Protein AF-A0A7Z9HDM1-F1 (afdb_monomer)

pLDDT: mean 77.22, std 23.5, range [20.09, 96.5]

Sequence (455 aa):
MKIKYFVFCLVLFGLSGLPASSSAKSTKQSNWQSFQLQYQSSETAKMLVGWNGKRLVVKLKPLVGEGGYSLARRVLLSNFRSLKTIRKYSKTRRLYRNRFITFPLKVINGSIRSSALKAVFFKDKAGIGYWKHRVTFAWETTSMIAGLFTKEGIKAGHLVRYNKMRNKGNILKKGDVIKIPWKWVSPELSLRPVSLKPPLKLKQDKSGKFYAHYQMKHGETLYSSVVIRFTGRLLNDEVNQVANKLLKLNNISDAKLIQTRQKIRIPLGWLSEEYLGSQTNDVSSRKTSVKKTNKKKRKQKKSSKAVASKKKLKRGKSTQKAVAQKTKSKRKNNVHKIHVILDSGHGGRDPGASAGSRKNKDIIYEDEVVYDISKRMSKLFKKQGIIVHPTLADPNQKQPIRYLSHRHDRDEHLLVTPRYLTRNARIGVNMRVYLVNHIFKQLRKKKVPSENILY

Secondary structure (DSSP, 8-state):
--SSSSSSSSSSSSSS---S-----------EEEE--TT--S--PPEEEEE-SSSEEEEEPPPTT--HHHHHHHHB-GGG-SHHHHHHHHSSSS--TTS-EEEEGGGB-HHHHHHHHHHHTTT-EE-SSEEEEE--STT--HHHHHHHHBPTT--HHHHHHHTT-GGGG--PPTT-EEEEETTTB-GGG--SPPPB-TT-EEEE-TTS-EEEEEEPPTT--IIIIIIIHHH---SHHHHHHHHHHHHHHTT-S-GGG--TTPEEEEEGGGS-GGGBPP-------------------------------------------SSS-S---------SPPEEEE----BTTB---EES-TTTT--EEHHHHHHHHHHHHHHHHHHTT-EEEESEE-SS-SS--SS--SS-----EESSSS-EE---HHHHHHHHHHHHHHHHHHHHHTT--GGGEE-

Radius of gyration: 32.52 Å; Cα contacts (8 Å, |Δi|>4): 582; chains: 1; bounding box: 78×92×81 Å

Mean predicted aligned error: 20.19 Å

Structure (mmCIF, N/CA/C/O backbone):
data_AF-A0A7Z9HDM1-F1
#
_entry.id   AF-A0A7Z9HDM1-F1
#
loop_
_atom_site.group_PDB
_atom_site.id
_atom_site.type_symbol
_atom_site.label_atom_id
_atom_site.label_alt_id
_atom_site.label_comp_id
_atom_site.label_asym_id
_atom_site.label_entity_id
_atom_site.label_seq_id
_atom_site.pdbx_PDB_ins_code
_atom_site.Cartn_x
_atom_site.Cartn_y
_atom_site.Cartn_z
_atom_site.occupancy
_atom_site.B_iso_or_equiv
_atom_site.auth_seq_id
_atom_site.auth_comp_id
_atom_site.auth_asym_id
_atom_site.auth_atom_id
_atom_site.pdbx_PDB_model_num
ATOM 1 N N . MET A 1 1 ? -47.258 -52.166 -42.589 1.00 51.84 1 MET A N 1
ATOM 2 C CA . MET A 1 1 ? -45.975 -52.426 -41.880 1.00 51.84 1 MET A CA 1
ATOM 3 C C . MET A 1 1 ? -44.835 -52.472 -42.893 1.00 51.84 1 MET A C 1
ATOM 5 O O . MET A 1 1 ? -45.120 -52.741 -44.049 1.00 51.84 1 MET A O 1
ATOM 9 N N . LYS A 1 2 ? -43.579 -52.300 -42.435 1.00 49.88 2 LYS A N 1
ATOM 10 C CA . LYS A 1 2 ? -42.318 -52.324 -43.222 1.00 49.88 2 LYS A CA 1
ATOM 11 C C . LYS A 1 2 ? -42.128 -51.108 -44.165 1.00 49.88 2 LYS A C 1
ATOM 13 O O . LYS A 1 2 ? -43.101 -50.541 -44.630 1.00 49.88 2 LYS A O 1
ATOM 18 N N . ILE A 1 3 ? -40.858 -50.712 -44.376 1.00 51.44 3 ILE A N 1
ATOM 19 C CA . ILE A 1 3 ? -40.294 -49.575 -45.173 1.00 51.44 3 ILE A CA 1
ATOM 20 C C . ILE A 1 3 ? -39.729 -48.360 -44.382 1.00 51.44 3 ILE A C 1
ATOM 22 O O . ILE A 1 3 ? -38.877 -47.651 -44.906 1.00 51.44 3 ILE A O 1
ATOM 26 N N . LYS A 1 4 ? -39.999 -48.174 -43.077 1.00 45.28 4 LYS A N 1
ATOM 27 C CA . LYS A 1 4 ? -39.349 -47.097 -42.267 1.00 45.28 4 LYS A CA 1
ATOM 28 C C . LYS A 1 4 ? -38.081 -47.485 -41.474 1.00 45.28 4 LYS A C 1
ATOM 30 O O . LYS A 1 4 ? -37.634 -46.704 -40.644 1.00 45.28 4 LYS A O 1
ATOM 35 N N . TYR A 1 5 ? -37.478 -48.648 -41.743 1.00 47.28 5 TYR A N 1
ATOM 36 C CA . TYR A 1 5 ? -36.312 -49.152 -40.986 1.00 47.28 5 TYR A CA 1
ATOM 37 C C . TYR A 1 5 ? -35.011 -49.344 -41.787 1.00 47.28 5 TYR A C 1
ATOM 39 O O . TYR A 1 5 ? -34.004 -49.709 -41.195 1.00 47.28 5 TYR A O 1
ATOM 47 N N . PHE A 1 6 ? -34.982 -49.067 -43.098 1.00 47.41 6 PHE A N 1
ATOM 48 C CA . PHE A 1 6 ? -33.782 -49.332 -43.915 1.00 47.41 6 PHE A CA 1
ATOM 49 C C . PHE A 1 6 ? -32.826 -48.132 -44.075 1.00 47.41 6 PHE A C 1
ATOM 51 O O . PHE A 1 6 ? -31.645 -48.312 -44.350 1.00 47.41 6 PHE A O 1
ATOM 58 N N . VAL A 1 7 ? -33.294 -46.899 -43.847 1.00 47.50 7 VAL A N 1
ATOM 59 C CA . VAL A 1 7 ? -32.476 -45.678 -44.037 1.00 47.50 7 VAL A CA 1
ATOM 60 C C . VAL A 1 7 ? -31.647 -45.315 -42.789 1.00 47.50 7 VAL A C 1
ATOM 62 O O . VAL A 1 7 ? -30.712 -44.524 -42.873 1.00 47.50 7 VAL A O 1
ATOM 65 N N . PHE A 1 8 ? -31.919 -45.918 -41.624 1.00 41.59 8 PHE A N 1
ATOM 66 C CA . PHE A 1 8 ? -31.222 -45.570 -40.375 1.00 41.59 8 PHE A CA 1
ATOM 67 C C . PHE A 1 8 ? -29.885 -46.311 -40.159 1.00 41.59 8 PHE A C 1
ATOM 69 O O . PHE A 1 8 ? -29.065 -45.869 -39.360 1.00 41.59 8 PHE A O 1
ATOM 76 N N . CYS A 1 9 ? -29.616 -47.401 -40.890 1.00 42.12 9 CYS A N 1
ATOM 77 C CA . CYS A 1 9 ? -28.378 -48.179 -40.728 1.00 42.12 9 CYS A CA 1
ATOM 78 C C . CYS A 1 9 ? -27.201 -47.704 -41.601 1.00 42.12 9 CYS A C 1
ATOM 80 O O . CYS A 1 9 ? -26.060 -48.045 -41.300 1.00 42.12 9 CYS A O 1
ATOM 82 N N . LEU A 1 10 ? -27.434 -46.882 -42.633 1.00 41.19 10 LEU A N 1
ATOM 83 C CA . LEU A 1 10 ? -26.378 -46.434 -43.561 1.00 41.19 10 LEU A CA 1
ATOM 84 C C . LEU A 1 10 ? -25.689 -45.113 -43.163 1.00 41.19 10 LEU A C 1
ATOM 86 O O . LEU A 1 10 ? -24.677 -44.747 -43.748 1.00 41.19 10 LEU A O 1
ATOM 90 N N . VAL A 1 11 ? -26.179 -44.420 -42.128 1.00 43.00 11 VAL A N 1
ATOM 91 C CA . VAL A 1 11 ? -25.537 -43.201 -41.580 1.00 43.00 11 VAL A CA 1
ATOM 92 C C . VAL A 1 11 ? -24.584 -43.524 -40.412 1.00 43.00 11 VAL A C 1
ATOM 94 O O . VAL A 1 11 ? -23.765 -42.695 -40.024 1.00 43.00 11 VAL A O 1
ATOM 97 N N . LEU A 1 12 ? -24.628 -44.751 -39.876 1.00 39.88 12 LEU A N 1
ATOM 98 C CA . LEU A 1 12 ? -23.844 -45.177 -38.706 1.00 39.88 12 LEU A CA 1
ATOM 99 C C . LEU A 1 12 ? -22.517 -45.890 -39.034 1.00 39.88 12 LEU A C 1
ATOM 101 O O . LEU A 1 12 ? -21.714 -46.094 -38.129 1.00 39.88 12 LEU A O 1
ATOM 105 N N . PHE A 1 13 ? -22.244 -46.192 -40.309 1.00 37.72 13 PHE A N 1
ATOM 106 C CA . PHE A 1 13 ? -20.981 -46.803 -40.768 1.00 37.72 13 PHE A CA 1
ATOM 107 C C . PHE A 1 13 ? -20.040 -45.845 -41.529 1.00 37.72 13 PHE A C 1
ATOM 109 O O . PHE A 1 13 ? -18.976 -46.251 -41.984 1.00 37.72 13 PHE A O 1
ATOM 116 N N . GLY A 1 14 ? -20.379 -44.554 -41.621 1.00 36.59 14 GLY A N 1
ATOM 117 C CA . GLY A 1 14 ? -19.559 -43.527 -42.288 1.00 36.59 14 GLY A CA 1
ATOM 118 C C . GLY A 1 14 ? -18.547 -42.790 -41.394 1.00 36.59 14 GLY A C 1
ATOM 119 O O . GLY A 1 14 ? -18.031 -41.754 -41.805 1.00 36.59 14 GLY A O 1
ATOM 120 N N . LEU A 1 15 ? -18.303 -43.251 -40.159 1.00 40.75 15 LEU A N 1
ATOM 121 C CA . LEU A 1 15 ? -17.551 -42.499 -39.133 1.00 40.75 15 LEU A CA 1
ATOM 122 C C . LEU A 1 15 ? -16.353 -43.240 -38.507 1.00 40.75 15 LEU A C 1
ATOM 124 O O . LEU A 1 15 ? -15.657 -42.675 -37.665 1.00 40.75 15 LEU A O 1
ATOM 128 N N . SER A 1 16 ? -16.050 -44.460 -38.953 1.00 42.38 16 SER A N 1
ATOM 129 C CA . SER A 1 16 ? -14.866 -45.235 -38.550 1.00 42.38 16 SER A CA 1
ATOM 130 C C . SER A 1 16 ? -13.796 -45.227 -39.651 1.00 42.38 16 SER A C 1
ATOM 132 O O . SER A 1 16 ? -13.482 -46.262 -40.231 1.00 42.38 16 SER A O 1
ATOM 134 N N . GLY A 1 17 ? -13.270 -44.041 -39.980 1.00 40.44 17 GLY A N 1
ATOM 135 C CA . GLY A 1 17 ? -12.414 -43.859 -41.162 1.00 40.44 17 GLY A CA 1
ATOM 136 C C . GLY A 1 17 ? -11.593 -42.567 -41.198 1.00 40.44 17 GLY A C 1
ATOM 137 O O . GLY A 1 17 ? -11.413 -41.993 -42.266 1.00 40.44 17 GLY A O 1
ATOM 138 N N . LEU A 1 18 ? -11.101 -42.083 -40.052 1.00 39.47 18 LEU A N 1
ATOM 139 C CA . LEU A 1 18 ? -10.131 -40.980 -40.000 1.00 39.47 18 LEU A CA 1
ATOM 140 C C . LEU A 1 18 ? -8.904 -41.396 -39.173 1.00 39.47 18 LEU A C 1
ATOM 142 O O . LEU A 1 18 ? -9.072 -41.816 -38.026 1.00 39.47 18 LEU A O 1
ATOM 146 N N . PRO A 1 19 ? -7.672 -41.288 -39.712 1.00 37.06 19 PRO A N 1
ATOM 147 C CA . PRO A 1 19 ? -6.473 -41.717 -39.005 1.00 37.06 19 PRO A CA 1
ATOM 148 C C . PRO A 1 19 ? -6.212 -40.843 -37.773 1.00 37.06 19 PRO A C 1
ATOM 150 O O . PRO A 1 19 ? -6.121 -39.614 -37.847 1.00 37.06 19 PRO A O 1
ATOM 153 N N . ALA A 1 20 ? -6.048 -41.498 -36.625 1.00 44.38 20 ALA A N 1
ATOM 154 C CA . ALA A 1 20 ? -5.793 -40.865 -35.338 1.00 44.38 20 ALA A CA 1
ATOM 155 C C . ALA A 1 20 ? -4.345 -40.345 -35.221 1.00 44.38 20 ALA A C 1
ATOM 157 O O . ALA A 1 20 ? -3.535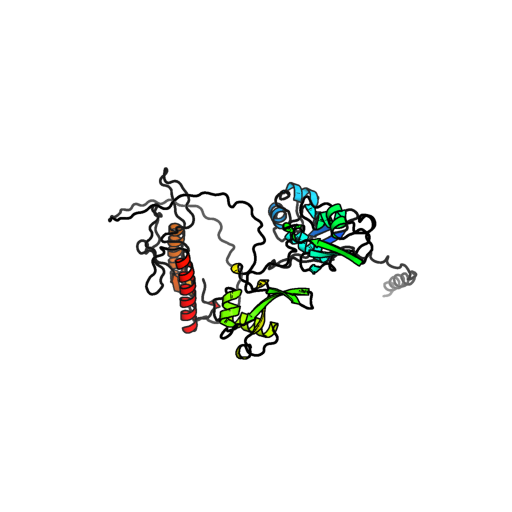 -40.882 -34.470 1.00 44.38 20 ALA A O 1
ATOM 158 N N . SER A 1 21 ? -4.001 -39.284 -35.959 1.00 46.19 21 SER A N 1
ATOM 159 C CA . SER A 1 21 ? -2.679 -38.641 -35.854 1.00 46.19 21 SER A CA 1
ATOM 160 C C . SER A 1 21 ? -2.650 -37.131 -36.122 1.00 46.19 21 SER A C 1
ATOM 162 O O . SER A 1 21 ? -1.569 -36.548 -36.240 1.00 46.19 21 SER A O 1
ATOM 164 N N . SER A 1 22 ? -3.795 -36.429 -36.095 1.00 35.97 22 SER A N 1
ATOM 165 C CA . SER A 1 22 ? -3.778 -34.964 -35.972 1.00 35.97 22 SER A CA 1
ATOM 166 C C . SER A 1 22 ? -3.374 -34.558 -34.547 1.00 35.97 22 SER A C 1
ATOM 168 O O . SER A 1 22 ? -4.213 -34.200 -33.717 1.00 35.97 22 SER A O 1
ATOM 170 N N . SER A 1 23 ? -2.071 -34.620 -34.259 1.00 36.00 23 SER A N 1
ATOM 171 C CA . SER A 1 23 ? -1.474 -34.094 -33.030 1.00 36.00 23 SER A CA 1
ATOM 172 C C . SER A 1 23 ? -1.926 -32.647 -32.843 1.00 36.00 23 SER A C 1
ATOM 174 O O . SER A 1 23 ? -1.529 -31.745 -33.590 1.00 36.00 23 SER A O 1
ATOM 176 N N . ALA A 1 24 ? -2.820 -32.430 -31.874 1.00 35.75 24 ALA A N 1
ATOM 177 C CA . ALA A 1 24 ? -3.365 -31.117 -31.582 1.00 35.75 24 ALA A CA 1
ATOM 178 C C . ALA A 1 24 ? -2.204 -30.205 -31.176 1.00 35.75 24 ALA A C 1
ATOM 180 O O . ALA A 1 24 ? -1.640 -30.362 -30.092 1.00 35.75 24 ALA A O 1
ATOM 181 N N . LYS A 1 25 ? -1.826 -29.286 -32.081 1.00 34.59 25 LYS A N 1
ATOM 182 C CA . LYS A 1 25 ? -0.642 -28.418 -31.968 1.00 34.59 25 LYS A CA 1
ATOM 183 C C . LYS A 1 25 ? -0.495 -27.919 -30.535 1.00 34.59 25 LYS A C 1
ATOM 185 O O . LYS A 1 25 ? -1.309 -27.104 -30.097 1.00 34.59 25 LYS A O 1
ATOM 190 N N . SER A 1 26 ? 0.546 -28.416 -29.854 1.00 34.34 26 SER A N 1
ATOM 191 C CA . SER A 1 26 ? 0.846 -28.152 -28.442 1.00 34.34 26 SER A CA 1
ATOM 192 C C . SER A 1 26 ? 0.465 -26.725 -28.062 1.00 34.34 26 SER A C 1
ATOM 194 O O . SER A 1 26 ? 0.968 -25.759 -28.650 1.00 34.34 26 SER A O 1
ATOM 196 N N . THR A 1 27 ? -0.480 -26.588 -27.126 1.00 40.59 27 THR A N 1
ATOM 197 C CA . THR A 1 27 ? -1.033 -25.289 -26.739 1.00 40.59 27 THR A CA 1
ATOM 198 C C . THR A 1 27 ? 0.099 -24.400 -26.243 1.00 40.59 27 THR A C 1
ATOM 200 O O . THR A 1 27 ? 0.567 -24.586 -25.118 1.00 40.59 27 THR A O 1
ATOM 203 N N . LYS A 1 28 ? 0.548 -23.449 -27.083 1.00 43.03 28 LYS A N 1
ATOM 204 C CA . LYS A 1 28 ? 1.695 -22.567 -26.805 1.00 43.03 28 LYS A CA 1
ATOM 205 C C . LYS A 1 28 ? 1.609 -22.043 -25.377 1.00 43.03 28 LYS A C 1
ATOM 207 O O . LYS A 1 28 ? 0.748 -21.214 -25.071 1.00 43.03 28 LYS A O 1
ATOM 212 N N . GLN A 1 29 ? 2.503 -22.542 -24.522 1.00 46.31 29 GLN A N 1
ATOM 213 C CA . GLN A 1 29 ? 2.472 -22.278 -23.091 1.00 46.31 29 GLN A CA 1
ATOM 214 C C . GLN A 1 29 ? 2.502 -20.764 -22.874 1.00 46.31 29 GLN A C 1
ATOM 216 O O . GLN A 1 29 ? 3.409 -20.060 -23.321 1.00 46.31 29 GLN A O 1
ATOM 221 N N . SER A 1 30 ? 1.432 -20.230 -22.287 1.00 59.31 30 SER A N 1
ATOM 222 C CA . SER A 1 30 ? 1.221 -18.787 -22.288 1.00 59.31 30 SER A CA 1
ATOM 223 C C . SER A 1 30 ? 2.247 -18.119 -21.366 1.00 59.31 30 SER A C 1
ATOM 225 O O . SER A 1 30 ? 2.246 -18.374 -20.163 1.00 59.31 30 SER A O 1
ATOM 227 N N . ASN A 1 31 ? 3.062 -17.205 -21.906 1.00 77.06 31 ASN A N 1
ATOM 228 C CA . ASN A 1 31 ? 4.066 -16.409 -21.173 1.00 77.06 31 ASN A CA 1
ATOM 229 C C . ASN A 1 31 ? 3.455 -15.373 -20.192 1.00 77.06 31 ASN A C 1
ATOM 231 O O . ASN A 1 31 ? 4.037 -14.314 -19.944 1.00 77.06 31 ASN A O 1
ATOM 235 N N . TRP A 1 32 ? 2.254 -15.640 -19.677 1.00 85.38 32 TRP A N 1
ATOM 236 C CA . TRP A 1 32 ? 1.510 -14.806 -18.743 1.00 85.38 32 TRP A CA 1
ATOM 237 C C . TRP A 1 32 ? 1.459 -15.471 -17.373 1.00 85.38 32 TRP A C 1
ATOM 239 O O . TRP A 1 32 ? 0.942 -16.575 -17.229 1.00 85.38 32 TRP A O 1
ATOM 249 N N . GLN A 1 33 ? 1.918 -14.759 -16.352 1.00 86.31 33 GLN A N 1
ATOM 250 C CA . GLN A 1 33 ? 1.801 -15.176 -14.960 1.00 86.31 33 GLN A CA 1
ATOM 251 C C . GLN A 1 33 ? 0.664 -14.417 -14.284 1.00 86.31 33 GLN A C 1
ATOM 253 O O . GLN A 1 33 ? 0.524 -13.202 -14.452 1.00 86.31 33 GLN A O 1
ATOM 258 N N . SER A 1 34 ? -0.146 -15.122 -13.499 1.00 85.56 34 SER A N 1
ATOM 259 C CA . SER A 1 34 ? -1.215 -14.513 -12.711 1.00 85.56 34 SER A CA 1
ATOM 260 C C . SER A 1 34 ? -0.707 -13.962 -11.383 1.00 85.56 34 SER A C 1
ATOM 262 O O . SER A 1 34 ? 0.062 -14.631 -10.696 1.00 85.56 34 SER A O 1
ATOM 264 N N . PHE A 1 35 ? -1.207 -12.799 -10.973 1.00 85.69 35 PHE A N 1
ATOM 265 C CA . PHE A 1 35 ? -0.933 -12.221 -9.659 1.00 85.69 35 PHE A CA 1
ATOM 266 C C . PHE A 1 35 ? -2.152 -11.489 -9.078 1.00 85.69 35 PHE A C 1
ATOM 268 O O . PHE A 1 35 ? -3.128 -11.179 -9.770 1.00 85.69 35 PHE A O 1
ATOM 275 N N . GLN A 1 36 ? -2.082 -11.216 -7.776 1.00 80.44 36 GLN A N 1
ATOM 276 C CA . GLN A 1 36 ? -3.059 -10.446 -7.005 1.00 80.44 36 GLN A CA 1
ATOM 277 C C . GLN A 1 36 ? -2.330 -9.411 -6.136 1.00 80.44 36 GLN A C 1
ATOM 279 O O . GLN A 1 36 ? -1.123 -9.511 -5.911 1.00 80.44 36 GLN A O 1
ATOM 284 N N . LEU A 1 37 ? -3.056 -8.398 -5.660 1.00 72.94 37 LEU A N 1
ATOM 285 C CA . LEU A 1 37 ? -2.499 -7.350 -4.805 1.00 72.94 37 LEU A CA 1
ATOM 286 C C . LEU A 1 37 ? -2.468 -7.821 -3.347 1.00 72.94 37 LEU A C 1
ATOM 288 O O . LEU A 1 37 ? -3.499 -8.193 -2.796 1.00 72.94 37 LEU A O 1
ATOM 292 N N . GLN A 1 38 ? -1.290 -7.774 -2.719 1.00 54.62 38 GLN A N 1
ATOM 293 C CA . GLN A 1 38 ? -1.049 -8.353 -1.385 1.00 54.62 38 GLN A CA 1
ATOM 294 C C . GLN A 1 38 ? -1.744 -7.611 -0.219 1.00 54.62 38 GLN A C 1
ATOM 296 O O . GLN A 1 38 ? -1.779 -8.144 0.885 1.00 54.62 38 GLN A O 1
ATOM 301 N N . TYR A 1 39 ? -2.268 -6.397 -0.443 1.00 47.16 39 TYR A N 1
ATOM 302 C CA . TYR A 1 39 ? -2.707 -5.472 0.618 1.00 47.16 39 TYR A CA 1
ATOM 303 C C . TYR A 1 39 ? -4.047 -4.758 0.334 1.00 47.16 39 TYR A C 1
ATOM 305 O O . TYR A 1 39 ? -4.267 -3.648 0.811 1.00 47.16 39 TYR A O 1
ATOM 313 N N . GLN A 1 40 ? -4.949 -5.353 -0.454 1.00 41.53 40 GLN A N 1
ATOM 314 C CA . GLN A 1 40 ? -6.309 -4.823 -0.648 1.00 41.53 40 GLN A CA 1
ATOM 315 C C . GLN A 1 40 ? -7.356 -5.910 -0.378 1.00 41.53 40 GLN A C 1
ATOM 317 O O . GLN A 1 40 ? -7.310 -6.988 -0.969 1.00 41.53 40 GLN A O 1
ATOM 322 N N . SER A 1 41 ? -8.277 -5.630 0.546 1.00 33.44 41 SER A N 1
ATOM 323 C CA . SER A 1 41 ? -9.372 -6.518 0.947 1.00 33.44 41 SER A CA 1
ATOM 324 C C . SER A 1 41 ? -10.552 -6.446 -0.025 1.00 33.44 41 SER A C 1
ATOM 326 O O . SER A 1 41 ? -10.856 -5.373 -0.536 1.00 33.44 41 SER A O 1
ATOM 328 N N . SER A 1 42 ? -11.237 -7.586 -0.199 1.00 37.62 42 SER A N 1
ATOM 329 C CA . SER A 1 42 ? -12.452 -7.806 -1.015 1.00 37.62 42 SER A CA 1
ATOM 330 C C . SER A 1 42 ? -12.362 -7.410 -2.505 1.00 37.62 42 SER A C 1
ATOM 332 O O . SER A 1 42 ? -12.176 -6.255 -2.854 1.00 37.62 42 SER A O 1
ATOM 334 N N . GLU A 1 43 ? -12.558 -8.392 -3.395 1.00 47.50 43 GLU A N 1
ATOM 335 C CA . GLU A 1 43 ? -12.612 -8.237 -4.867 1.00 47.50 43 GLU A CA 1
ATOM 336 C C . GLU A 1 43 ? -11.306 -7.840 -5.598 1.00 47.50 43 GLU A C 1
ATOM 338 O O . GLU A 1 43 ? -11.318 -7.148 -6.620 1.00 47.50 43 GLU A O 1
ATOM 343 N N . THR A 1 44 ? -10.149 -8.366 -5.175 1.00 57.66 44 THR A N 1
ATOM 344 C CA . THR A 1 44 ? -8.913 -8.282 -5.978 1.00 57.66 44 THR A CA 1
ATOM 345 C C . THR A 1 44 ? -8.980 -9.180 -7.223 1.00 57.66 44 THR A C 1
ATOM 347 O O . THR A 1 44 ? -8.545 -10.336 -7.237 1.00 57.66 44 THR A O 1
ATOM 350 N N . ALA A 1 45 ? -9.520 -8.623 -8.311 1.00 66.75 45 ALA A N 1
ATOM 351 C CA . ALA A 1 45 ? -9.569 -9.265 -9.623 1.00 66.75 45 ALA A CA 1
ATOM 352 C C . ALA A 1 45 ? -8.176 -9.763 -10.059 1.00 66.75 45 ALA A C 1
ATOM 354 O O . ALA A 1 45 ? -7.221 -8.982 -10.095 1.00 66.75 45 ALA A O 1
ATOM 355 N N . LYS A 1 46 ? -8.072 -11.054 -10.419 1.00 83.00 46 LYS A N 1
ATOM 356 C CA . LYS A 1 46 ? -6.829 -11.670 -10.917 1.00 83.00 46 LYS A CA 1
ATOM 357 C C . LYS A 1 46 ? -6.274 -10.857 -12.093 1.00 83.00 46 LYS A C 1
ATOM 359 O O . LYS A 1 46 ? -6.956 -10.670 -13.104 1.00 83.00 46 LYS A O 1
ATOM 364 N N . MET A 1 47 ? -5.036 -10.392 -11.958 1.00 92.25 47 MET A N 1
ATOM 365 C CA . MET A 1 47 ? -4.293 -9.704 -13.013 1.00 92.25 47 MET A CA 1
ATOM 366 C C . MET A 1 47 ? -3.288 -10.671 -13.636 1.00 92.25 47 MET A C 1
ATOM 368 O O . MET A 1 47 ? -2.876 -11.635 -12.994 1.00 92.25 47 MET A O 1
ATOM 372 N N . LEU A 1 48 ? -2.887 -10.421 -14.880 1.00 94.25 48 LEU A N 1
ATOM 373 C CA . LEU A 1 48 ? -1.824 -11.172 -15.550 1.00 94.25 48 LEU A CA 1
ATOM 374 C C . LEU A 1 48 ? -0.680 -10.223 -15.904 1.00 94.25 48 LEU A C 1
ATOM 376 O O . LEU A 1 48 ? -0.932 -9.097 -16.324 1.00 94.25 48 LEU A O 1
ATOM 380 N N . VAL A 1 49 ? 0.564 -10.672 -15.803 1.00 94.69 49 VAL A N 1
ATOM 381 C CA . VAL A 1 49 ? 1.754 -9.958 -16.286 1.00 94.69 49 VAL A CA 1
ATOM 382 C C . VAL A 1 49 ? 2.508 -10.839 -17.275 1.00 94.69 49 VAL A C 1
ATOM 384 O O . VAL A 1 49 ? 2.516 -12.057 -17.130 1.00 94.69 49 VAL A O 1
ATOM 387 N N . GLY A 1 50 ? 3.107 -10.238 -18.301 1.00 92.50 50 GLY A N 1
ATOM 388 C CA . GLY A 1 50 ? 3.886 -10.970 -19.296 1.00 92.50 50 GLY A CA 1
ATOM 389 C C . GLY A 1 50 ? 4.761 -10.062 -20.153 1.00 92.50 50 GLY A C 1
ATOM 390 O O . GLY A 1 50 ? 4.566 -8.842 -20.205 1.00 92.50 50 GLY A O 1
ATOM 391 N N . TRP A 1 51 ? 5.730 -10.671 -20.832 1.00 89.94 51 TRP A N 1
ATOM 392 C CA . TRP A 1 51 ? 6.549 -10.020 -21.855 1.00 89.94 51 TRP A CA 1
ATOM 393 C C . TRP A 1 51 ? 5.825 -10.057 -23.205 1.00 89.94 51 TRP A C 1
ATOM 395 O O . TRP A 1 51 ? 5.363 -11.113 -23.630 1.00 89.94 51 TRP A O 1
ATOM 405 N N . ASN A 1 52 ? 5.723 -8.915 -23.892 1.00 88.62 52 ASN A N 1
ATOM 406 C CA . ASN A 1 52 ? 5.032 -8.818 -25.188 1.00 88.62 52 ASN A CA 1
ATOM 407 C C . ASN A 1 52 ? 5.969 -8.778 -26.411 1.00 88.62 52 ASN A C 1
ATOM 409 O O . ASN A 1 52 ? 5.553 -8.327 -27.474 1.00 88.62 52 ASN A O 1
ATOM 413 N N . GLY A 1 53 ? 7.239 -9.151 -26.243 1.00 84.44 53 GLY A N 1
ATOM 414 C CA . GLY A 1 53 ? 8.291 -9.004 -27.255 1.00 84.44 53 GLY A CA 1
ATOM 415 C C . GLY A 1 53 ? 9.125 -7.726 -27.095 1.00 84.44 53 GLY A C 1
ATOM 416 O O . GLY A 1 53 ? 10.321 -7.762 -27.354 1.00 84.44 53 GLY A O 1
ATOM 417 N N . LYS A 1 54 ? 8.539 -6.620 -26.603 1.00 87.81 54 LYS A N 1
ATOM 418 C CA . LYS A 1 54 ? 9.223 -5.310 -26.480 1.00 87.81 54 LYS A CA 1
ATOM 419 C C . LYS A 1 54 ? 9.265 -4.735 -25.060 1.00 87.81 54 LYS A C 1
ATOM 421 O O . LYS A 1 54 ? 10.079 -3.856 -24.784 1.00 87.81 54 LYS A O 1
ATOM 426 N N . ARG A 1 55 ? 8.337 -5.121 -24.181 1.00 91.50 55 ARG A N 1
ATOM 427 C CA . ARG A 1 55 ? 8.259 -4.666 -22.782 1.00 91.50 55 ARG A CA 1
ATOM 428 C C . ARG A 1 55 ? 7.378 -5.584 -21.938 1.00 91.50 55 ARG A C 1
ATOM 430 O O . ARG A 1 55 ? 6.509 -6.283 -22.459 1.00 91.50 55 ARG A O 1
ATOM 437 N N . LEU A 1 56 ? 7.523 -5.483 -20.618 1.00 93.38 56 LEU A N 1
ATOM 438 C CA . LEU A 1 56 ? 6.532 -6.017 -19.689 1.00 93.38 56 LEU A CA 1
ATOM 439 C C . LEU A 1 56 ? 5.226 -5.209 -19.753 1.00 93.38 56 LEU A C 1
ATOM 441 O O . LEU A 1 56 ? 5.220 -3.969 -19.799 1.00 93.38 56 LEU A O 1
ATOM 445 N N . VAL A 1 57 ? 4.111 -5.930 -19.708 1.00 95.38 57 VAL A N 1
ATOM 446 C CA . VAL A 1 57 ? 2.743 -5.399 -19.699 1.00 95.38 57 VAL A CA 1
ATOM 447 C C . VAL A 1 57 ? 1.889 -6.148 -18.673 1.00 95.38 57 VAL A C 1
ATOM 449 O O . VAL A 1 57 ? 2.100 -7.335 -18.431 1.00 95.38 57 VAL A O 1
ATOM 452 N N . VAL A 1 58 ? 0.893 -5.470 -18.099 1.00 95.69 58 VAL A N 1
ATOM 453 C CA . VAL A 1 58 ? -0.142 -6.084 -17.250 1.00 95.69 58 VAL A CA 1
ATOM 454 C C . VAL A 1 58 ? -1.469 -6.092 -17.997 1.00 95.69 58 VAL A C 1
ATOM 456 O O . VAL A 1 58 ? -1.877 -5.080 -18.567 1.00 95.69 58 VAL A O 1
ATOM 459 N N . LYS A 1 59 ? -2.171 -7.221 -17.945 1.00 95.06 59 LYS A N 1
ATOM 460 C CA . LYS A 1 59 ? -3.581 -7.361 -18.302 1.00 95.06 59 LYS A CA 1
ATOM 461 C C . LYS A 1 59 ? -4.428 -7.357 -17.034 1.00 95.06 59 LYS A C 1
ATOM 463 O O . LYS A 1 59 ? -4.185 -8.139 -16.117 1.00 95.06 59 LYS A O 1
ATOM 468 N N . LEU A 1 60 ? -5.461 -6.525 -17.009 1.00 93.75 60 LEU A N 1
ATOM 469 C CA . LEU A 1 60 ? -6.465 -6.505 -15.942 1.00 93.75 60 LEU A CA 1
ATOM 470 C C . LEU A 1 60 ? -7.864 -6.258 -16.506 1.00 93.75 60 LEU A C 1
ATOM 472 O O . LEU A 1 60 ? -8.010 -5.792 -17.637 1.00 93.75 60 LEU A O 1
ATOM 476 N N . LYS A 1 61 ? -8.887 -6.589 -15.719 1.00 92.56 61 LYS A N 1
ATOM 477 C CA . LYS A 1 61 ? -10.297 -6.356 -16.051 1.00 92.56 61 LYS A CA 1
ATOM 478 C C . LYS A 1 61 ? -10.845 -5.135 -15.285 1.00 92.56 61 LYS A C 1
ATOM 480 O O . LYS A 1 61 ? -10.356 -4.848 -14.182 1.00 92.56 61 LYS A O 1
ATOM 485 N N . PRO A 1 62 ? -11.836 -4.411 -15.839 1.00 91.62 62 PRO A N 1
ATOM 486 C CA . PRO A 1 62 ? -12.651 -3.475 -15.070 1.00 91.62 62 PRO A CA 1
ATOM 487 C C . PRO A 1 62 ? -13.442 -4.198 -13.968 1.00 91.62 62 PRO A C 1
ATOM 489 O O . PRO A 1 62 ? -13.836 -5.354 -14.145 1.00 91.62 62 PRO A O 1
ATOM 492 N N . LEU A 1 63 ? -13.690 -3.517 -12.851 1.00 89.81 63 LEU A N 1
ATOM 493 C CA . LEU A 1 63 ? -14.586 -3.988 -11.788 1.00 89.81 63 LEU A CA 1
ATOM 494 C C . LEU A 1 63 ? -16.064 -3.759 -12.164 1.00 89.81 63 LEU A C 1
ATOM 496 O O . LEU A 1 63 ? -16.382 -3.106 -13.163 1.00 89.81 63 LEU A O 1
ATOM 500 N N . VAL A 1 64 ? -16.987 -4.316 -11.376 1.00 86.25 64 VAL A N 1
ATOM 501 C CA . VAL A 1 64 ? -18.432 -4.119 -11.578 1.00 86.25 64 VAL A CA 1
ATOM 502 C C . VAL A 1 64 ? -18.781 -2.640 -11.383 1.00 86.25 64 VAL A C 1
ATOM 504 O O . VAL A 1 64 ? -18.360 -2.028 -10.407 1.00 86.25 64 VAL A O 1
ATOM 507 N N . GLY A 1 65 ? -19.511 -2.051 -12.335 1.00 86.88 65 GLY A N 1
ATOM 508 C CA . GLY A 1 65 ? -19.863 -0.624 -12.313 1.00 86.88 65 GLY A CA 1
ATOM 509 C C . GLY A 1 65 ? -18.691 0.346 -12.540 1.00 86.88 65 GLY A C 1
ATOM 510 O O . GLY A 1 65 ? -18.867 1.556 -12.412 1.00 86.88 65 GLY A O 1
ATOM 511 N N . GLU A 1 66 ? -17.489 -0.135 -12.877 1.00 89.31 66 GLU A N 1
ATOM 512 C CA . GLU A 1 66 ? -16.307 0.725 -12.954 1.00 89.31 66 GLU A CA 1
ATOM 513 C C . GLU A 1 66 ? -16.260 1.579 -14.233 1.00 89.31 66 GLU A C 1
ATOM 515 O O . GLU A 1 66 ? -15.936 1.107 -15.326 1.00 89.31 66 GLU A O 1
ATOM 520 N N . GLY A 1 67 ? -16.517 2.879 -14.077 1.00 90.94 67 GLY A N 1
ATOM 521 C CA . GLY A 1 67 ? -16.308 3.881 -15.122 1.00 90.94 67 GLY A CA 1
ATOM 522 C C . GLY A 1 67 ? -14.828 4.179 -15.405 1.00 90.94 67 GLY A C 1
ATOM 523 O O . GLY A 1 67 ? -13.939 3.935 -14.587 1.00 90.94 67 GLY A O 1
ATOM 524 N N . GLY A 1 68 ? -14.547 4.781 -16.566 1.00 92.06 68 GLY A N 1
ATOM 525 C CA . GLY A 1 68 ? -13.173 5.034 -17.024 1.00 92.06 68 GLY A CA 1
ATOM 526 C C . GLY A 1 68 ? -12.327 5.928 -16.110 1.00 92.06 68 GLY A C 1
ATOM 527 O O . GLY A 1 68 ? -11.126 5.699 -15.993 1.00 92.06 68 GLY A O 1
ATOM 528 N N . TYR A 1 69 ? -12.926 6.897 -15.412 1.00 92.12 69 TYR A N 1
ATOM 529 C CA . TYR A 1 69 ? -12.210 7.712 -14.419 1.00 92.12 69 TYR A CA 1
ATOM 530 C C . TYR A 1 69 ? -11.823 6.909 -13.169 1.00 92.12 69 TYR A C 1
ATOM 532 O O . TYR A 1 69 ? -10.706 7.055 -12.669 1.00 92.12 69 TYR A O 1
ATOM 540 N N . SER A 1 70 ? -12.706 6.025 -12.696 1.00 91.31 70 SER A N 1
ATOM 541 C CA . SER A 1 70 ? -12.438 5.124 -11.569 1.00 91.31 70 SER A CA 1
ATOM 542 C C . SER A 1 70 ? -11.326 4.135 -11.919 1.00 91.31 70 SER A C 1
ATOM 544 O O . SER A 1 70 ? -10.348 4.033 -11.177 1.00 91.31 70 SER A O 1
ATOM 546 N N . LEU A 1 71 ? -11.390 3.532 -13.114 1.00 92.88 71 LEU A N 1
ATOM 547 C CA . LEU A 1 71 ? -10.337 2.661 -13.641 1.00 92.88 71 LEU A CA 1
ATOM 548 C C . LEU A 1 71 ? -8.992 3.394 -13.755 1.00 92.88 71 LEU A C 1
ATOM 550 O O . LEU A 1 71 ? -7.965 2.867 -13.328 1.00 92.88 71 LEU A O 1
ATOM 554 N N . ALA A 1 72 ? -8.985 4.628 -14.274 1.00 94.19 72 ALA A N 1
ATOM 555 C CA . ALA A 1 72 ? -7.782 5.457 -14.330 1.00 94.19 72 ALA A CA 1
ATOM 556 C C . ALA A 1 72 ? -7.196 5.693 -12.931 1.00 94.19 72 ALA A C 1
ATOM 558 O O . ALA A 1 72 ? -6.003 5.470 -12.726 1.00 94.19 72 ALA A O 1
ATOM 559 N N . ARG A 1 73 ? -8.027 6.088 -11.956 1.00 90.62 73 ARG A N 1
ATOM 560 C CA . ARG A 1 73 ? -7.610 6.342 -10.567 1.00 90.62 73 ARG A CA 1
ATOM 561 C C . ARG A 1 73 ? -7.051 5.081 -9.893 1.00 90.62 73 ARG A C 1
ATOM 563 O O . ARG A 1 73 ? -6.031 5.177 -9.213 1.00 90.62 73 ARG A O 1
ATOM 570 N N . ARG A 1 74 ? -7.681 3.919 -10.111 1.00 91.00 74 ARG A N 1
ATOM 571 C CA . ARG A 1 74 ? -7.287 2.619 -9.539 1.00 91.00 74 ARG A CA 1
ATOM 572 C C . ARG A 1 74 ? -6.008 2.049 -10.148 1.00 91.00 74 ARG A C 1
ATOM 574 O O . ARG A 1 74 ? -5.248 1.403 -9.435 1.00 91.00 74 ARG A O 1
ATOM 581 N N . VAL A 1 75 ? -5.769 2.253 -11.445 1.00 92.38 75 VAL A N 1
ATOM 582 C CA . VAL A 1 75 ? -4.703 1.555 -12.189 1.00 92.38 75 VAL A CA 1
ATOM 583 C C . VAL A 1 75 ? -3.486 2.428 -12.480 1.00 92.38 75 VAL A C 1
ATOM 585 O O . VAL A 1 75 ? -2.361 1.933 -12.425 1.00 92.38 75 VAL A O 1
ATOM 588 N N . LEU A 1 76 ? -3.674 3.707 -12.806 1.00 93.69 76 LEU A N 1
ATOM 589 C CA . LEU A 1 76 ? -2.624 4.539 -13.398 1.00 93.69 76 LEU A CA 1
ATOM 590 C C . LEU A 1 76 ? -1.882 5.392 -12.355 1.00 93.69 76 LEU A C 1
ATOM 592 O O . LEU A 1 76 ? -2.457 5.823 -11.345 1.00 93.69 76 LEU A O 1
ATOM 596 N N . LEU A 1 77 ? -0.599 5.664 -12.625 1.00 91.69 77 LEU A N 1
ATOM 597 C CA . LEU A 1 77 ? 0.146 6.730 -11.942 1.00 91.69 77 LEU A CA 1
ATOM 598 C C . LEU A 1 77 ? -0.545 8.082 -12.145 1.00 91.69 77 LEU A C 1
ATOM 600 O O . LEU A 1 77 ? -1.178 8.301 -13.177 1.00 91.69 77 LEU A O 1
ATOM 604 N N . SER A 1 78 ? -0.378 8.990 -11.180 1.00 88.69 78 SER A N 1
ATOM 605 C CA . SER A 1 78 ? -0.986 10.330 -11.147 1.00 88.69 78 SER A CA 1
ATOM 606 C C . SER A 1 78 ? -0.900 11.076 -12.481 1.00 88.69 78 SER A C 1
ATOM 608 O O . SER A 1 78 ? -1.933 11.471 -13.013 1.00 88.69 78 SER A O 1
ATOM 610 N N . ASN A 1 79 ? 0.297 11.178 -13.058 1.00 91.19 79 ASN A N 1
ATOM 611 C CA . ASN A 1 79 ? 0.570 11.838 -14.340 1.00 91.19 79 ASN A CA 1
ATOM 612 C C . ASN A 1 79 ? -0.117 11.195 -15.563 1.00 91.19 79 ASN A C 1
ATOM 614 O O . ASN A 1 79 ? -0.302 11.858 -16.579 1.00 91.19 79 ASN A O 1
ATOM 618 N N . PHE A 1 80 ? -0.524 9.925 -15.486 1.00 93.62 80 PHE A N 1
ATOM 619 C CA . PHE A 1 80 ? -1.224 9.225 -16.567 1.00 93.62 80 PHE A CA 1
ATOM 620 C C . PHE A 1 80 ? -2.738 9.090 -16.335 1.00 93.62 80 PHE A C 1
ATOM 622 O O . PHE A 1 80 ? -3.429 8.583 -17.225 1.00 93.62 80 PHE A O 1
ATOM 629 N N . ARG A 1 81 ? -3.283 9.538 -15.189 1.00 93.69 81 ARG A N 1
ATOM 630 C CA . ARG A 1 81 ? -4.714 9.430 -14.831 1.00 93.69 81 ARG A CA 1
ATOM 631 C C . ARG A 1 81 ? -5.604 10.301 -15.721 1.00 93.69 81 ARG A C 1
ATOM 633 O O . ARG A 1 81 ? -6.012 11.392 -15.343 1.00 93.69 81 ARG A O 1
ATOM 640 N N . SER A 1 82 ? -5.980 9.780 -16.884 1.00 93.88 82 SER A N 1
ATOM 641 C CA . SER A 1 82 ? -6.978 10.408 -17.749 1.00 93.88 82 SER A CA 1
ATOM 642 C C . SER A 1 82 ? -7.858 9.379 -18.457 1.00 93.88 82 SER A C 1
ATOM 644 O O . SER A 1 82 ? -7.443 8.249 -18.736 1.00 93.88 82 SER A O 1
ATOM 646 N N . LEU A 1 83 ? -9.072 9.800 -18.822 1.00 93.44 83 LEU A N 1
ATOM 647 C CA . LEU A 1 83 ? -9.968 9.005 -19.661 1.00 93.44 83 LEU A CA 1
ATOM 648 C C . LEU A 1 83 ? -9.378 8.768 -21.067 1.00 93.44 83 LEU A C 1
ATOM 650 O O . LEU A 1 83 ? -9.599 7.707 -21.651 1.00 93.44 83 LEU A O 1
ATOM 654 N N . LYS A 1 84 ? -8.570 9.711 -21.584 1.00 94.31 84 LYS A N 1
ATOM 655 C CA . LYS A 1 84 ? -7.814 9.577 -22.845 1.00 94.31 84 LYS A CA 1
ATOM 656 C C . LYS A 1 84 ? -6.819 8.413 -22.767 1.00 94.31 84 LYS A C 1
ATOM 658 O O . LYS A 1 84 ? -6.775 7.592 -23.681 1.00 94.31 84 LYS A O 1
ATOM 663 N N . THR A 1 85 ? -6.095 8.277 -21.652 1.00 94.50 85 THR A N 1
ATOM 664 C CA . THR A 1 85 ? -5.173 7.154 -21.404 1.00 94.50 85 THR A CA 1
ATOM 665 C C . THR A 1 85 ? -5.913 5.819 -21.368 1.00 94.50 85 THR A C 1
ATOM 667 O O . THR A 1 85 ? -5.474 4.861 -21.999 1.00 94.50 85 THR A O 1
ATOM 670 N N . ILE A 1 86 ? -7.058 5.748 -20.682 1.00 94.88 86 ILE A N 1
ATOM 671 C CA . ILE A 1 86 ? -7.871 4.524 -20.633 1.00 94.88 86 ILE A CA 1
ATOM 672 C C . ILE A 1 86 ? -8.365 4.132 -22.027 1.00 94.88 86 ILE A C 1
ATOM 674 O O . ILE A 1 86 ? -8.122 3.001 -22.441 1.00 94.88 86 ILE A O 1
ATOM 678 N N . ARG A 1 87 ? -8.962 5.065 -22.783 1.00 93.50 87 ARG A N 1
ATOM 679 C CA . ARG A 1 87 ? -9.440 4.827 -24.159 1.00 93.50 87 ARG A CA 1
ATOM 680 C C . ARG A 1 87 ? -8.318 4.356 -25.097 1.00 93.50 87 ARG A C 1
ATOM 682 O O . ARG A 1 87 ? -8.533 3.440 -25.887 1.00 93.50 87 ARG A O 1
ATOM 689 N N . LYS A 1 88 ? -7.108 4.919 -24.965 1.00 94.62 88 LYS A N 1
ATOM 690 C CA . LYS A 1 88 ? -5.913 4.515 -25.731 1.00 94.62 88 LYS A CA 1
ATOM 691 C C . LYS A 1 88 ? -5.548 3.037 -25.532 1.00 94.62 88 LYS A C 1
ATOM 693 O O . LYS A 1 88 ? -5.134 2.390 -26.488 1.00 94.62 88 LYS A O 1
ATOM 698 N N . TYR A 1 89 ? -5.694 2.502 -24.317 1.00 94.38 89 TYR A N 1
ATOM 699 C CA . TYR A 1 89 ? -5.323 1.114 -24.003 1.00 94.38 89 TYR A CA 1
ATOM 700 C C . TYR A 1 89 ? -6.492 0.119 -24.069 1.00 94.38 89 TYR A C 1
ATOM 702 O O . TYR A 1 89 ? -6.264 -1.050 -24.380 1.00 94.38 89 TYR A O 1
ATOM 710 N N . SER A 1 90 ? -7.739 0.548 -23.838 1.00 91.69 90 SER A N 1
ATOM 711 C CA . SER A 1 90 ? -8.933 -0.291 -24.037 1.00 91.69 90 SER A CA 1
ATOM 712 C C . SER A 1 90 ? -9.257 -0.526 -25.515 1.00 91.69 90 SER A C 1
ATOM 714 O O . SER A 1 90 ? -9.934 -1.503 -25.832 1.00 91.69 90 SER A O 1
ATOM 716 N N . LYS A 1 91 ? -8.781 0.357 -26.409 1.00 89.12 91 LYS A N 1
ATOM 717 C CA . LYS A 1 91 ? -9.160 0.446 -27.833 1.00 89.12 91 LYS A CA 1
ATOM 718 C C . LYS A 1 91 ? -10.664 0.681 -28.065 1.00 89.12 91 LYS A C 1
ATOM 720 O O . LYS A 1 91 ? -11.148 0.523 -29.179 1.00 89.12 91 LYS A O 1
ATOM 725 N N . THR A 1 92 ? -11.420 1.041 -27.026 1.00 85.12 92 THR A N 1
ATOM 726 C CA . THR A 1 92 ? -12.889 1.136 -27.059 1.00 85.12 92 THR A CA 1
ATOM 727 C C . THR A 1 92 ? -13.395 2.283 -26.185 1.00 85.12 92 THR A C 1
ATOM 729 O O . THR A 1 92 ? -12.848 2.550 -25.112 1.00 85.12 92 THR A O 1
ATOM 732 N N . ARG A 1 93 ? -14.484 2.949 -26.607 1.00 83.44 93 ARG A N 1
ATOM 733 C CA . ARG A 1 93 ? -15.156 3.986 -25.794 1.00 83.44 93 ARG A CA 1
ATOM 734 C C . ARG A 1 93 ? -15.859 3.395 -24.560 1.00 83.44 93 ARG A C 1
ATOM 736 O O . ARG A 1 93 ? -15.839 4.024 -23.506 1.00 83.44 93 ARG A O 1
ATOM 743 N N . ARG A 1 94 ? -16.453 2.200 -24.695 1.00 87.19 94 ARG A N 1
ATOM 744 C CA . ARG A 1 94 ? -17.109 1.429 -23.619 1.00 87.19 94 ARG A CA 1
ATOM 745 C C . ARG A 1 94 ? -16.116 0.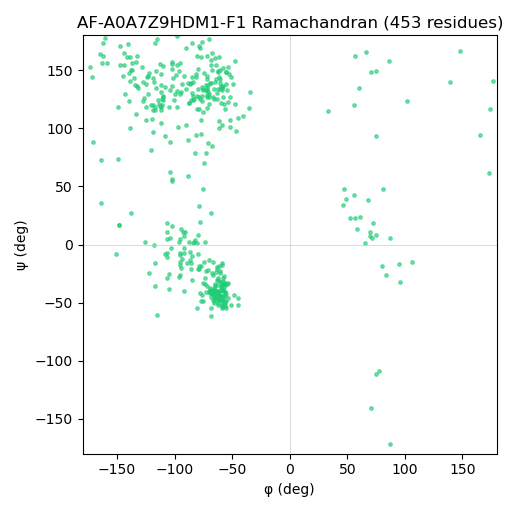464 -22.956 1.00 87.19 94 ARG A C 1
ATOM 747 O O . ARG A 1 94 ? -15.247 -0.086 -23.636 1.00 87.19 94 ARG A O 1
ATOM 754 N N . LEU A 1 95 ? -16.250 0.257 -21.644 1.00 89.00 95 LEU A N 1
ATOM 755 C CA . LEU A 1 95 ? -15.470 -0.721 -20.877 1.00 89.00 95 LEU A CA 1
ATOM 756 C C . LEU A 1 95 ? -16.281 -2.006 -20.692 1.00 89.00 95 LEU A C 1
ATOM 758 O O . LEU A 1 95 ? -17.439 -1.953 -20.292 1.00 89.00 95 LEU A O 1
ATOM 762 N N . TYR A 1 96 ? -15.662 -3.157 -20.955 1.00 87.56 96 TYR A N 1
ATOM 763 C CA . TYR A 1 96 ? -16.312 -4.464 -20.864 1.00 87.56 96 TYR A CA 1
ATOM 764 C C . TYR A 1 96 ? -15.709 -5.274 -19.713 1.00 87.56 96 TYR A C 1
ATOM 766 O O . TYR A 1 96 ? -14.524 -5.602 -19.753 1.00 87.56 96 TYR A O 1
ATOM 774 N N . ARG A 1 97 ? -16.529 -5.641 -18.715 1.00 84.50 97 ARG A N 1
ATOM 775 C CA . ARG A 1 97 ? -16.127 -6.390 -17.503 1.00 84.50 97 ARG A CA 1
ATOM 776 C C . ARG A 1 97 ? -15.273 -7.624 -17.811 1.00 84.50 97 ARG A C 1
ATOM 778 O O . ARG A 1 97 ? -14.264 -7.862 -17.158 1.00 84.50 97 ARG A O 1
ATOM 785 N N . ASN A 1 98 ? -15.653 -8.402 -18.824 1.00 86.94 98 ASN A N 1
ATOM 786 C CA . ASN A 1 98 ? -14.994 -9.675 -19.123 1.00 86.94 98 ASN A CA 1
ATOM 787 C C . ASN A 1 98 ? -13.757 -9.540 -20.033 1.00 86.94 98 ASN A C 1
ATOM 789 O O . ASN A 1 98 ? -13.022 -10.516 -20.191 1.00 86.94 98 ASN A O 1
ATOM 793 N N . ARG A 1 99 ? -13.474 -8.344 -20.572 1.00 90.44 99 ARG A N 1
ATOM 794 C CA . ARG A 1 99 ? -12.363 -8.084 -21.499 1.00 90.44 99 ARG A CA 1
ATOM 795 C C . ARG A 1 99 ? -11.133 -7.568 -20.753 1.00 90.44 99 ARG A C 1
ATOM 797 O O . ARG A 1 99 ? -11.207 -6.602 -19.999 1.00 90.44 99 ARG A O 1
ATOM 804 N N . PHE A 1 100 ? -9.981 -8.188 -20.999 1.00 92.00 100 PHE A N 1
ATOM 805 C CA . PHE A 1 100 ? -8.708 -7.682 -20.489 1.00 92.00 100 PHE A CA 1
ATOM 806 C C . PHE A 1 100 ? -8.277 -6.408 -21.225 1.00 92.00 100 PHE A C 1
ATOM 808 O O . PHE A 1 100 ? -8.268 -6.360 -22.455 1.00 92.00 100 PHE A O 1
ATOM 815 N N . ILE A 1 101 ? -7.839 -5.411 -20.461 1.00 94.06 101 ILE A N 1
ATOM 816 C CA . ILE A 1 101 ? -7.168 -4.206 -20.950 1.00 94.06 101 ILE A CA 1
ATOM 817 C C . ILE A 1 101 ? -5.678 -4.356 -20.643 1.00 94.06 101 ILE A C 1
ATOM 819 O O . ILE A 1 101 ? -5.313 -4.751 -19.535 1.00 94.06 101 ILE A O 1
ATOM 823 N N . THR A 1 102 ? -4.823 -4.079 -21.631 1.00 95.19 102 THR A N 1
ATOM 824 C CA . THR A 1 102 ? -3.368 -4.281 -21.528 1.00 95.19 102 THR A CA 1
ATOM 825 C C . THR A 1 102 ? -2.657 -2.944 -21.343 1.00 95.19 102 THR A C 1
ATOM 827 O O . THR A 1 102 ? -2.704 -2.090 -22.226 1.00 95.19 102 THR A O 1
ATOM 830 N N . PHE A 1 103 ? -1.962 -2.778 -20.220 1.00 95.88 103 PHE A N 1
ATOM 831 C CA . PHE A 1 103 ? -1.235 -1.562 -19.859 1.00 95.88 103 PHE A CA 1
ATOM 832 C C . PHE A 1 103 ? 0.281 -1.830 -19.763 1.00 95.88 103 PHE A C 1
ATOM 834 O O . PHE A 1 103 ? 0.692 -2.815 -19.146 1.00 95.88 103 PHE A O 1
ATOM 841 N N . PRO A 1 104 ? 1.150 -0.969 -20.324 1.00 95.56 104 PRO A N 1
ATOM 842 C CA . PRO A 1 104 ? 2.592 -1.007 -20.059 1.00 95.56 104 PRO A CA 1
ATOM 843 C C . PRO A 1 104 ? 2.920 -0.697 -18.594 1.00 95.56 104 PRO A C 1
ATOM 845 O O . PRO A 1 104 ? 2.342 0.231 -18.032 1.00 95.56 104 PRO A O 1
ATOM 848 N N . LEU A 1 105 ? 3.917 -1.367 -17.997 1.00 93.19 105 LEU A N 1
ATOM 849 C CA . LEU A 1 105 ? 4.301 -1.120 -16.592 1.00 93.19 105 LEU A CA 1
ATOM 850 C C . LEU A 1 105 ? 4.592 0.363 -16.282 1.00 93.19 105 LEU A C 1
ATOM 852 O O . LEU A 1 105 ? 4.256 0.821 -15.192 1.00 93.19 105 LEU A O 1
ATOM 856 N N . LYS A 1 106 ? 5.138 1.124 -17.246 1.00 92.38 106 LYS A N 1
ATOM 857 C CA . LYS A 1 106 ? 5.450 2.562 -17.108 1.00 92.38 106 LYS A CA 1
ATOM 858 C C . LYS A 1 106 ? 4.238 3.439 -16.747 1.00 92.38 106 LYS A C 1
ATOM 860 O O . LYS A 1 106 ? 4.427 4.440 -16.069 1.00 92.38 106 LYS A O 1
ATOM 865 N N . VAL A 1 107 ? 3.018 3.095 -17.178 1.00 94.44 107 VAL A N 1
ATOM 866 C CA . VAL A 1 107 ? 1.816 3.920 -16.897 1.00 94.44 107 VAL A CA 1
ATOM 867 C C . VAL A 1 107 ? 1.033 3.463 -15.664 1.00 94.44 107 VAL A C 1
ATOM 869 O O . VAL A 1 107 ? 0.190 4.198 -15.152 1.00 94.44 107 VAL A O 1
ATOM 872 N N . ILE A 1 108 ? 1.308 2.249 -15.186 1.00 93.19 108 ILE A N 1
ATOM 873 C CA . ILE A 1 108 ? 0.631 1.611 -14.054 1.00 93.19 108 ILE A CA 1
ATOM 874 C C . ILE A 1 108 ? 1.215 2.123 -12.738 1.00 93.19 108 ILE A C 1
ATOM 876 O O . ILE A 1 108 ? 2.422 2.341 -12.650 1.00 93.19 108 ILE A O 1
ATOM 880 N N . ASN A 1 109 ? 0.376 2.277 -11.713 1.00 91.12 109 ASN A N 1
ATOM 881 C CA . ASN A 1 109 ? 0.798 2.708 -10.384 1.00 91.12 109 ASN A CA 1
ATOM 882 C C . ASN A 1 109 ? 1.791 1.748 -9.699 1.00 91.12 109 ASN A C 1
ATOM 884 O O . ASN A 1 109 ? 1.900 0.567 -10.032 1.00 91.12 109 ASN A O 1
ATOM 888 N N . GLY A 1 110 ? 2.488 2.275 -8.694 1.00 88.12 110 GLY A N 1
ATOM 889 C CA . GLY A 1 110 ? 3.530 1.566 -7.958 1.00 88.12 110 GLY A CA 1
ATOM 890 C C . GLY A 1 110 ? 3.109 0.235 -7.319 1.00 88.12 110 GLY A C 1
ATOM 891 O O . GLY A 1 110 ? 3.837 -0.746 -7.434 1.00 88.12 110 GLY A O 1
ATOM 892 N N . SER A 1 111 ? 1.908 0.154 -6.733 1.00 85.50 111 SER A N 1
ATOM 893 C CA . SER A 1 111 ? 1.405 -1.053 -6.048 1.00 85.50 111 SER A CA 1
ATOM 894 C C . SER A 1 111 ? 1.170 -2.228 -7.008 1.00 85.50 111 SER A C 1
ATOM 896 O O . SER A 1 111 ? 1.651 -3.347 -6.783 1.00 85.50 111 SER A O 1
ATOM 898 N N . ILE A 1 112 ? 0.494 -1.969 -8.133 1.00 90.06 112 ILE A N 1
ATOM 899 C CA . ILE A 1 112 ? 0.282 -2.983 -9.174 1.00 90.06 112 ILE A CA 1
ATOM 900 C C . ILE A 1 112 ? 1.618 -3.319 -9.850 1.00 90.06 112 ILE A C 1
ATOM 902 O O . ILE A 1 112 ? 1.905 -4.496 -10.058 1.00 90.06 112 ILE A O 1
ATOM 906 N N . ARG A 1 113 ? 2.467 -2.320 -10.141 1.00 92.31 113 ARG A N 1
ATOM 907 C CA . ARG A 1 113 ? 3.793 -2.528 -10.752 1.00 92.31 113 ARG A CA 1
ATOM 908 C C . ARG A 1 113 ? 4.693 -3.403 -9.872 1.00 92.31 113 ARG A C 1
ATOM 910 O O . ARG A 1 113 ? 5.295 -4.339 -10.382 1.00 92.31 113 ARG A O 1
ATOM 917 N N . SER A 1 114 ? 4.729 -3.156 -8.563 1.00 90.31 114 SER A N 1
ATOM 918 C CA . SER A 1 114 ? 5.450 -3.965 -7.569 1.00 90.31 114 SER A CA 1
ATOM 919 C C . SER A 1 114 ? 4.988 -5.419 -7.564 1.00 90.31 114 SER A C 1
ATOM 921 O O . SER A 1 114 ? 5.797 -6.339 -7.669 1.00 90.31 114 SER A O 1
ATOM 923 N N . SER A 1 115 ? 3.671 -5.627 -7.502 1.00 89.19 115 SER A N 1
ATOM 924 C CA . SER A 1 115 ? 3.070 -6.964 -7.467 1.00 89.19 115 SER A CA 1
ATOM 925 C C . SER A 1 115 ? 3.317 -7.731 -8.774 1.00 89.19 115 SER A C 1
ATOM 927 O O . SER A 1 115 ? 3.624 -8.920 -8.741 1.00 89.19 115 SER A O 1
ATOM 929 N N . ALA A 1 116 ? 3.275 -7.036 -9.915 1.00 92.81 116 ALA A N 1
ATOM 930 C CA . ALA A 1 116 ? 3.617 -7.582 -11.223 1.00 92.81 116 ALA A CA 1
ATOM 931 C C . ALA A 1 116 ? 5.107 -7.964 -11.324 1.00 92.81 116 ALA A C 1
ATOM 933 O O . ALA A 1 116 ? 5.423 -9.059 -11.780 1.00 92.81 116 ALA A O 1
ATOM 934 N N . LEU A 1 117 ? 6.028 -7.108 -10.861 1.00 93.50 117 LEU A N 1
ATOM 935 C CA . LEU A 1 117 ? 7.468 -7.404 -10.860 1.00 93.50 117 LEU A CA 1
ATOM 936 C C . LEU A 1 117 ? 7.814 -8.597 -9.959 1.00 93.50 117 LEU A C 1
ATOM 938 O O . LEU A 1 117 ? 8.604 -9.438 -10.371 1.00 93.50 117 LEU A O 1
ATOM 942 N N . LYS A 1 118 ? 7.190 -8.714 -8.779 1.00 90.94 118 LYS A N 1
ATOM 943 C CA . LYS A 1 118 ? 7.350 -9.877 -7.885 1.00 90.94 118 LYS A CA 1
ATOM 944 C C . LYS A 1 118 ? 6.872 -11.191 -8.517 1.00 90.94 118 LYS A C 1
ATOM 946 O O . LYS A 1 118 ? 7.412 -12.238 -8.184 1.00 90.94 118 LYS A O 1
ATOM 951 N N . ALA A 1 119 ? 5.870 -11.144 -9.398 1.00 91.50 119 ALA A N 1
ATOM 952 C CA . ALA A 1 119 ? 5.404 -12.320 -10.130 1.00 91.50 119 ALA A CA 1
ATOM 953 C C . ALA A 1 119 ? 6.373 -12.707 -11.265 1.00 91.50 119 ALA A C 1
ATOM 955 O O . ALA A 1 119 ? 6.796 -13.859 -11.325 1.00 91.50 119 ALA A O 1
ATOM 956 N N . VAL A 1 120 ? 6.790 -11.735 -12.093 1.00 92.56 120 VAL A N 1
ATOM 957 C CA . VAL A 1 120 ? 7.776 -11.940 -13.180 1.00 92.56 120 VAL A CA 1
ATOM 958 C C . VAL A 1 120 ? 9.098 -12.459 -12.640 1.00 92.56 120 VAL A C 1
ATOM 960 O O . VAL A 1 120 ? 9.579 -13.512 -13.056 1.00 92.56 120 VAL A O 1
ATOM 963 N N . PHE A 1 121 ? 9.663 -11.743 -11.677 1.00 93.25 121 PHE A N 1
ATOM 964 C CA . PHE A 1 121 ? 10.975 -12.015 -11.114 1.00 93.25 121 PHE A CA 1
ATOM 965 C C . PHE A 1 121 ? 10.834 -12.703 -9.753 1.00 93.25 121 PHE A C 1
ATOM 967 O O . PHE A 1 121 ? 11.353 -12.248 -8.739 1.00 93.25 121 PHE A O 1
ATOM 974 N N . PHE A 1 122 ? 10.124 -13.834 -9.727 1.00 90.12 122 PHE A N 1
ATOM 975 C CA . PHE A 1 122 ? 9.854 -14.625 -8.516 1.00 90.12 122 PHE A CA 1
ATOM 976 C C . PHE A 1 122 ? 11.115 -15.129 -7.781 1.00 90.12 122 PHE A C 1
ATOM 978 O O . PHE A 1 122 ? 11.036 -15.545 -6.626 1.00 90.12 122 PHE A O 1
ATOM 985 N N . LYS A 1 123 ? 12.283 -15.109 -8.442 1.00 91.25 123 LYS A N 1
ATOM 986 C CA . LYS A 1 123 ? 13.589 -15.443 -7.846 1.00 91.25 123 LYS A CA 1
ATOM 987 C C . LYS A 1 123 ? 14.255 -14.262 -7.129 1.00 91.25 123 LYS A C 1
ATOM 989 O O . LYS A 1 123 ? 15.247 -14.479 -6.425 1.00 91.25 123 LYS A O 1
ATOM 994 N N . ASP A 1 124 ? 13.729 -13.049 -7.285 1.00 93.19 124 ASP A N 1
ATOM 995 C CA . ASP A 1 124 ? 14.245 -11.853 -6.630 1.00 93.19 124 ASP A CA 1
ATOM 996 C C . ASP A 1 124 ? 13.932 -11.858 -5.132 1.00 93.19 124 ASP A C 1
ATOM 998 O O . ASP A 1 124 ? 12.879 -12.319 -4.686 1.00 93.19 124 ASP A O 1
ATOM 1002 N N . LYS A 1 125 ? 14.853 -11.319 -4.329 1.00 88.50 125 LYS A N 1
ATOM 1003 C CA . LYS A 1 125 ? 14.708 -11.259 -2.870 1.00 88.50 125 LYS A CA 1
ATOM 1004 C C . LYS A 1 125 ? 15.177 -9.919 -2.316 1.00 88.50 125 LYS A C 1
ATOM 1006 O O . LYS A 1 125 ? 16.209 -9.386 -2.713 1.00 88.50 125 LYS A O 1
ATOM 1011 N N . ALA A 1 126 ? 14.455 -9.404 -1.326 1.00 84.38 126 ALA A N 1
ATOM 1012 C CA . ALA A 1 126 ? 14.942 -8.312 -0.492 1.00 84.38 126 ALA A CA 1
ATOM 1013 C C . ALA A 1 126 ? 16.146 -8.794 0.336 1.00 84.38 126 ALA A C 1
ATOM 1015 O O . ALA A 1 126 ? 16.043 -9.794 1.042 1.00 84.38 126 ALA A O 1
ATOM 1016 N N . GLY A 1 127 ? 17.273 -8.089 0.240 1.00 77.12 127 GLY A N 1
ATOM 1017 C CA . GLY A 1 127 ? 18.484 -8.336 1.018 1.00 77.12 127 GLY A CA 1
ATOM 1018 C C . GLY A 1 127 ? 18.825 -7.174 1.954 1.00 77.12 127 GLY A C 1
ATOM 1019 O O . GLY A 1 127 ? 18.178 -6.121 1.969 1.00 77.12 127 GLY A O 1
ATOM 1020 N N . ILE A 1 128 ? 19.883 -7.356 2.740 1.00 73.81 128 ILE A N 1
ATOM 1021 C CA . ILE A 1 128 ? 20.439 -6.308 3.602 1.00 73.81 128 ILE A CA 1
ATOM 1022 C C . ILE A 1 128 ? 21.133 -5.273 2.704 1.00 73.81 128 ILE A C 1
ATOM 1024 O O . ILE A 1 128 ? 22.061 -5.604 1.976 1.00 73.81 128 ILE A O 1
ATOM 1028 N N . GLY A 1 129 ? 20.655 -4.025 2.712 1.00 76.12 129 GLY A N 1
ATOM 1029 C CA . GLY A 1 129 ? 21.214 -2.922 1.912 1.00 76.12 129 GLY A CA 1
ATOM 1030 C C . GLY A 1 129 ? 20.804 -2.868 0.426 1.00 76.12 129 GLY A C 1
ATOM 1031 O O . GLY A 1 129 ? 20.882 -1.793 -0.175 1.00 76.12 129 GLY A O 1
ATOM 1032 N N . TYR A 1 130 ? 20.310 -3.962 -0.164 1.00 89.38 130 TYR A N 1
ATOM 1033 C CA . TYR A 1 130 ? 19.945 -4.037 -1.586 1.00 89.38 130 TYR A CA 1
ATOM 1034 C C . TYR A 1 130 ? 18.752 -4.965 -1.882 1.00 89.38 130 TYR A C 1
ATOM 1036 O O . TYR A 1 130 ? 18.516 -5.951 -1.187 1.00 89.38 130 TYR A O 1
ATOM 1044 N N . TRP A 1 131 ? 18.047 -4.697 -2.984 1.00 93.06 131 TRP A N 1
ATOM 1045 C CA . TRP A 1 131 ? 17.228 -5.692 -3.682 1.00 93.06 131 TRP A CA 1
ATOM 1046 C C . TRP A 1 131 ? 18.152 -6.622 -4.473 1.00 93.06 131 TRP A C 1
ATOM 1048 O O . TRP A 1 131 ? 19.017 -6.154 -5.216 1.00 93.06 131 TRP A O 1
ATOM 1058 N N . LYS A 1 132 ? 18.016 -7.936 -4.291 1.00 94.38 132 LYS A N 1
ATOM 1059 C CA . LYS A 1 132 ? 18.781 -8.959 -5.009 1.00 94.38 132 LYS A CA 1
ATOM 1060 C C . LYS A 1 132 ? 17.938 -9.453 -6.174 1.00 94.38 132 LYS A C 1
ATOM 1062 O O . LYS A 1 132 ? 17.048 -10.277 -5.974 1.00 94.38 132 LYS A O 1
ATOM 1067 N N . HIS A 1 133 ? 18.241 -8.960 -7.365 1.00 96.50 133 HIS A N 1
ATOM 1068 C CA . HIS A 1 133 ? 17.636 -9.433 -8.597 1.00 96.50 133 HIS A CA 1
ATOM 1069 C C . HIS A 1 133 ? 18.405 -10.651 -9.138 1.00 96.50 133 HIS A C 1
ATOM 1071 O O . HIS A 1 133 ? 19.641 -10.671 -9.067 1.00 96.50 133 HIS A O 1
ATOM 1077 N N . ARG A 1 134 ? 17.706 -11.675 -9.645 1.00 96.12 134 ARG A N 1
ATOM 1078 C CA . ARG A 1 134 ? 18.333 -12.841 -10.294 1.00 96.12 134 ARG A CA 1
ATOM 1079 C C . ARG A 1 134 ? 17.780 -13.043 -11.703 1.00 96.12 134 ARG A C 1
ATOM 1081 O O . ARG A 1 134 ? 16.615 -13.405 -11.870 1.00 96.12 134 ARG A O 1
ATOM 1088 N N . VAL A 1 135 ? 18.676 -12.939 -12.682 1.00 94.69 135 VAL A N 1
ATOM 1089 C CA . VAL A 1 135 ? 18.368 -13.100 -14.106 1.00 94.69 135 VAL A CA 1
ATOM 1090 C C . VAL A 1 135 ? 17.749 -14.475 -14.346 1.00 94.69 135 VAL A C 1
ATOM 1092 O O . VAL A 1 135 ? 18.348 -15.510 -14.037 1.00 94.69 135 VAL A O 1
ATOM 1095 N N . THR A 1 136 ? 16.530 -14.491 -14.871 1.00 92.12 136 THR A N 1
ATOM 1096 C CA . THR A 1 136 ? 15.697 -15.689 -15.033 1.00 92.12 136 THR A CA 1
ATOM 1097 C C . THR A 1 136 ? 15.415 -15.983 -16.508 1.00 92.12 136 THR A C 1
ATOM 1099 O O . THR A 1 136 ? 15.414 -17.147 -16.917 1.00 92.12 136 THR A O 1
ATOM 1102 N N . PHE A 1 137 ? 15.251 -14.947 -17.327 1.00 91.19 137 PHE A N 1
ATOM 1103 C CA . PHE A 1 137 ? 14.953 -15.020 -18.752 1.00 91.19 137 PHE A CA 1
ATOM 1104 C C . PHE A 1 137 ? 16.124 -14.510 -19.607 1.00 91.19 137 PHE A C 1
ATOM 1106 O O . PHE A 1 137 ? 16.942 -13.710 -19.165 1.00 91.19 137 PHE A O 1
ATOM 1113 N N . ALA A 1 138 ? 16.201 -14.970 -20.860 1.00 88.56 138 ALA A N 1
ATOM 1114 C CA . ALA A 1 138 ? 17.271 -14.580 -21.788 1.00 88.56 138 ALA A CA 1
ATOM 1115 C C . ALA A 1 138 ? 17.084 -13.176 -22.402 1.00 88.56 138 ALA A C 1
ATOM 1117 O O . ALA A 1 138 ? 18.038 -12.599 -22.903 1.00 88.56 138 ALA A O 1
ATOM 1118 N N . TRP A 1 139 ? 15.866 -12.621 -22.358 1.00 89.06 139 TRP A N 1
ATOM 1119 C CA . TRP A 1 139 ? 15.548 -11.276 -22.861 1.00 89.06 139 TRP A CA 1
ATOM 1120 C C . TRP A 1 139 ? 15.852 -10.154 -21.855 1.00 89.06 139 TRP A C 1
ATOM 1122 O O . TRP A 1 139 ? 15.572 -8.986 -22.124 1.00 89.06 139 TRP A O 1
ATOM 1132 N N . GLU A 1 140 ? 16.380 -10.486 -20.677 1.00 92.62 140 GLU A N 1
ATOM 1133 C CA . GLU A 1 140 ? 16.696 -9.495 -19.654 1.00 92.62 140 GLU A CA 1
ATOM 1134 C C . GLU A 1 140 ? 17.973 -8.723 -19.997 1.00 92.62 140 GLU A C 1
ATOM 1136 O O . GLU A 1 140 ? 18.996 -9.302 -20.354 1.00 92.62 140 GLU A O 1
ATOM 1141 N N . THR A 1 141 ? 17.935 -7.402 -19.826 1.00 93.31 141 THR A N 1
ATOM 1142 C CA . THR A 1 141 ? 19.093 -6.523 -20.024 1.00 93.31 141 THR A CA 1
ATOM 1143 C C . THR A 1 141 ? 19.304 -5.621 -18.813 1.00 93.31 141 THR A C 1
ATOM 1145 O O . THR A 1 141 ? 18.360 -5.262 -18.104 1.00 93.31 141 THR A O 1
ATOM 1148 N N . THR A 1 142 ? 20.545 -5.192 -18.580 1.00 93.69 142 THR A N 1
ATOM 1149 C CA . THR A 1 142 ? 20.889 -4.269 -17.481 1.00 93.69 142 THR A CA 1
ATOM 1150 C C . THR A 1 142 ? 20.157 -2.927 -17.583 1.00 93.69 142 THR A C 1
ATOM 1152 O O . THR A 1 142 ? 19.785 -2.346 -16.560 1.00 93.69 142 THR A O 1
ATOM 1155 N N . SER A 1 143 ? 19.886 -2.453 -18.803 1.00 93.12 143 SER A N 1
ATOM 1156 C CA . SER A 1 143 ? 19.088 -1.250 -19.071 1.00 93.12 143 SER A CA 1
ATOM 1157 C C . SER A 1 143 ? 17.609 -1.433 -18.741 1.00 93.12 143 SER A C 1
ATOM 1159 O O . SER A 1 143 ? 17.014 -0.547 -18.124 1.00 93.12 143 SER A O 1
ATOM 1161 N N . MET A 1 144 ? 17.029 -2.591 -19.061 1.00 92.94 144 MET A N 1
ATOM 1162 C CA . MET A 1 144 ? 15.667 -2.930 -18.659 1.00 92.94 144 MET A CA 1
ATOM 1163 C C . MET A 1 144 ? 15.552 -3.060 -17.133 1.00 92.94 144 MET A C 1
ATOM 1165 O O . MET A 1 144 ? 14.639 -2.485 -16.549 1.00 92.94 144 MET A O 1
ATOM 1169 N N . ILE A 1 145 ? 16.481 -3.757 -16.475 1.00 94.56 145 ILE A N 1
ATOM 1170 C CA . ILE A 1 145 ? 16.469 -3.956 -15.015 1.00 94.56 145 ILE A CA 1
ATOM 1171 C C . ILE A 1 145 ? 16.566 -2.609 -14.283 1.00 94.56 145 ILE A C 1
ATOM 1173 O O . ILE A 1 145 ? 15.777 -2.355 -13.371 1.00 94.56 145 ILE A O 1
ATOM 1177 N N . ALA A 1 146 ? 17.444 -1.702 -14.726 1.00 95.00 146 ALA A N 1
ATOM 1178 C CA . ALA A 1 146 ? 17.469 -0.325 -14.229 1.00 95.00 146 ALA A CA 1
ATOM 1179 C C . ALA A 1 146 ? 16.111 0.375 -14.442 1.00 95.00 146 ALA A C 1
ATOM 1181 O O . ALA A 1 146 ? 15.485 0.828 -13.484 1.00 95.00 146 ALA A O 1
ATOM 1182 N N . GLY A 1 147 ? 15.590 0.384 -15.674 1.00 93.31 147 GLY A N 1
ATOM 1183 C CA . GLY A 1 147 ? 14.317 1.037 -16.003 1.00 93.31 147 GLY A CA 1
ATOM 1184 C C . GLY A 1 147 ? 13.074 0.461 -15.304 1.00 93.31 147 GLY A C 1
ATOM 1185 O O . GLY A 1 147 ? 12.053 1.145 -15.232 1.00 93.31 147 GLY A O 1
ATOM 1186 N N . LEU A 1 148 ? 13.133 -0.774 -14.793 1.00 93.81 148 LEU A N 1
ATOM 1187 C CA . LEU A 1 148 ? 12.045 -1.416 -14.050 1.00 93.81 148 LEU A CA 1
ATOM 1188 C C . LEU A 1 148 ? 12.135 -1.199 -12.535 1.00 93.81 148 LEU A C 1
ATOM 1190 O O . LEU A 1 148 ? 11.096 -1.008 -11.903 1.00 93.81 148 LEU A O 1
ATOM 1194 N N . PHE A 1 149 ? 13.339 -1.250 -11.957 1.00 94.81 149 PHE A N 1
ATOM 1195 C CA . PHE A 1 149 ? 13.533 -1.284 -10.503 1.00 94.81 149 PHE A CA 1
ATOM 1196 C C . PHE A 1 149 ? 14.052 0.021 -9.893 1.00 94.81 149 PHE A C 1
ATOM 1198 O O . PHE A 1 149 ? 13.772 0.284 -8.720 1.00 94.81 149 PHE A O 1
ATOM 1205 N N . THR A 1 150 ? 14.820 0.832 -10.624 1.00 95.06 150 THR A N 1
ATOM 1206 C CA . THR A 1 150 ? 15.480 2.013 -10.048 1.00 95.06 150 THR A CA 1
ATOM 1207 C C . THR A 1 150 ? 14.693 3.307 -10.244 1.00 95.06 150 THR A C 1
ATOM 1209 O O . THR A 1 150 ? 13.860 3.427 -11.139 1.00 95.06 150 THR A O 1
ATOM 1212 N N . LYS A 1 151 ? 14.942 4.282 -9.367 1.00 92.31 151 LYS A N 1
ATOM 1213 C CA . LYS A 1 151 ? 14.438 5.653 -9.481 1.00 92.31 151 LYS A CA 1
ATOM 1214 C C . LYS A 1 151 ? 15.079 6.381 -10.668 1.00 92.31 151 LYS A C 1
ATOM 1216 O O . LYS A 1 151 ? 16.117 5.962 -11.183 1.00 92.31 151 LYS A O 1
ATOM 1221 N N . GLU A 1 152 ? 14.475 7.497 -11.057 1.00 89.19 152 GLU A N 1
ATOM 1222 C CA . GLU A 1 152 ? 14.973 8.359 -12.130 1.00 89.19 152 GLU A CA 1
ATOM 1223 C C . GLU A 1 152 ? 16.432 8.812 -11.898 1.00 89.19 152 GLU A C 1
ATOM 1225 O O . GLU A 1 152 ? 16.910 8.897 -10.764 1.00 89.19 152 GLU A O 1
ATOM 1230 N N . GLY A 1 153 ? 17.174 9.010 -12.992 1.00 91.38 153 GLY A N 1
ATOM 1231 C CA . GLY A 1 153 ? 18.621 9.269 -12.990 1.00 91.38 153 GLY A CA 1
ATOM 1232 C C . GLY A 1 153 ? 19.514 8.017 -12.917 1.00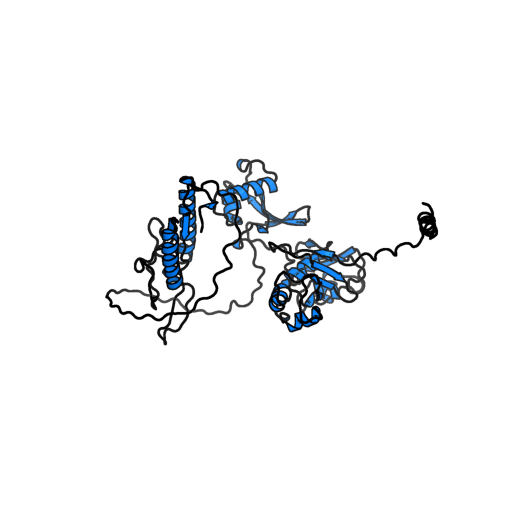 91.38 153 GLY A C 1
ATOM 1233 O O . GLY A 1 153 ? 20.625 8.024 -13.452 1.00 91.38 153 GLY A O 1
ATOM 1234 N N . ILE A 1 154 ? 19.047 6.900 -12.345 1.00 96.00 154 ILE A N 1
ATOM 1235 C CA . ILE A 1 154 ? 19.854 5.673 -12.236 1.00 96.00 154 ILE A CA 1
ATOM 1236 C C . ILE A 1 154 ? 19.818 4.873 -13.551 1.00 96.00 154 ILE A C 1
ATOM 1238 O O . ILE A 1 154 ? 18.937 4.059 -13.808 1.00 96.00 154 ILE A O 1
ATOM 1242 N N . LYS A 1 155 ? 20.817 5.111 -14.408 1.00 95.31 155 LYS A N 1
ATOM 1243 C CA . LYS A 1 155 ? 21.060 4.365 -15.662 1.00 95.31 155 LYS A CA 1
ATOM 1244 C C . LYS A 1 155 ? 21.779 3.021 -15.433 1.00 95.31 155 LYS A C 1
ATOM 1246 O O . LYS A 1 155 ? 22.467 2.860 -14.425 1.00 95.31 155 LYS A O 1
ATOM 1251 N N . ALA A 1 156 ? 21.725 2.120 -16.423 1.00 94.31 156 ALA A N 1
ATOM 1252 C CA . ALA A 1 156 ? 22.391 0.803 -16.433 1.00 94.31 156 ALA A CA 1
ATOM 1253 C C . ALA A 1 156 ? 23.854 0.834 -15.947 1.00 94.31 156 ALA A C 1
ATOM 1255 O O . ALA A 1 156 ? 24.234 0.047 -15.083 1.00 94.31 156 ALA A O 1
ATOM 1256 N N . GLY A 1 157 ? 24.650 1.800 -16.423 1.00 95.06 157 GLY A N 1
ATOM 1257 C CA . GLY A 1 157 ? 26.062 1.963 -16.052 1.00 95.06 157 GLY A CA 1
ATOM 1258 C C . GLY A 1 157 ? 26.331 2.174 -14.551 1.00 95.06 157 GLY A C 1
ATOM 1259 O O . GLY A 1 157 ? 27.453 1.968 -14.095 1.00 95.06 157 GLY A O 1
ATOM 1260 N N . HIS A 1 158 ? 25.326 2.547 -13.750 1.00 96.19 158 HIS A N 1
ATOM 1261 C CA . HIS A 1 158 ? 25.442 2.554 -12.286 1.00 96.19 158 HIS A CA 1
ATOM 1262 C C . HIS A 1 158 ? 25.364 1.140 -11.704 1.00 96.19 158 HIS A C 1
ATOM 1264 O O . HIS A 1 158 ? 26.169 0.795 -10.841 1.00 96.19 158 HIS A O 1
ATOM 1270 N N . LEU A 1 159 ? 24.439 0.306 -12.199 1.00 95.75 159 LEU A N 1
ATOM 1271 C CA . LEU A 1 159 ? 24.331 -1.099 -11.795 1.00 95.75 159 LEU A CA 1
ATOM 1272 C C . LEU A 1 159 ? 25.581 -1.883 -12.201 1.00 95.75 159 LEU A C 1
ATOM 1274 O O . LEU A 1 159 ? 26.091 -2.652 -11.392 1.00 95.75 159 LEU A O 1
ATOM 1278 N N . VAL A 1 160 ? 26.095 -1.635 -13.409 1.00 95.69 160 VAL A N 1
ATOM 1279 C CA . VAL A 1 160 ? 27.311 -2.262 -13.953 1.00 95.69 160 VAL A CA 1
ATOM 1280 C C . VAL A 1 160 ? 28.526 -1.987 -13.073 1.00 95.69 160 VAL A C 1
ATOM 1282 O O . VAL A 1 160 ? 29.181 -2.933 -12.638 1.00 95.69 160 VAL A O 1
ATOM 1285 N N . ARG A 1 161 ? 28.786 -0.710 -12.753 1.00 95.31 161 ARG A N 1
ATOM 1286 C CA . ARG A 1 161 ? 29.892 -0.309 -11.869 1.00 95.31 161 ARG A CA 1
ATOM 1287 C C . ARG A 1 161 ? 29.720 -0.861 -10.452 1.00 95.31 161 ARG A C 1
ATOM 1289 O O . ARG A 1 161 ? 30.656 -1.433 -9.908 1.00 95.31 161 ARG A O 1
ATOM 1296 N N . TYR A 1 162 ? 28.519 -0.762 -9.874 1.00 96.19 162 TYR A N 1
ATOM 1297 C CA . TYR A 1 162 ? 28.253 -1.238 -8.510 1.00 96.19 162 TYR A CA 1
ATOM 1298 C C . TYR A 1 162 ? 28.395 -2.759 -8.350 1.00 96.19 162 TYR A C 1
ATOM 1300 O O . TYR A 1 162 ? 28.852 -3.230 -7.312 1.00 96.19 162 TYR A O 1
ATOM 1308 N N . ASN A 1 163 ? 28.018 -3.533 -9.371 1.00 95.25 163 ASN A N 1
ATOM 1309 C CA . ASN A 1 163 ? 28.086 -4.995 -9.348 1.00 95.25 163 ASN A CA 1
ATOM 1310 C C . ASN A 1 163 ? 29.366 -5.566 -9.983 1.00 95.25 163 ASN A C 1
ATOM 1312 O O . ASN A 1 163 ? 29.459 -6.783 -10.102 1.00 95.25 163 ASN A O 1
ATOM 1316 N N . LYS A 1 164 ? 30.323 -4.718 -10.402 1.00 94.50 164 LYS A N 1
ATOM 1317 C CA . LYS A 1 164 ? 31.551 -5.113 -11.123 1.00 94.50 164 LYS A CA 1
ATOM 1318 C C . LYS A 1 164 ? 31.261 -6.088 -12.284 1.00 94.50 164 LYS A C 1
ATOM 1320 O O . LYS A 1 164 ? 31.861 -7.152 -12.396 1.00 94.50 164 LYS A O 1
ATOM 1325 N N . MET A 1 165 ? 30.268 -5.759 -13.115 1.00 91.44 165 MET A N 1
ATOM 1326 C CA . MET A 1 165 ? 29.731 -6.699 -14.109 1.00 91.44 165 MET A CA 1
ATOM 1327 C C . MET A 1 165 ? 30.664 -6.879 -15.314 1.00 91.44 165 MET A C 1
ATOM 1329 O O . MET A 1 165 ? 31.074 -5.896 -15.934 1.00 91.44 165 MET A O 1
ATOM 1333 N N . ARG A 1 166 ? 30.903 -8.140 -15.704 1.00 88.94 166 ARG A N 1
ATOM 1334 C CA . ARG A 1 166 ? 31.631 -8.510 -16.932 1.00 88.94 166 ARG A CA 1
ATOM 1335 C C . ARG A 1 166 ? 31.031 -7.856 -18.185 1.00 88.94 166 ARG A C 1
ATOM 1337 O O . ARG A 1 166 ? 29.830 -7.574 -18.237 1.00 88.94 166 ARG A O 1
ATOM 1344 N N . ASN A 1 167 ? 31.862 -7.644 -19.205 1.00 85.75 167 ASN A N 1
ATOM 1345 C CA . ASN A 1 167 ? 31.490 -7.121 -20.530 1.00 85.75 167 ASN A CA 1
ATOM 1346 C C . ASN A 1 167 ? 30.624 -5.847 -20.459 1.00 85.75 167 ASN A C 1
ATOM 1348 O O . ASN A 1 167 ? 29.640 -5.713 -21.186 1.00 85.75 167 ASN A O 1
ATOM 1352 N N . LYS A 1 168 ? 30.940 -4.947 -19.513 1.00 82.75 168 LYS A N 1
ATOM 1353 C CA . 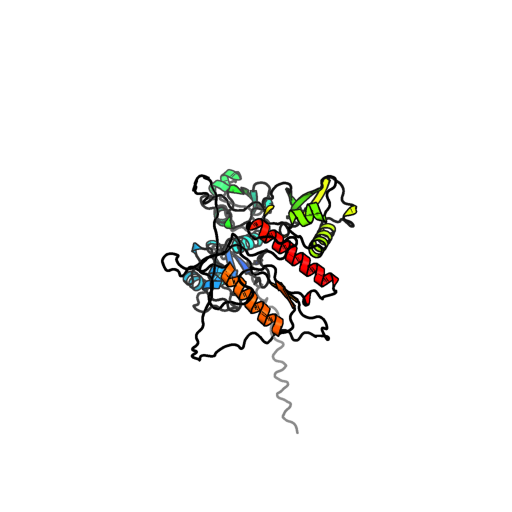LYS A 1 168 ? 30.199 -3.702 -19.225 1.00 82.75 168 LYS A CA 1
ATOM 1354 C C . LYS A 1 168 ? 28.684 -3.913 -19.002 1.00 82.75 168 LYS A C 1
ATOM 1356 O O . LYS A 1 168 ? 27.902 -2.980 -19.141 1.00 82.75 168 LYS A O 1
ATOM 1361 N N . GLY A 1 169 ? 28.260 -5.125 -18.620 1.00 81.25 169 GLY A N 1
ATOM 1362 C CA . GLY A 1 169 ? 26.853 -5.494 -18.434 1.00 81.25 169 GLY A CA 1
ATOM 1363 C C . GLY A 1 169 ? 26.035 -5.652 -19.720 1.00 81.25 169 GLY A C 1
ATOM 1364 O O . GLY A 1 169 ? 24.805 -5.625 -19.642 1.00 81.25 169 GLY A O 1
ATOM 1365 N N . ASN A 1 170 ? 26.687 -5.817 -20.876 1.00 82.38 170 ASN A N 1
ATOM 1366 C CA . ASN A 1 170 ? 26.018 -6.012 -22.166 1.00 82.38 170 ASN A CA 1
ATOM 1367 C C . ASN A 1 170 ? 25.400 -7.415 -22.310 1.00 82.38 170 ASN A C 1
ATOM 1369 O O . ASN A 1 170 ? 24.395 -7.566 -22.997 1.00 82.38 170 ASN A O 1
ATOM 1373 N N . ILE A 1 171 ? 25.975 -8.434 -21.653 1.00 86.50 171 ILE A N 1
ATOM 1374 C CA . ILE A 1 171 ? 25.553 -9.841 -21.772 1.00 86.50 171 ILE A CA 1
ATOM 1375 C C . ILE A 1 171 ? 25.228 -10.423 -20.391 1.00 86.50 171 ILE A C 1
ATOM 1377 O O . ILE A 1 171 ? 26.125 -10.733 -19.596 1.00 86.50 171 ILE A O 1
ATOM 1381 N N . LEU A 1 172 ? 23.934 -10.618 -20.132 1.00 91.06 172 LEU A N 1
ATOM 1382 C CA . LEU A 1 172 ? 23.432 -11.333 -18.960 1.00 91.06 172 LEU A CA 1
ATOM 1383 C C . LEU A 1 172 ? 23.275 -12.826 -19.266 1.00 91.06 172 LEU A C 1
ATOM 1385 O O . LEU A 1 172 ? 22.725 -13.210 -20.294 1.00 91.06 172 LEU A O 1
ATOM 1389 N N . LYS A 1 173 ? 23.749 -13.673 -18.353 1.00 91.50 173 LYS A N 1
ATOM 1390 C CA . LYS A 1 173 ? 23.536 -15.123 -18.355 1.00 91.50 173 LYS A CA 1
ATOM 1391 C C . LYS A 1 173 ? 22.444 -15.449 -17.336 1.00 91.50 173 LYS A C 1
ATOM 1393 O O . LYS A 1 173 ? 22.379 -14.844 -16.263 1.00 91.50 173 LYS A O 1
ATOM 1398 N N . LYS A 1 174 ? 21.587 -16.427 -17.646 1.00 93.56 174 LYS A N 1
ATOM 1399 C CA . LYS A 1 174 ? 20.593 -16.934 -16.684 1.00 93.56 174 LYS A CA 1
ATOM 1400 C C . LYS A 1 174 ? 21.305 -17.363 -15.399 1.00 93.56 174 LYS A C 1
ATOM 1402 O O . LYS A 1 174 ? 22.311 -18.060 -15.449 1.00 93.56 174 LYS A O 1
ATOM 1407 N N . GLY A 1 175 ? 20.773 -16.949 -14.255 1.00 92.19 175 GLY A N 1
ATOM 1408 C CA . GLY A 1 175 ? 21.370 -17.188 -12.945 1.00 92.19 175 GLY A CA 1
ATOM 1409 C C . GLY A 1 175 ? 22.251 -16.051 -12.420 1.00 92.19 175 GLY A C 1
ATOM 1410 O O . GLY A 1 175 ? 22.444 -16.018 -11.202 1.00 92.19 175 GLY A O 1
ATOM 1411 N N . ASP A 1 176 ? 22.704 -15.105 -13.255 1.00 93.81 176 ASP A N 1
ATOM 1412 C CA . ASP A 1 176 ? 23.446 -13.916 -12.802 1.00 93.81 176 ASP A CA 1
ATOM 1413 C C . ASP A 1 176 ? 22.681 -13.168 -11.694 1.00 93.81 176 ASP A C 1
ATOM 1415 O O . ASP A 1 176 ? 21.446 -13.115 -11.668 1.00 93.81 176 ASP A O 1
ATOM 1419 N N . VAL A 1 177 ? 23.427 -12.567 -10.765 1.00 94.88 177 VAL A N 1
ATOM 1420 C CA . VAL A 1 177 ? 22.886 -11.838 -9.612 1.00 94.88 177 VAL A CA 1
ATOM 1421 C C . VAL A 1 177 ? 23.235 -10.362 -9.727 1.00 94.88 177 VAL A C 1
ATOM 1423 O O . VAL A 1 177 ? 24.408 -10.002 -9.774 1.00 94.88 177 VAL A O 1
ATOM 1426 N N . ILE A 1 178 ? 22.218 -9.502 -9.688 1.00 95.94 178 ILE A N 1
ATOM 1427 C CA . ILE A 1 178 ? 22.369 -8.046 -9.734 1.00 95.94 178 ILE A CA 1
ATOM 1428 C C . ILE A 1 178 ? 21.832 -7.469 -8.423 1.00 95.94 178 ILE A C 1
ATOM 1430 O O . ILE A 1 178 ? 20.650 -7.582 -8.097 1.00 95.94 178 ILE A O 1
ATOM 1434 N N . LYS A 1 179 ? 22.714 -6.848 -7.640 1.00 96.25 179 LYS A N 1
ATOM 1435 C CA . LYS A 1 179 ? 22.372 -6.125 -6.413 1.00 96.25 179 LYS A CA 1
ATOM 1436 C C . LYS A 1 179 ? 21.981 -4.695 -6.785 1.00 96.25 179 LYS A C 1
ATOM 1438 O O . LYS A 1 179 ? 22.759 -3.969 -7.405 1.00 96.25 179 LYS A O 1
ATOM 1443 N N . ILE A 1 180 ? 20.785 -4.279 -6.388 1.00 96.12 180 ILE A N 1
ATOM 1444 C CA . ILE A 1 180 ? 20.262 -2.926 -6.588 1.00 96.12 180 ILE A CA 1
ATOM 1445 C C . ILE A 1 180 ? 20.158 -2.261 -5.206 1.00 96.12 180 ILE A C 1
ATOM 1447 O O . ILE A 1 180 ? 19.252 -2.604 -4.444 1.00 96.12 180 ILE A O 1
ATOM 1451 N N . PRO A 1 181 ? 21.067 -1.337 -4.837 1.00 92.88 181 PRO A N 1
ATOM 1452 C CA . PRO A 1 181 ? 21.041 -0.648 -3.548 1.00 92.88 181 PRO A CA 1
ATOM 1453 C C . PRO A 1 181 ? 19.668 -0.062 -3.223 1.00 92.88 181 PRO A C 1
ATOM 1455 O O . PRO A 1 181 ? 19.055 0.585 -4.074 1.00 92.88 181 PRO A O 1
ATOM 1458 N N . TRP A 1 182 ? 19.204 -0.187 -1.976 1.00 86.69 182 TRP A N 1
ATOM 1459 C CA . TRP A 1 182 ? 17.889 0.343 -1.591 1.00 86.69 182 TRP A CA 1
ATOM 1460 C C . TRP A 1 182 ? 17.751 1.846 -1.876 1.00 86.69 182 TRP A C 1
ATOM 1462 O O . TRP A 1 182 ? 16.674 2.288 -2.276 1.00 86.69 182 TRP A O 1
ATOM 1472 N N . LYS A 1 183 ? 18.845 2.618 -1.766 1.00 88.94 183 LYS A N 1
ATOM 1473 C CA . LYS A 1 183 ? 18.928 4.052 -2.121 1.00 88.94 183 LYS A CA 1
ATOM 1474 C C . LYS A 1 183 ? 18.652 4.375 -3.603 1.00 88.94 183 LYS A C 1
ATOM 1476 O O . LYS A 1 183 ? 18.374 5.534 -3.931 1.00 88.94 183 LYS A O 1
ATOM 1481 N N . TRP A 1 184 ? 18.735 3.375 -4.480 1.00 94.69 184 TRP A N 1
ATOM 1482 C CA . TRP A 1 184 ? 18.473 3.468 -5.919 1.00 94.69 184 TRP A CA 1
ATOM 1483 C C . TRP A 1 184 ? 17.134 2.858 -6.333 1.00 94.69 184 TRP A C 1
ATOM 1485 O O . TRP A 1 184 ? 16.598 3.288 -7.346 1.00 94.69 184 TRP A O 1
ATOM 1495 N N . VAL A 1 185 ? 16.577 1.904 -5.578 1.00 91.81 185 VAL A N 1
ATOM 1496 C CA . VAL A 1 185 ? 15.246 1.331 -5.858 1.00 91.81 185 VAL A CA 1
ATOM 1497 C C . VAL A 1 185 ? 14.177 2.431 -5.854 1.00 91.81 185 VAL A C 1
ATOM 1499 O O . VAL A 1 185 ? 14.173 3.290 -4.969 1.00 91.81 185 VAL A O 1
ATOM 1502 N N . SER A 1 186 ? 13.275 2.408 -6.841 1.00 90.19 186 SER A N 1
ATOM 1503 C CA . SER A 1 186 ? 12.192 3.389 -6.967 1.00 90.19 186 SER A CA 1
ATOM 1504 C C . SER A 1 186 ? 11.235 3.319 -5.763 1.00 90.19 186 SER A C 1
ATOM 1506 O O . SER A 1 186 ? 10.694 2.240 -5.494 1.00 90.19 186 SER A O 1
ATOM 1508 N N . PRO A 1 187 ? 10.981 4.440 -5.050 1.00 82.62 187 PRO A N 1
ATOM 1509 C CA . PRO A 1 187 ? 10.055 4.471 -3.915 1.00 82.62 187 PRO A CA 1
ATOM 1510 C C . PRO A 1 187 ? 8.637 4.013 -4.275 1.00 82.62 187 PRO A C 1
ATOM 1512 O O . PRO A 1 187 ? 7.993 3.338 -3.473 1.00 82.62 187 PRO A O 1
ATOM 1515 N N . GLU A 1 188 ? 8.184 4.298 -5.505 1.00 83.62 188 GLU A N 1
ATOM 1516 C CA . GLU A 1 188 ? 6.863 3.890 -6.005 1.00 83.62 188 GLU A CA 1
ATOM 1517 C C . GLU A 1 188 ? 6.634 2.379 -5.888 1.00 83.62 188 GLU A C 1
ATOM 1519 O O . GLU A 1 188 ? 5.515 1.935 -5.660 1.00 83.62 188 GLU A O 1
ATOM 1524 N N . LEU A 1 189 ? 7.686 1.575 -6.055 1.00 85.38 189 LEU A N 1
ATOM 1525 C CA . LEU A 1 189 ? 7.570 0.120 -6.062 1.00 85.38 189 LEU A CA 1
ATOM 1526 C C . LEU A 1 189 ? 7.352 -0.468 -4.664 1.00 85.38 189 LEU A C 1
ATOM 1528 O O . LEU A 1 189 ? 7.028 -1.649 -4.564 1.00 85.38 189 LEU A O 1
ATOM 1532 N N . SER A 1 190 ? 7.593 0.289 -3.588 1.00 78.50 190 SER A N 1
ATOM 1533 C CA . SER A 1 190 ? 7.467 -0.192 -2.200 1.00 78.50 190 SER A CA 1
ATOM 1534 C C . SER A 1 190 ? 8.117 -1.575 -1.964 1.00 78.50 190 SER A C 1
ATOM 1536 O O . SER A 1 190 ? 7.610 -2.399 -1.207 1.00 78.50 190 SER A O 1
ATOM 1538 N N . LEU A 1 191 ? 9.227 -1.862 -2.664 1.00 79.94 191 LEU A N 1
ATOM 1539 C CA . LEU A 1 191 ? 9.962 -3.135 -2.570 1.00 79.94 191 LEU A CA 1
ATOM 1540 C C . LEU A 1 191 ? 10.866 -3.195 -1.339 1.00 79.94 191 LEU A C 1
ATOM 1542 O O . LEU A 1 191 ? 11.251 -4.287 -0.921 1.00 79.94 191 LEU A O 1
ATOM 1546 N N . ARG A 1 192 ? 11.216 -2.030 -0.774 1.00 71.50 192 ARG A N 1
ATOM 1547 C CA . ARG A 1 192 ? 11.949 -1.947 0.489 1.00 71.50 192 ARG A CA 1
ATOM 1548 C C . ARG A 1 192 ? 11.134 -2.668 1.567 1.00 71.50 192 ARG A C 1
ATOM 1550 O O . ARG A 1 192 ? 9.957 -2.343 1.731 1.00 71.50 192 ARG A O 1
ATOM 1557 N N . PRO A 1 193 ? 11.719 -3.623 2.307 1.00 64.69 193 PRO A N 1
ATOM 1558 C CA . PRO A 1 193 ? 11.039 -4.202 3.449 1.00 64.69 193 PRO A CA 1
ATOM 1559 C C . PRO A 1 193 ? 10.860 -3.087 4.491 1.00 64.69 193 PRO A C 1
ATOM 1561 O O . PRO A 1 193 ? 11.731 -2.225 4.635 1.00 64.69 193 PRO A O 1
ATOM 1564 N N . VAL A 1 194 ? 9.700 -3.054 5.151 1.00 68.06 194 VAL A N 1
ATOM 1565 C CA . VAL A 1 194 ? 9.298 -1.907 5.978 1.00 68.06 194 VAL A CA 1
ATOM 1566 C C . VAL A 1 194 ? 10.324 -1.683 7.087 1.00 68.06 194 VAL A C 1
ATOM 1568 O O . VAL A 1 194 ? 10.584 -2.589 7.878 1.00 68.06 194 VAL A O 1
ATOM 1571 N N . SER A 1 195 ? 10.917 -0.489 7.137 1.00 70.75 195 SER A N 1
ATOM 1572 C CA . SER A 1 195 ? 11.784 -0.093 8.243 1.00 70.75 195 SER A CA 1
ATOM 1573 C C . SER A 1 195 ? 10.973 -0.118 9.534 1.00 70.75 195 SER A C 1
ATOM 1575 O O . SER A 1 195 ? 9.815 0.288 9.553 1.00 70.75 195 SER A O 1
ATOM 1577 N N . LEU A 1 196 ? 11.567 -0.614 10.613 1.00 81.94 196 LEU A N 1
ATOM 1578 C CA . LEU A 1 196 ? 10.922 -0.668 11.919 1.00 81.94 196 LEU A CA 1
ATOM 1579 C C . LEU A 1 196 ? 11.625 0.299 12.857 1.00 81.94 196 LEU A C 1
ATOM 1581 O O . LEU A 1 196 ? 12.856 0.370 12.859 1.00 81.94 196 LEU A O 1
ATOM 1585 N N . LYS A 1 197 ? 10.849 1.040 13.646 1.00 84.06 197 LYS A N 1
ATOM 1586 C CA . LYS A 1 197 ? 11.412 1.870 14.710 1.00 84.06 197 LYS A CA 1
ATOM 1587 C C . LYS A 1 197 ? 11.849 0.979 15.884 1.00 84.06 197 LYS A C 1
ATOM 1589 O O . LYS A 1 197 ? 11.203 -0.043 16.147 1.00 84.06 197 LYS A O 1
ATOM 1594 N N . PRO A 1 198 ? 12.913 1.353 16.620 1.00 84.69 198 PRO A N 1
ATOM 1595 C CA . PRO A 1 198 ? 13.268 0.690 17.870 1.00 84.69 198 PRO A CA 1
ATOM 1596 C C . PRO A 1 198 ? 12.058 0.608 18.820 1.00 84.69 198 PRO A C 1
ATOM 1598 O O . PRO A 1 198 ? 11.248 1.534 18.847 1.00 84.69 198 PRO A O 1
ATOM 1601 N N . PRO A 1 199 ? 11.906 -0.472 19.606 1.00 91.06 199 PRO A N 1
ATOM 1602 C CA . PRO A 1 199 ? 12.848 -1.577 19.810 1.00 91.06 199 PRO A CA 1
ATOM 1603 C C . PRO A 1 199 ? 12.728 -2.735 18.796 1.00 91.06 199 PRO A C 1
ATOM 1605 O O . PRO A 1 199 ? 13.442 -3.730 18.930 1.00 91.06 199 PRO A O 1
ATOM 1608 N N . LEU A 1 200 ? 11.833 -2.652 17.806 1.00 91.19 200 LEU A N 1
ATOM 1609 C CA . LEU A 1 200 ? 11.567 -3.757 16.883 1.00 91.19 200 LEU A CA 1
ATOM 1610 C C . LEU A 1 200 ? 12.688 -3.921 15.848 1.00 91.19 200 LEU A C 1
ATOM 1612 O O . LEU A 1 200 ? 13.113 -2.962 15.207 1.00 91.19 200 LEU A O 1
ATOM 1616 N N . LYS A 1 201 ? 13.135 -5.164 15.633 1.00 89.81 201 LYS A N 1
ATOM 1617 C CA . LYS A 1 201 ? 14.146 -5.510 14.622 1.00 89.81 201 LYS A CA 1
ATOM 1618 C C . LYS A 1 201 ? 13.507 -6.292 13.479 1.00 89.81 201 LYS A C 1
ATOM 1620 O O . LYS A 1 201 ? 12.840 -7.301 13.695 1.00 89.81 201 LYS A O 1
ATOM 1625 N N . LEU A 1 202 ? 13.716 -5.835 12.250 1.00 85.44 202 LEU A N 1
ATOM 1626 C CA . LEU A 1 202 ? 13.193 -6.490 11.054 1.00 85.44 202 LEU A CA 1
ATOM 1627 C C . LEU A 1 202 ? 14.034 -7.730 10.732 1.00 85.44 202 LEU A C 1
ATOM 1629 O O . LEU A 1 202 ? 15.246 -7.614 10.550 1.00 85.44 202 LEU A O 1
ATOM 1633 N N . LYS A 1 203 ? 13.412 -8.909 10.635 1.00 83.44 203 LYS A N 1
ATOM 1634 C CA . LYS A 1 203 ? 14.084 -10.125 10.148 1.00 83.44 203 LYS A CA 1
ATOM 1635 C C . LYS A 1 203 ? 13.205 -10.914 9.186 1.00 83.44 203 LYS A C 1
ATOM 1637 O O . LYS A 1 203 ? 11.978 -10.821 9.215 1.00 83.44 203 LYS A O 1
ATOM 1642 N N . GLN A 1 204 ? 13.868 -11.698 8.349 1.00 78.81 204 GLN A N 1
ATOM 1643 C CA . GLN A 1 204 ? 13.269 -12.627 7.401 1.00 78.81 204 GLN A CA 1
ATOM 1644 C C . GLN A 1 204 ? 13.293 -14.047 7.985 1.00 78.81 204 GLN A C 1
ATOM 1646 O O . GLN A 1 204 ? 14.229 -14.391 8.706 1.00 78.81 204 GLN A O 1
ATOM 1651 N N . ASP A 1 205 ? 12.279 -14.861 7.695 1.00 78.06 205 ASP A N 1
ATOM 1652 C CA . ASP A 1 205 ? 12.249 -16.278 8.073 1.00 78.06 205 ASP A CA 1
ATOM 1653 C C . ASP A 1 205 ? 12.681 -17.219 6.931 1.00 78.06 205 ASP A C 1
ATOM 1655 O O . ASP A 1 205 ? 12.982 -16.777 5.820 1.00 78.06 205 ASP A O 1
ATOM 1659 N N . LYS A 1 206 ? 12.687 -18.536 7.198 1.00 75.88 206 LYS A N 1
ATOM 1660 C CA . LYS A 1 206 ? 13.051 -19.576 6.216 1.00 75.88 206 LYS A CA 1
ATOM 1661 C C . LYS A 1 206 ? 12.175 -19.549 4.947 1.00 75.88 206 LYS A C 1
ATOM 1663 O O . LYS A 1 206 ? 12.665 -19.895 3.877 1.00 75.88 206 LYS A O 1
ATOM 1668 N N . SER A 1 207 ? 10.919 -19.093 5.037 1.00 67.62 207 SER A N 1
ATOM 1669 C CA . SER A 1 207 ? 10.010 -18.944 3.885 1.00 67.62 207 SER A CA 1
ATOM 1670 C C . SER A 1 207 ? 10.273 -17.677 3.057 1.00 67.62 207 SER A C 1
ATOM 1672 O O . SER A 1 207 ? 9.695 -17.490 1.988 1.00 67.62 207 SER A O 1
ATOM 1674 N N . GLY A 1 208 ? 11.150 -16.788 3.535 1.00 62.03 208 GLY A N 1
ATOM 1675 C CA . GLY A 1 208 ? 11.425 -15.495 2.918 1.00 62.03 208 GLY A CA 1
ATOM 1676 C C . GLY A 1 208 ? 10.486 -14.373 3.375 1.00 62.03 208 GLY A C 1
ATOM 1677 O O . GLY A 1 208 ? 10.581 -13.260 2.849 1.00 62.03 208 GLY A O 1
ATOM 1678 N N . LYS A 1 209 ? 9.605 -14.617 4.351 1.00 69.19 209 LYS A N 1
ATOM 1679 C CA . LYS A 1 209 ? 8.628 -13.640 4.845 1.00 69.19 209 LYS A CA 1
ATOM 1680 C C . LYS A 1 209 ? 9.219 -12.790 5.970 1.00 69.19 209 LYS A C 1
ATOM 1682 O O . LYS A 1 209 ? 9.924 -13.290 6.845 1.00 69.19 209 LYS A O 1
ATOM 1687 N N . PHE A 1 210 ? 8.928 -11.490 5.949 1.00 77.69 210 PHE A N 1
ATOM 1688 C CA . PHE A 1 210 ? 9.408 -10.551 6.963 1.00 77.69 210 PHE A CA 1
ATOM 1689 C C . PHE A 1 210 ? 8.486 -10.483 8.180 1.00 77.69 210 PHE A C 1
ATOM 1691 O O . PHE A 1 210 ? 7.262 -10.409 8.053 1.00 77.69 210 PHE A O 1
ATOM 1698 N N . TYR A 1 211 ? 9.107 -10.446 9.356 1.00 85.69 211 TYR A N 1
ATOM 1699 C CA . TYR A 1 211 ? 8.467 -10.292 10.656 1.00 85.69 211 TYR A CA 1
ATOM 1700 C C . TYR A 1 211 ? 9.235 -9.268 11.488 1.00 85.69 211 TYR A C 1
ATOM 1702 O O . TYR A 1 211 ? 10.473 -9.236 11.486 1.00 85.69 211 TYR A O 1
ATOM 1710 N N . ALA A 1 212 ? 8.502 -8.475 12.259 1.00 90.12 212 ALA A N 1
ATOM 1711 C CA . ALA A 1 212 ? 9.095 -7.712 13.339 1.00 90.12 212 ALA A CA 1
ATOM 1712 C C . ALA A 1 212 ? 9.462 -8.662 14.475 1.00 90.12 212 ALA A C 1
ATOM 1714 O O . ALA A 1 212 ? 8.674 -9.529 14.842 1.00 90.12 212 ALA A O 1
ATOM 1715 N N . HIS A 1 213 ? 10.672 -8.526 14.999 1.00 93.50 213 HIS A N 1
ATOM 1716 C CA . HIS A 1 213 ? 11.139 -9.279 16.149 1.00 93.50 213 HIS A CA 1
ATOM 1717 C C . HIS A 1 213 ? 11.291 -8.320 17.320 1.00 93.50 213 HIS A C 1
ATOM 1719 O O . HIS A 1 213 ? 12.072 -7.367 17.249 1.00 93.50 213 HIS A O 1
ATOM 1725 N N . TYR A 1 214 ? 10.549 -8.595 18.385 1.00 95.44 214 TYR A N 1
ATOM 1726 C CA . TYR A 1 214 ? 10.740 -7.981 19.688 1.00 95.44 214 TYR A CA 1
ATOM 1727 C C . TYR A 1 214 ? 11.559 -8.905 20.592 1.00 95.44 214 TYR A C 1
ATOM 1729 O O . TYR A 1 214 ? 11.557 -10.118 20.392 1.00 95.44 214 TYR A O 1
ATOM 1737 N N . GLN A 1 215 ? 12.259 -8.340 21.572 1.00 95.31 215 GLN A N 1
ATOM 1738 C CA . GLN A 1 215 ? 12.971 -9.085 22.605 1.00 95.31 215 GLN A CA 1
ATOM 1739 C C . GLN A 1 215 ? 12.368 -8.705 23.956 1.00 95.31 215 GLN A C 1
ATOM 1741 O O . GLN A 1 215 ? 12.466 -7.544 24.348 1.00 95.31 215 GLN A O 1
ATOM 1746 N N . MET A 1 216 ? 11.749 -9.675 24.631 1.00 92.44 216 MET A N 1
ATOM 1747 C CA . MET A 1 216 ? 11.078 -9.472 25.917 1.00 92.44 216 MET A CA 1
ATOM 1748 C C . MET A 1 216 ? 12.057 -8.948 26.969 1.00 92.44 216 MET A C 1
ATOM 1750 O O . MET A 1 216 ? 13.158 -9.490 27.121 1.00 92.44 216 MET A O 1
ATOM 1754 N N . LYS A 1 217 ? 11.665 -7.913 27.711 1.00 91.62 217 LYS A N 1
ATOM 1755 C CA . LYS A 1 217 ? 12.386 -7.455 28.904 1.00 91.62 217 LYS A CA 1
ATOM 1756 C C . LYS A 1 217 ? 11.869 -8.162 30.159 1.00 91.62 217 LYS A C 1
ATOM 1758 O O . LYS A 1 217 ? 10.848 -8.843 30.131 1.00 91.62 217 LYS A O 1
ATOM 1763 N N . HIS A 1 218 ? 12.595 -7.989 31.259 1.00 89.31 218 HIS A N 1
ATOM 1764 C CA . HIS A 1 218 ? 12.177 -8.471 32.571 1.00 89.31 218 HIS A CA 1
ATOM 1765 C C . HIS A 1 218 ? 10.832 -7.843 32.979 1.00 89.31 218 HIS A C 1
ATOM 1767 O O . HIS A 1 218 ? 10.638 -6.643 32.782 1.00 89.31 218 HIS A O 1
ATOM 1773 N N . GLY A 1 219 ? 9.911 -8.646 33.520 1.00 85.75 219 GLY A N 1
ATOM 1774 C CA . GLY A 1 219 ? 8.582 -8.196 33.963 1.00 85.75 219 GLY A CA 1
ATOM 1775 C C . GLY A 1 219 ? 7.589 -7.819 32.850 1.00 85.75 219 GLY A C 1
ATOM 1776 O O . GLY A 1 219 ? 6.502 -7.327 33.144 1.00 85.75 219 GLY A O 1
ATOM 1777 N N . GLU A 1 220 ? 7.922 -8.022 31.571 1.00 90.50 220 GLU A N 1
ATOM 1778 C CA . GLU A 1 220 ? 7.010 -7.729 30.458 1.00 90.50 220 GLU A CA 1
ATOM 1779 C C . GLU A 1 220 ? 6.047 -8.887 30.161 1.00 90.50 220 GLU A C 1
ATOM 1781 O O . GLU A 1 220 ? 6.429 -10.053 30.193 1.00 90.50 220 GLU A O 1
ATOM 1786 N N . THR A 1 221 ? 4.805 -8.568 29.773 1.00 91.38 221 THR A N 1
ATOM 1787 C CA . THR A 1 221 ? 3.812 -9.576 29.352 1.00 91.38 221 THR A CA 1
ATOM 1788 C C . THR A 1 221 ? 3.537 -9.492 27.852 1.00 91.38 221 THR A C 1
ATOM 1790 O O . THR A 1 221 ? 3.640 -8.423 27.245 1.00 91.38 221 THR A O 1
ATOM 1793 N N . LEU A 1 222 ? 3.117 -10.605 27.239 1.00 91.19 222 LEU A N 1
ATOM 1794 C CA . LEU A 1 222 ? 2.683 -10.607 25.838 1.00 91.19 222 LEU A CA 1
ATOM 1795 C C . LEU A 1 222 ? 1.508 -9.640 25.604 1.00 91.19 222 LEU A C 1
ATOM 1797 O O . LEU A 1 222 ? 1.469 -8.945 24.592 1.00 91.19 222 LEU A O 1
ATOM 1801 N N . TYR A 1 223 ? 0.565 -9.570 26.544 1.00 89.69 223 TYR A N 1
ATOM 1802 C CA . TYR A 1 223 ? -0.657 -8.779 26.411 1.00 89.69 223 TYR A CA 1
ATOM 1803 C C . TYR A 1 223 ? -0.374 -7.268 26.416 1.00 89.69 223 TYR A C 1
ATOM 1805 O O . TYR A 1 223 ? -0.736 -6.570 25.467 1.00 89.69 223 TYR A O 1
ATOM 1813 N N . SER A 1 224 ? 0.314 -6.754 27.441 1.00 85.44 224 SER A N 1
ATOM 1814 C CA . SER A 1 224 ? 0.601 -5.318 27.572 1.00 85.44 224 SER A CA 1
ATOM 1815 C C . SER A 1 224 ? 1.793 -4.873 26.725 1.00 85.44 224 SER A C 1
ATOM 1817 O O . SER A 1 224 ? 1.671 -3.974 25.889 1.00 85.44 224 S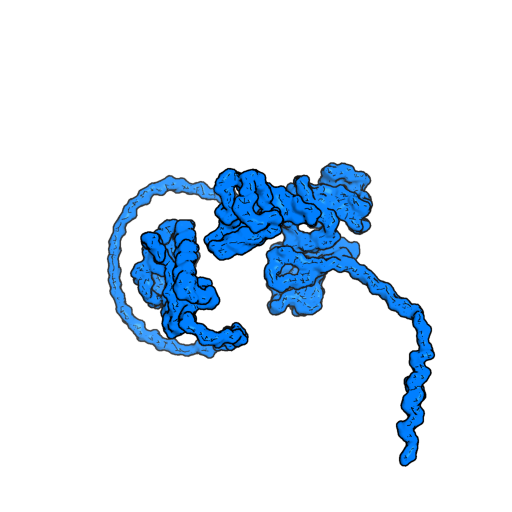ER A O 1
ATOM 1819 N N . SER A 1 225 ? 2.945 -5.517 26.902 1.00 88.56 225 SER A N 1
ATOM 1820 C CA . SER A 1 225 ? 4.221 -5.047 26.355 1.00 88.56 225 SER A CA 1
ATOM 1821 C C . SER A 1 225 ? 4.410 -5.360 24.873 1.00 88.56 225 SER A C 1
ATOM 1823 O O . SER A 1 225 ? 5.247 -4.721 24.234 1.00 88.56 225 SER A O 1
ATOM 1825 N N . VAL A 1 226 ? 3.639 -6.305 24.317 1.00 91.31 226 VAL A N 1
ATOM 1826 C CA . VAL A 1 226 ? 3.717 -6.694 22.900 1.00 91.31 226 VAL A CA 1
ATOM 1827 C C . VAL A 1 226 ? 2.429 -6.375 22.144 1.00 91.31 226 VAL A C 1
ATOM 1829 O O . VAL A 1 226 ? 2.473 -5.601 21.189 1.00 91.31 226 VAL A O 1
ATOM 1832 N N . VAL A 1 227 ? 1.286 -6.945 22.542 1.00 90.94 227 VAL A N 1
ATOM 1833 C CA . VAL A 1 227 ? 0.026 -6.798 21.796 1.00 90.94 227 VAL A CA 1
ATOM 1834 C C . VAL A 1 227 ? -0.488 -5.365 21.871 1.00 90.94 227 VAL A C 1
ATOM 1836 O O . VAL A 1 227 ? -0.552 -4.711 20.829 1.00 90.94 227 VAL A O 1
ATOM 1839 N N . ILE A 1 228 ? -0.798 -4.847 23.063 1.00 85.19 228 ILE A N 1
ATOM 1840 C CA . ILE A 1 228 ? -1.285 -3.467 23.221 1.00 85.19 228 ILE A CA 1
ATOM 1841 C C . ILE A 1 228 ? -0.270 -2.485 22.617 1.00 85.19 228 ILE A C 1
ATOM 1843 O O . ILE A 1 228 ? -0.612 -1.705 21.726 1.00 85.19 228 ILE A O 1
ATOM 1847 N N . ARG A 1 229 ? 1.000 -2.591 23.031 1.00 90.50 229 ARG A N 1
ATOM 1848 C CA . ARG A 1 229 ? 2.073 -1.677 22.623 1.00 90.50 229 ARG A CA 1
ATOM 1849 C C . ARG A 1 229 ? 2.314 -1.611 21.115 1.00 90.50 229 ARG A C 1
ATOM 1851 O O . ARG A 1 229 ? 2.376 -0.512 20.578 1.00 90.50 229 ARG A O 1
ATOM 1858 N N . PHE A 1 230 ? 2.525 -2.746 20.443 1.00 90.31 230 PHE A N 1
ATOM 1859 C CA . PHE A 1 230 ? 2.965 -2.744 19.042 1.00 90.31 230 PHE A CA 1
ATOM 1860 C C . PHE A 1 230 ? 1.825 -2.865 18.038 1.00 90.31 230 PHE A C 1
ATOM 1862 O O . PHE A 1 230 ? 2.053 -2.557 16.874 1.00 90.31 230 PHE A O 1
ATOM 1869 N N . THR A 1 231 ? 0.626 -3.304 18.442 1.00 84.38 231 THR A N 1
ATOM 1870 C CA . THR A 1 231 ? -0.516 -3.476 17.519 1.00 84.38 231 THR A CA 1
ATOM 1871 C C . THR A 1 231 ? -1.624 -2.435 17.693 1.00 84.38 231 THR A C 1
ATOM 1873 O O . THR A 1 231 ? -2.548 -2.392 16.883 1.00 84.38 231 THR A O 1
ATOM 1876 N N . GLY A 1 232 ? -1.551 -1.588 18.729 1.00 79.38 232 GLY A N 1
ATOM 1877 C CA . GLY A 1 232 ? -2.544 -0.541 19.008 1.00 79.38 232 GLY A CA 1
ATOM 1878 C C . GLY A 1 232 ? -3.911 -1.067 19.466 1.00 79.38 232 GLY A C 1
ATOM 1879 O O . GLY A 1 232 ? -4.878 -0.312 19.524 1.00 79.38 232 GLY A O 1
ATOM 1880 N N . ARG A 1 233 ? -4.018 -2.365 19.774 1.00 82.12 233 ARG A N 1
ATOM 1881 C CA . ARG A 1 233 ? -5.256 -3.014 20.223 1.00 82.12 233 ARG A CA 1
ATOM 1882 C C . ARG A 1 233 ? -5.506 -2.684 21.690 1.00 82.12 233 ARG A C 1
ATOM 1884 O O . ARG A 1 233 ? -4.646 -2.945 22.519 1.00 82.12 233 ARG A O 1
ATOM 1891 N N . LEU A 1 234 ? -6.680 -2.135 22.007 1.00 77.19 234 LEU A N 1
ATOM 1892 C CA . LEU A 1 234 ? -7.060 -1.717 23.371 1.00 77.19 234 LEU A CA 1
ATOM 1893 C C . LEU A 1 234 ? -8.269 -2.486 23.937 1.00 77.19 234 LEU A C 1
ATOM 1895 O O . LEU A 1 234 ? -8.526 -2.459 25.141 1.00 77.19 234 LEU A O 1
ATOM 1899 N N . LEU A 1 235 ? -9.030 -3.169 23.079 1.00 76.12 235 LEU A N 1
ATOM 1900 C CA . LEU A 1 235 ? -10.169 -3.996 23.477 1.00 76.12 235 LEU A CA 1
ATOM 1901 C C . LEU A 1 235 ? -9.672 -5.343 24.011 1.00 76.12 235 LEU A C 1
ATOM 1903 O O . LEU A 1 235 ? -8.937 -6.033 23.314 1.00 76.12 235 LEU A O 1
ATOM 1907 N N . ASN A 1 236 ? -10.102 -5.734 25.215 1.00 77.06 236 ASN A N 1
ATOM 1908 C CA . ASN A 1 236 ? -9.634 -6.960 25.882 1.00 77.06 236 ASN A CA 1
ATOM 1909 C C . ASN A 1 236 ? -9.806 -8.206 24.993 1.00 77.06 236 ASN A C 1
ATOM 1911 O O . ASN A 1 236 ? -8.872 -8.979 24.807 1.00 77.06 236 ASN A O 1
ATOM 1915 N N . ASP A 1 237 ? -10.973 -8.347 24.365 1.00 82.56 237 ASP A N 1
ATOM 1916 C CA . ASP A 1 237 ? -11.286 -9.494 23.510 1.00 82.56 237 ASP A CA 1
ATOM 1917 C C . ASP A 1 237 ? -10.395 -9.527 22.254 1.00 82.56 237 ASP A C 1
ATOM 1919 O O . ASP A 1 237 ? -9.900 -10.588 21.873 1.00 82.56 237 ASP A O 1
ATOM 1923 N N . GLU A 1 238 ? -10.107 -8.369 21.643 1.00 82.31 238 GLU A N 1
ATOM 1924 C CA . GLU A 1 238 ? -9.156 -8.278 20.527 1.00 82.31 238 GLU A CA 1
ATOM 1925 C C . GLU A 1 238 ? -7.720 -8.576 20.973 1.00 82.31 238 GLU A C 1
ATOM 1927 O O . GLU A 1 238 ? -6.992 -9.285 20.278 1.00 82.31 238 GLU A O 1
ATOM 1932 N N . VAL A 1 239 ? -7.313 -8.055 22.133 1.00 84.56 239 VAL A N 1
ATOM 1933 C CA . VAL A 1 239 ? -5.986 -8.268 22.722 1.00 84.56 239 VAL A CA 1
ATOM 1934 C C . VAL A 1 239 ? -5.766 -9.759 22.993 1.00 84.56 239 VAL A C 1
ATOM 1936 O O . VAL A 1 239 ? -4.740 -10.299 22.583 1.00 84.56 239 VAL A O 1
ATOM 1939 N N . ASN A 1 240 ? -6.757 -10.454 23.555 1.00 88.75 240 ASN A N 1
ATOM 1940 C CA . ASN A 1 240 ? -6.717 -11.900 23.786 1.00 88.75 240 ASN A CA 1
ATOM 1941 C C . ASN A 1 240 ? -6.691 -12.696 22.471 1.00 88.75 240 ASN A C 1
ATOM 1943 O O . ASN A 1 240 ? -5.891 -13.619 22.316 1.00 88.75 240 ASN A O 1
ATOM 1947 N N . GLN A 1 241 ? -7.498 -12.316 21.474 1.00 90.69 241 GLN A N 1
ATOM 1948 C CA . GLN A 1 241 ? -7.462 -12.953 20.152 1.00 90.69 241 GLN A CA 1
ATOM 1949 C C . GLN A 1 241 ? -6.111 -12.779 19.444 1.00 90.69 241 GLN A C 1
ATOM 1951 O O . GLN A 1 241 ? -5.633 -13.717 18.802 1.00 90.69 241 GLN A O 1
ATOM 1956 N N . VAL A 1 242 ? -5.496 -11.596 19.517 1.00 88.81 242 VAL A N 1
ATOM 1957 C CA . VAL A 1 242 ? -4.186 -11.330 18.905 1.00 88.81 242 VAL A CA 1
ATOM 1958 C C . VAL A 1 242 ? -3.073 -12.031 19.684 1.00 88.81 242 VAL A C 1
ATOM 1960 O O . VAL A 1 242 ? -2.219 -12.650 19.051 1.00 88.81 242 VAL A O 1
ATOM 1963 N N . ALA A 1 243 ? -3.117 -12.035 21.021 1.00 92.25 243 ALA A N 1
ATOM 1964 C CA . ALA A 1 243 ? -2.192 -12.789 21.868 1.00 92.25 243 ALA A CA 1
ATOM 1965 C C . ALA A 1 243 ? -2.211 -14.286 21.522 1.00 92.25 243 ALA A C 1
ATOM 1967 O O . ALA A 1 243 ? -1.171 -14.838 21.172 1.00 92.25 243 ALA A O 1
ATOM 1968 N N . ASN A 1 244 ? -3.390 -14.913 21.477 1.00 93.44 244 ASN A N 1
ATOM 1969 C CA . ASN A 1 244 ? -3.542 -16.329 21.122 1.00 93.44 244 ASN A CA 1
ATOM 1970 C C . ASN A 1 244 ? -3.005 -16.658 19.719 1.00 93.44 244 ASN A C 1
ATOM 1972 O O . ASN A 1 244 ? -2.441 -17.730 19.497 1.00 93.44 244 ASN A O 1
ATOM 1976 N N . LYS A 1 245 ? -3.132 -15.736 18.755 1.00 93.38 245 LYS A N 1
ATOM 1977 C CA . LYS A 1 245 ? -2.538 -15.913 17.421 1.00 93.38 245 LYS A CA 1
ATOM 1978 C C . LYS A 1 245 ? -1.016 -15.698 17.421 1.00 93.38 245 LYS A C 1
ATOM 1980 O O . LYS A 1 245 ? -0.330 -16.373 16.657 1.00 93.38 245 LYS A O 1
ATOM 1985 N N . LEU A 1 246 ? -0.476 -14.801 18.254 1.00 93.19 246 LEU A N 1
ATOM 1986 C CA . LEU A 1 246 ? 0.974 -14.631 18.426 1.00 93.19 246 LEU A CA 1
ATOM 1987 C C . LEU A 1 246 ? 1.614 -15.830 19.134 1.00 93.19 246 LEU A C 1
ATOM 1989 O O . LEU A 1 246 ? 2.686 -16.247 18.707 1.00 93.19 246 LEU A O 1
ATOM 1993 N N . LEU A 1 247 ? 0.963 -16.409 20.148 1.00 94.62 247 LEU A N 1
ATOM 1994 C CA . LEU A 1 247 ? 1.401 -17.641 20.814 1.00 94.62 247 LEU A CA 1
ATOM 1995 C C . LEU A 1 247 ? 1.569 -18.775 19.793 1.00 94.62 247 LEU A C 1
ATOM 1997 O O . LEU A 1 247 ? 2.676 -19.281 19.605 1.00 94.62 247 LEU A O 1
ATOM 2001 N N . LYS A 1 248 ? 0.514 -19.053 19.011 1.00 94.12 248 LYS A N 1
ATOM 2002 C CA . LYS A 1 248 ? 0.543 -20.044 17.920 1.00 94.12 248 LYS A CA 1
ATOM 2003 C C . LYS A 1 248 ? 1.606 -19.744 16.854 1.00 94.12 248 LYS A C 1
ATOM 2005 O O . LYS A 1 248 ? 2.267 -20.660 16.389 1.00 94.12 248 LYS A O 1
ATOM 2010 N N . LEU A 1 249 ? 1.811 -18.477 16.479 1.00 91.56 249 LEU A N 1
ATOM 2011 C CA . LEU A 1 249 ? 2.840 -18.074 15.504 1.00 91.56 249 LEU A CA 1
ATOM 2012 C C . LEU A 1 249 ? 4.282 -18.290 16.004 1.00 91.56 249 LEU A C 1
ATOM 2014 O O . LEU A 1 249 ? 5.201 -18.416 15.192 1.00 91.56 249 LEU A O 1
ATOM 2018 N N . ASN A 1 250 ? 4.487 -18.270 17.320 1.00 93.00 250 ASN A N 1
ATOM 2019 C CA . ASN A 1 250 ? 5.797 -18.389 17.957 1.00 93.00 250 ASN A CA 1
ATOM 2020 C C . ASN A 1 250 ? 6.047 -19.774 18.572 1.00 93.00 250 ASN A C 1
ATOM 2022 O O . ASN A 1 250 ? 7.088 -19.958 19.196 1.00 93.00 250 ASN A O 1
ATOM 2026 N N . ASN A 1 251 ? 5.134 -20.732 18.372 1.00 93.56 251 ASN A N 1
ATOM 2027 C CA . ASN A 1 251 ? 5.160 -22.069 18.971 1.00 93.56 251 ASN A CA 1
ATOM 2028 C C . ASN A 1 251 ? 5.240 -22.029 20.511 1.00 93.56 251 ASN A C 1
ATOM 2030 O O . ASN A 1 251 ? 5.999 -22.775 21.122 1.00 93.56 251 ASN A O 1
ATOM 2034 N N . ILE A 1 252 ? 4.468 -21.133 21.131 1.00 93.44 252 ILE A N 1
ATOM 2035 C CA . ILE A 1 252 ? 4.372 -20.981 22.587 1.00 93.44 252 ILE A CA 1
ATOM 2036 C C . ILE A 1 252 ? 2.983 -21.465 23.016 1.00 93.44 252 ILE A C 1
ATOM 2038 O O . ILE A 1 252 ? 1.985 -21.022 22.446 1.00 93.44 252 ILE A O 1
ATOM 2042 N N . SER A 1 253 ? 2.914 -22.373 23.990 1.00 89.94 253 SER A N 1
ATOM 2043 C CA . SER A 1 253 ? 1.659 -22.949 24.497 1.00 89.94 253 SER A CA 1
ATOM 2044 C C . SER A 1 253 ? 0.905 -21.994 25.429 1.00 89.94 253 SER A C 1
ATOM 2046 O O . SER A 1 253 ? -0.279 -21.746 25.212 1.00 89.94 253 SER A O 1
ATOM 2048 N N . ASP A 1 254 ? 1.594 -21.409 26.413 1.00 90.38 254 ASP A N 1
ATOM 2049 C CA . ASP A 1 254 ? 1.052 -20.429 27.366 1.00 90.38 254 ASP A CA 1
ATOM 2050 C C . ASP A 1 254 ? 1.927 -19.162 27.402 1.00 90.38 254 ASP A C 1
ATOM 2052 O O . ASP A 1 254 ? 3.157 -19.222 27.400 1.00 90.38 254 ASP A O 1
ATOM 2056 N N . ALA A 1 255 ? 1.286 -17.994 27.477 1.00 86.81 255 ALA A N 1
ATOM 2057 C CA . ALA A 1 255 ? 1.942 -16.707 27.674 1.00 86.81 255 ALA A CA 1
ATOM 2058 C C . ALA A 1 255 ? 2.734 -16.615 28.992 1.00 86.81 255 ALA A C 1
ATOM 2060 O O . ALA A 1 255 ? 3.676 -15.826 29.056 1.00 86.81 255 ALA A O 1
ATOM 2061 N N . LYS A 1 256 ? 2.391 -17.406 30.020 1.00 87.88 256 LYS A N 1
ATOM 2062 C CA . LYS A 1 256 ? 3.156 -17.474 31.280 1.00 87.88 256 LYS A CA 1
ATOM 2063 C C . LYS A 1 256 ? 4.548 -18.091 31.118 1.00 87.88 256 LYS A C 1
ATOM 2065 O O . LYS A 1 256 ? 5.434 -17.779 31.903 1.00 87.88 256 LYS A O 1
ATOM 2070 N N . LEU A 1 257 ? 4.757 -18.923 30.096 1.00 88.31 257 LEU A N 1
ATOM 2071 C CA . LEU A 1 257 ? 6.035 -19.598 29.828 1.00 88.31 257 LEU A CA 1
ATOM 2072 C C . LEU A 1 257 ? 7.036 -18.712 29.063 1.00 88.31 257 LEU A C 1
ATOM 2074 O O . LEU A 1 257 ? 8.109 -19.176 28.679 1.00 88.31 257 LEU A O 1
ATOM 2078 N N . ILE A 1 258 ? 6.689 -17.447 28.799 1.00 88.69 258 ILE A N 1
ATOM 2079 C CA . ILE A 1 258 ? 7.539 -16.533 28.038 1.00 88.69 258 ILE A CA 1
ATOM 2080 C C . ILE A 1 258 ? 8.704 -16.057 28.908 1.00 88.69 258 ILE A C 1
ATOM 2082 O O . ILE A 1 258 ? 8.525 -15.317 29.873 1.00 88.69 258 ILE A O 1
ATOM 2086 N N . GLN A 1 259 ? 9.916 -16.444 28.524 1.00 88.56 259 GLN A N 1
ATOM 2087 C CA . GLN A 1 259 ? 11.136 -16.120 29.254 1.00 88.56 259 GLN A CA 1
ATOM 2088 C C . GLN A 1 259 ? 11.629 -14.693 28.974 1.00 88.56 259 GLN A C 1
ATOM 2090 O O . GLN A 1 259 ? 11.494 -14.140 27.874 1.00 88.56 259 GLN A O 1
ATOM 2095 N N . THR A 1 260 ? 12.315 -14.114 29.959 1.00 88.62 260 THR A N 1
ATOM 2096 C CA . THR A 1 260 ? 13.087 -12.877 29.786 1.00 88.62 260 THR A CA 1
ATOM 2097 C C . THR A 1 260 ? 14.096 -13.044 28.637 1.00 88.62 260 THR A C 1
ATOM 2099 O O . THR A 1 260 ? 14.730 -14.085 28.499 1.00 88.62 260 THR A O 1
ATOM 2102 N N . ARG A 1 261 ? 14.256 -12.022 27.784 1.00 89.19 261 ARG A N 1
ATOM 2103 C CA . ARG A 1 261 ? 15.057 -12.034 26.537 1.00 89.19 261 ARG A CA 1
ATOM 2104 C C . ARG A 1 261 ? 14.556 -12.966 25.417 1.00 89.19 261 ARG A C 1
ATOM 2106 O O . ARG A 1 261 ? 15.170 -12.955 24.343 1.00 89.19 261 ARG A O 1
ATOM 2113 N N . GLN A 1 262 ? 13.441 -13.687 25.577 1.00 93.12 262 GLN A N 1
ATOM 2114 C CA . GLN A 1 262 ? 12.836 -14.454 24.482 1.00 93.12 262 GLN A CA 1
ATOM 2115 C C . GLN A 1 262 ? 12.414 -13.529 23.327 1.00 93.12 262 GLN A C 1
ATOM 2117 O O . GLN A 1 262 ? 12.006 -12.380 23.525 1.00 93.12 262 GLN A O 1
ATOM 2122 N N . LYS A 1 263 ? 12.558 -14.016 22.089 1.00 94.31 263 LYS A N 1
ATOM 2123 C CA . LYS A 1 263 ? 12.280 -13.243 20.871 1.00 94.31 263 LYS A CA 1
ATOM 2124 C C . LYS A 1 263 ? 10.885 -13.566 20.346 1.00 94.31 263 LYS A C 1
ATOM 2126 O O . LYS A 1 263 ? 10.639 -14.697 19.943 1.00 94.31 263 LYS A O 1
ATOM 2131 N N . ILE A 1 264 ? 10.011 -12.564 20.288 1.00 94.81 264 ILE A N 1
ATOM 2132 C CA . ILE A 1 264 ? 8.639 -12.693 19.780 1.00 94.81 264 ILE A CA 1
ATOM 2133 C C . ILE A 1 264 ? 8.566 -12.160 18.346 1.00 94.81 264 ILE A C 1
ATOM 2135 O O . ILE A 1 264 ? 8.922 -11.010 18.074 1.00 94.81 264 ILE A O 1
ATOM 2139 N N . ARG A 1 265 ? 8.090 -12.999 17.424 1.00 93.69 265 ARG A N 1
ATOM 2140 C CA . ARG A 1 265 ? 7.785 -12.676 16.025 1.00 93.69 265 ARG A CA 1
ATOM 2141 C C . ARG A 1 265 ? 6.389 -12.068 15.935 1.00 93.69 265 ARG A C 1
ATOM 2143 O O . ARG A 1 265 ? 5.417 -12.679 16.373 1.00 93.69 265 ARG A O 1
ATOM 2150 N N . ILE A 1 266 ? 6.286 -10.909 15.295 1.00 91.69 266 ILE A N 1
ATOM 2151 C CA . ILE A 1 266 ? 5.047 -10.158 15.077 1.00 91.69 266 ILE A CA 1
ATOM 2152 C C . ILE A 1 266 ? 4.871 -9.948 13.560 1.00 91.69 266 ILE A C 1
ATOM 2154 O O . ILE A 1 266 ? 5.818 -9.509 12.891 1.00 91.69 266 ILE A O 1
ATOM 2158 N N . PRO A 1 267 ? 3.705 -10.267 12.964 1.00 89.44 267 PRO A N 1
ATOM 2159 C CA . PRO A 1 267 ? 3.436 -9.981 11.556 1.00 89.44 267 PRO A CA 1
ATOM 2160 C C . PRO A 1 267 ? 3.462 -8.473 11.281 1.00 89.44 267 PRO A C 1
ATOM 2162 O O . PRO A 1 267 ? 2.814 -7.708 11.988 1.00 89.44 267 PRO A O 1
ATOM 2165 N N . LEU A 1 268 ? 4.145 -8.039 10.214 1.00 82.88 268 LEU A N 1
ATOM 2166 C CA . LEU A 1 268 ? 4.259 -6.607 9.884 1.00 82.88 268 LEU A CA 1
ATOM 2167 C C . LEU A 1 268 ? 2.900 -5.912 9.702 1.00 82.88 268 LEU A C 1
ATOM 2169 O O . LEU A 1 268 ? 2.742 -4.773 10.115 1.00 82.88 268 LEU A O 1
ATOM 2173 N N . GLY A 1 269 ? 1.915 -6.608 9.125 1.00 74.94 269 GLY A N 1
ATOM 2174 C CA . GLY A 1 269 ? 0.562 -6.078 8.921 1.00 74.94 269 GLY A CA 1
ATOM 2175 C C . GLY A 1 269 ? -0.297 -5.981 10.187 1.00 74.94 269 GLY A C 1
ATOM 2176 O O . GLY A 1 269 ? -1.469 -5.642 10.075 1.00 74.94 269 GLY A O 1
ATOM 2177 N N . TRP A 1 270 ? 0.235 -6.333 11.363 1.00 84.25 270 TRP A N 1
ATOM 2178 C CA . TRP A 1 270 ? -0.428 -6.125 12.658 1.00 84.25 270 TRP A CA 1
ATOM 2179 C C . TRP A 1 270 ? 0.199 -4.990 13.463 1.00 84.25 270 TRP A C 1
ATOM 2181 O O . TRP A 1 270 ? -0.335 -4.650 14.512 1.00 84.25 270 TRP A O 1
ATOM 2191 N N . LEU A 1 271 ? 1.322 -4.425 13.014 1.00 84.69 271 LEU A N 1
ATOM 2192 C CA . LEU A 1 271 ? 1.947 -3.307 13.706 1.00 84.69 271 LEU A CA 1
ATOM 2193 C C . LEU A 1 271 ? 1.133 -2.026 13.527 1.00 84.69 271 LEU A C 1
ATOM 2195 O O . LEU A 1 271 ? 0.630 -1.759 12.435 1.00 84.69 271 LEU A O 1
ATOM 2199 N N . SER A 1 272 ? 1.066 -1.208 14.576 1.00 82.44 272 SER A N 1
ATOM 2200 C CA . SER A 1 272 ? 0.583 0.164 14.464 1.00 82.44 272 SER A CA 1
ATOM 2201 C C . SER A 1 272 ? 1.560 1.013 13.643 1.00 82.44 272 SER A C 1
ATOM 2203 O O . SER A 1 272 ? 2.776 0.787 13.637 1.00 82.44 272 SER A O 1
ATOM 2205 N N . GLU A 1 273 ? 1.022 2.020 12.953 1.00 76.50 273 GLU A N 1
ATOM 2206 C CA . GLU A 1 273 ? 1.788 2.919 12.077 1.00 76.50 273 GLU A CA 1
ATOM 2207 C C . GLU A 1 273 ? 2.937 3.625 12.812 1.00 76.50 273 GLU A C 1
ATOM 2209 O O . GLU A 1 273 ? 3.969 3.927 12.218 1.00 76.50 273 GLU A O 1
ATOM 2214 N N . GLU A 1 274 ? 2.805 3.812 14.128 1.00 79.12 274 GLU A N 1
ATOM 2215 C CA . GLU A 1 274 ? 3.829 4.393 14.994 1.00 79.12 274 GLU A CA 1
ATOM 2216 C C . GLU A 1 274 ? 5.167 3.648 14.937 1.00 79.12 274 GLU A C 1
ATOM 2218 O O . GLU A 1 274 ? 6.211 4.298 15.004 1.00 79.12 274 GLU A O 1
ATOM 2223 N N . TYR A 1 275 ? 5.164 2.321 14.776 1.00 81.25 275 TYR A N 1
ATOM 2224 C CA . TYR A 1 275 ? 6.383 1.501 14.716 1.00 81.25 275 TYR A CA 1
ATOM 2225 C C . TYR A 1 275 ? 6.863 1.217 13.292 1.00 81.25 275 TYR A C 1
ATOM 2227 O O . TYR A 1 275 ? 7.983 0.727 13.109 1.00 81.25 275 TYR A O 1
ATOM 2235 N N . LEU A 1 276 ? 6.059 1.556 12.285 1.00 79.12 276 LEU A N 1
ATOM 2236 C CA . LEU A 1 276 ? 6.475 1.528 10.891 1.00 79.12 276 LEU A CA 1
ATOM 2237 C C . LEU A 1 276 ? 7.273 2.808 10.592 1.00 79.12 276 LEU A C 1
ATOM 2239 O O . LEU A 1 276 ? 6.859 3.931 10.880 1.00 79.12 276 LEU A O 1
ATOM 2243 N N . GLY A 1 277 ? 8.466 2.648 10.031 1.00 64.38 277 GLY A N 1
ATOM 2244 C CA . GLY A 1 277 ? 9.247 3.754 9.497 1.00 64.38 277 GLY A CA 1
ATOM 2245 C C . GLY A 1 277 ? 8.574 4.283 8.235 1.00 64.38 277 GLY A C 1
ATOM 2246 O O . GLY A 1 277 ? 8.279 3.518 7.311 1.00 64.38 277 GLY A O 1
ATOM 2247 N N . SER A 1 278 ? 8.325 5.591 8.195 1.00 48.81 278 SER A N 1
ATOM 2248 C CA . SER A 1 278 ? 7.677 6.232 7.058 1.00 48.81 278 SER A CA 1
ATOM 2249 C C . SER A 1 278 ? 8.488 6.005 5.776 1.00 48.81 278 SER A C 1
ATOM 2251 O O . SER A 1 278 ? 9.707 6.156 5.739 1.00 48.81 278 SER A O 1
ATOM 2253 N N . GLN A 1 279 ? 7.799 5.639 4.691 1.00 49.56 279 GLN A N 1
ATOM 2254 C CA . GLN A 1 279 ? 8.405 5.525 3.354 1.00 49.56 279 GLN A CA 1
ATOM 2255 C C . GLN A 1 279 ? 8.551 6.895 2.660 1.00 49.56 279 GLN A C 1
ATOM 2257 O O . GLN A 1 279 ? 8.882 6.966 1.477 1.00 49.56 279 GLN A O 1
ATOM 2262 N N . THR A 1 280 ? 8.289 7.985 3.383 1.00 30.88 280 THR A N 1
ATOM 2263 C CA . THR A 1 280 ? 8.400 9.363 2.908 1.00 30.88 280 THR A CA 1
ATOM 2264 C C . THR A 1 280 ? 9.804 9.890 3.182 1.00 30.88 280 THR A C 1
ATOM 2266 O O . THR A 1 280 ? 10.116 10.279 4.306 1.00 30.88 280 THR A O 1
ATOM 2269 N N . ASN A 1 281 ? 10.634 9.944 2.141 1.00 32.06 281 ASN A N 1
ATOM 2270 C CA . ASN A 1 281 ? 11.714 10.927 2.118 1.00 32.06 281 ASN A CA 1
ATOM 2271 C C . ASN A 1 281 ? 11.106 12.339 2.131 1.00 32.06 281 ASN A C 1
ATOM 2273 O O . ASN A 1 281 ? 10.028 12.549 1.568 1.00 32.06 281 ASN A O 1
ATOM 2277 N N . ASP A 1 282 ? 11.830 13.287 2.717 1.00 37.44 282 ASP A N 1
ATOM 2278 C CA . ASP A 1 282 ? 11.483 14.703 2.789 1.00 37.44 282 ASP A CA 1
ATOM 2279 C C . ASP A 1 282 ? 11.035 15.312 1.455 1.00 37.44 282 ASP A C 1
ATOM 2281 O O . ASP A 1 282 ? 11.815 15.402 0.507 1.00 37.44 282 ASP A O 1
ATOM 2285 N N . VAL A 1 283 ? 9.809 15.843 1.438 1.00 33.09 283 VAL A N 1
ATOM 2286 C CA . VAL A 1 283 ? 9.457 17.055 0.687 1.00 33.09 283 VAL A CA 1
ATOM 2287 C C . VAL A 1 283 ? 8.449 17.851 1.526 1.00 33.09 283 VAL A C 1
ATOM 2289 O O . VAL A 1 283 ? 7.423 17.316 1.934 1.00 33.09 283 VAL A O 1
ATOM 2292 N N . SER A 1 284 ? 8.717 19.146 1.721 1.00 26.61 284 SER A N 1
ATOM 2293 C CA . SER A 1 284 ? 7.814 20.146 2.326 1.00 26.61 284 SER A CA 1
ATOM 2294 C C . SER A 1 284 ? 7.695 20.217 3.862 1.00 26.61 284 SER A C 1
ATOM 2296 O O . SER A 1 284 ? 6.612 20.435 4.402 1.00 26.61 284 SER A O 1
ATOM 2298 N N . SER A 1 285 ? 8.828 20.235 4.565 1.00 25.17 285 SER A N 1
ATOM 2299 C CA . SER A 1 285 ? 8.975 20.968 5.836 1.00 25.17 285 SER A CA 1
ATOM 2300 C C . SER A 1 285 ? 9.417 22.424 5.581 1.00 25.17 285 SER A C 1
ATOM 2302 O O . SER A 1 285 ? 10.473 22.871 6.032 1.00 25.17 285 SER A O 1
ATOM 2304 N N . ARG A 1 286 ? 8.623 23.203 4.826 1.00 27.06 286 ARG A N 1
ATOM 2305 C CA . ARG A 1 286 ? 8.889 24.645 4.671 1.00 27.06 286 ARG A CA 1
ATOM 2306 C C . ARG A 1 286 ? 8.399 25.416 5.897 1.00 27.06 286 ARG A C 1
ATOM 2308 O O . ARG A 1 286 ? 7.216 25.436 6.210 1.00 27.06 286 ARG A O 1
ATOM 2315 N N . LYS A 1 287 ? 9.378 26.030 6.564 1.00 25.22 287 LYS A N 1
ATOM 2316 C CA . LYS A 1 287 ? 9.293 26.962 7.693 1.00 25.22 287 LYS A CA 1
ATOM 2317 C C . LYS A 1 287 ? 8.061 27.884 7.649 1.00 25.22 287 LYS A C 1
ATOM 2319 O O . LYS A 1 287 ? 7.926 28.657 6.706 1.00 25.22 287 LYS A O 1
ATOM 2324 N N . THR A 1 288 ? 7.346 27.967 8.772 1.00 24.28 288 THR A N 1
ATOM 2325 C CA . THR A 1 288 ? 6.841 29.261 9.261 1.00 24.28 288 THR A CA 1
ATOM 2326 C C . THR A 1 288 ? 7.009 29.337 10.774 1.00 24.28 288 THR A C 1
ATOM 2328 O O . THR A 1 288 ? 6.255 28.760 11.551 1.00 24.28 288 THR A O 1
ATOM 2331 N N . SER A 1 289 ? 8.057 30.036 11.193 1.00 22.80 289 SER A N 1
ATOM 2332 C CA . SER A 1 289 ? 8.329 30.391 12.581 1.00 22.80 289 SER A CA 1
ATOM 2333 C C . SER A 1 289 ? 7.497 31.609 12.984 1.00 22.80 289 SER A C 1
ATOM 2335 O O . SER A 1 289 ? 7.735 32.693 12.456 1.00 22.80 289 SER A O 1
ATOM 2337 N N . VAL A 1 290 ? 6.588 31.473 13.953 1.00 24.98 290 VAL A N 1
ATOM 2338 C CA . VAL A 1 290 ? 5.987 32.625 14.653 1.00 24.98 290 VAL A CA 1
ATOM 2339 C C . VAL A 1 290 ? 6.020 32.387 16.164 1.00 24.98 290 VAL A C 1
ATOM 2341 O O . VAL A 1 290 ? 5.784 31.280 16.649 1.00 24.98 290 VAL A O 1
ATOM 2344 N N . LYS A 1 291 ? 6.403 33.440 16.893 1.00 23.72 291 LYS A N 1
ATOM 2345 C CA . LYS A 1 291 ? 6.739 33.445 18.323 1.00 23.72 291 LYS A CA 1
ATOM 2346 C C . LYS A 1 291 ? 5.522 33.193 19.228 1.00 23.72 291 LYS A C 1
ATOM 2348 O O . LYS A 1 291 ? 4.392 33.536 18.895 1.00 23.72 291 LYS A O 1
ATOM 2353 N N . LYS A 1 292 ? 5.790 32.672 20.432 1.00 20.86 292 LYS A N 1
ATOM 2354 C CA . LYS A 1 292 ? 4.874 32.748 21.583 1.00 20.86 292 LYS A CA 1
ATOM 2355 C C . LYS A 1 292 ? 4.816 34.191 22.104 1.00 20.86 292 LYS A C 1
ATOM 2357 O O . LYS A 1 292 ? 5.873 34.763 22.350 1.00 20.86 292 LYS A O 1
ATOM 2362 N N . THR A 1 293 ? 3.626 34.687 22.433 1.00 21.52 293 THR A N 1
ATOM 2363 C CA . THR A 1 293 ? 3.410 35.751 23.437 1.00 21.52 293 THR A CA 1
ATOM 2364 C C . THR A 1 293 ? 2.070 35.542 24.158 1.00 21.52 293 THR A C 1
ATOM 2366 O O . THR A 1 293 ? 1.332 34.603 23.861 1.00 21.52 293 THR A O 1
ATOM 2369 N N . ASN A 1 294 ? 1.835 36.317 25.219 1.00 20.42 294 ASN A N 1
ATOM 2370 C CA . ASN A 1 294 ? 1.135 35.882 26.433 1.00 20.42 294 ASN A CA 1
ATOM 2371 C C . ASN A 1 294 ? -0.190 36.635 26.717 1.00 20.42 294 ASN A C 1
ATOM 2373 O O . ASN A 1 294 ? -0.441 37.681 26.131 1.00 20.42 294 ASN A O 1
ATOM 2377 N N . LYS A 1 295 ? -0.922 36.163 27.748 1.00 21.17 295 LYS A N 1
ATOM 2378 C CA . LYS A 1 295 ? -2.098 36.771 28.441 1.00 21.17 295 LYS A CA 1
ATOM 2379 C C . LYS A 1 295 ? -3.458 36.742 27.683 1.00 21.17 295 LYS A C 1
ATOM 2381 O O . LYS A 1 295 ? -3.467 36.827 26.468 1.00 21.17 295 LYS A O 1
ATOM 2386 N N . LYS A 1 296 ? -4.674 36.664 28.275 1.00 20.09 296 LYS A N 1
ATOM 2387 C CA . LYS A 1 296 ? -5.286 36.320 29.607 1.00 20.09 296 LYS A CA 1
ATOM 2388 C C . LYS A 1 296 ? -6.431 37.320 29.926 1.00 20.09 296 LYS A C 1
ATOM 2390 O O . LYS A 1 296 ? -6.206 38.511 29.773 1.00 20.09 296 LYS A O 1
ATOM 2395 N N . LYS A 1 297 ? -7.556 36.822 30.497 1.00 20.39 297 LYS A N 1
ATOM 2396 C CA . LYS A 1 297 ? -8.841 37.479 30.936 1.00 20.39 297 LYS A CA 1
ATOM 2397 C C . LYS A 1 297 ? -10.018 37.266 29.940 1.00 20.39 297 LYS A C 1
ATOM 2399 O O . LYS A 1 297 ? -9.799 37.358 28.744 1.00 20.39 297 LYS A O 1
ATOM 2404 N N . ARG A 1 298 ? -11.184 36.696 30.344 1.00 20.11 298 ARG A N 1
ATOM 2405 C CA . ARG A 1 298 ? -12.323 37.236 31.173 1.00 20.11 298 ARG A CA 1
ATOM 2406 C C . ARG A 1 298 ? -12.944 38.470 30.479 1.00 20.11 298 ARG A C 1
ATOM 2408 O O . ARG A 1 298 ? -12.162 39.310 30.079 1.00 20.11 298 ARG A O 1
ATOM 2415 N N . LYS A 1 299 ? -14.253 38.721 30.308 1.00 21.25 299 LYS A N 1
ATOM 2416 C CA . LYS A 1 299 ? -15.564 38.440 30.977 1.00 21.25 299 LYS A CA 1
ATOM 2417 C C . LYS A 1 299 ? -16.682 38.655 29.889 1.00 21.25 299 LYS A C 1
ATOM 2419 O O . LYS A 1 299 ? -16.324 39.130 28.822 1.00 21.25 299 LYS A O 1
ATOM 2424 N N . GLN A 1 300 ? -18.012 38.476 30.027 1.00 21.44 300 GLN A N 1
ATOM 2425 C CA . GLN A 1 300 ? -18.940 37.596 30.785 1.00 21.44 300 GLN A CA 1
ATOM 2426 C C . GLN A 1 300 ? -20.391 37.853 30.256 1.00 21.44 300 GLN A C 1
ATOM 2428 O O . GLN A 1 300 ? -20.709 39.026 30.102 1.00 21.44 300 GLN A O 1
ATOM 2433 N N . LYS A 1 301 ? -21.295 36.842 30.164 1.00 20.83 301 LYS A N 1
ATOM 2434 C CA . LYS A 1 301 ? -22.794 36.998 30.119 1.00 20.83 301 LYS A CA 1
ATOM 2435 C C . LYS A 1 301 ? -23.385 37.708 28.854 1.00 20.83 301 LYS A C 1
ATOM 2437 O O . LYS A 1 301 ? -22.633 38.305 28.102 1.00 20.83 301 LYS A O 1
ATOM 2442 N N . LYS A 1 302 ? -24.692 37.689 28.512 1.00 21.47 302 LYS A N 1
ATOM 2443 C CA . LYS A 1 302 ? -25.934 36.978 28.944 1.00 21.47 302 LYS A CA 1
ATOM 2444 C C . LYS A 1 302 ? -27.006 37.145 27.829 1.00 21.47 302 LYS A C 1
ATOM 2446 O O . LYS A 1 302 ? -26.964 38.176 27.177 1.00 21.47 302 LYS A O 1
ATOM 2451 N N . SER A 1 303 ? -27.989 36.224 27.756 1.00 21.09 303 SER A N 1
ATOM 2452 C CA . SER A 1 303 ? -29.413 36.428 27.340 1.00 21.09 303 SER A CA 1
ATOM 2453 C C . SER A 1 303 ? -29.724 37.045 25.939 1.00 21.09 303 SER A C 1
ATOM 2455 O O . SER A 1 303 ? -28.850 37.595 25.293 1.00 21.09 303 SER A O 1
ATOM 2457 N N . SER A 1 304 ? -30.925 36.957 25.341 1.00 21.62 304 SER A N 1
ATOM 2458 C CA . SER A 1 304 ? -32.229 36.381 25.745 1.00 21.62 304 SER A CA 1
ATOM 2459 C C . SER A 1 304 ? -33.124 36.086 24.519 1.00 21.62 304 SER A C 1
ATOM 2461 O O . SER A 1 304 ? -32.979 36.748 23.503 1.00 21.62 304 SER A O 1
ATOM 2463 N N . LYS A 1 305 ? -34.081 35.150 24.685 1.00 22.12 305 LYS A N 1
ATOM 2464 C CA . LYS A 1 305 ? -35.466 35.098 24.129 1.00 22.12 305 LYS A CA 1
ATOM 2465 C C . LYS A 1 305 ? -35.731 35.706 22.727 1.00 22.12 305 LYS A C 1
ATOM 2467 O O . LYS A 1 305 ? -35.685 36.913 22.572 1.00 22.12 305 LYS A O 1
ATOM 2472 N N . ALA A 1 306 ? -36.106 34.871 21.745 1.00 21.98 306 ALA A N 1
ATOM 2473 C CA . ALA A 1 306 ? -37.502 34.689 21.256 1.00 21.98 306 ALA A CA 1
ATOM 2474 C C . ALA A 1 306 ? -37.884 35.735 20.164 1.00 21.98 306 ALA A C 1
ATOM 2476 O O . ALA A 1 306 ? -37.187 36.724 20.032 1.00 21.98 306 ALA A O 1
ATOM 2477 N N . VAL A 1 307 ? -38.867 35.588 19.262 1.00 21.33 307 VAL A N 1
ATOM 2478 C CA . VAL A 1 307 ? -40.134 34.822 19.209 1.00 21.33 307 VAL A CA 1
ATOM 2479 C C . VAL A 1 307 ? -40.360 34.225 17.791 1.00 21.33 307 VAL A C 1
ATOM 2481 O O . VAL A 1 307 ? -39.606 34.481 16.859 1.00 21.33 307 VAL A O 1
ATOM 2484 N N . ALA A 1 308 ? -41.385 33.375 17.645 1.00 22.05 308 ALA A N 1
ATOM 2485 C CA . ALA A 1 308 ? -41.908 32.794 16.398 1.00 22.05 308 ALA A CA 1
ATOM 2486 C C . ALA A 1 308 ? -42.131 33.817 15.248 1.00 22.05 308 ALA A C 1
ATOM 2488 O O . ALA A 1 308 ? -42.376 34.988 15.499 1.00 22.05 308 ALA A O 1
ATOM 2489 N N . SER A 1 309 ? -42.172 33.406 13.971 1.00 22.36 309 SER A N 1
ATOM 2490 C CA . SER A 1 309 ? -43.449 32.940 13.397 1.00 22.36 309 SER A CA 1
ATOM 2491 C C . SER A 1 309 ? -43.342 32.106 12.095 1.00 22.36 309 SER A C 1
ATOM 2493 O O . SER A 1 309 ? -42.279 31.825 11.542 1.00 22.36 309 SER A O 1
ATOM 2495 N N . LYS A 1 310 ? -44.514 31.589 11.705 1.00 22.14 310 LYS A N 1
ATOM 2496 C CA . LYS A 1 310 ? -44.851 30.513 10.761 1.00 22.14 310 LYS A CA 1
ATOM 2497 C C . LYS A 1 310 ? -45.154 31.019 9.334 1.00 22.14 310 LYS A C 1
ATOM 2499 O O . LYS A 1 310 ? -45.997 31.892 9.194 1.00 22.14 310 LYS A O 1
ATOM 2504 N N . LYS A 1 311 ? -44.659 30.310 8.306 1.00 23.84 311 LYS A N 1
ATOM 2505 C CA . LYS A 1 311 ? -45.352 29.822 7.069 1.00 23.84 311 LYS A CA 1
ATOM 2506 C C . LYS A 1 311 ? -44.250 29.207 6.172 1.00 23.84 311 LYS A C 1
ATOM 2508 O O . LYS A 1 311 ? -43.243 29.853 5.948 1.00 23.84 311 LYS A O 1
ATOM 2513 N N . LYS A 1 312 ? -44.189 27.916 5.817 1.00 22.30 312 LYS A N 1
ATOM 2514 C CA . LYS A 1 312 ? -45.148 26.944 5.250 1.00 22.30 312 LYS A CA 1
ATOM 2515 C C . LYS A 1 312 ? -45.408 27.182 3.752 1.00 22.30 312 LYS A C 1
ATOM 2517 O O . LYS A 1 312 ? -46.363 27.861 3.408 1.00 22.30 312 LYS A O 1
ATOM 2522 N N . LEU A 1 313 ? -44.651 26.489 2.894 1.00 23.19 313 LEU A N 1
ATOM 2523 C CA . LEU A 1 313 ? -45.172 25.953 1.631 1.00 23.19 313 LEU A CA 1
ATOM 2524 C C . LEU A 1 313 ? -44.610 24.540 1.369 1.00 23.19 313 LEU A C 1
ATOM 2526 O O . LEU A 1 313 ? -43.517 24.194 1.813 1.00 23.19 313 LEU A O 1
ATOM 2530 N N . LYS A 1 314 ? -45.421 23.703 0.716 1.00 23.47 314 LYS A N 1
ATOM 2531 C CA . LYS A 1 314 ? -45.070 22.370 0.178 1.00 23.47 314 LYS A CA 1
ATOM 2532 C C . LYS A 1 314 ? -44.442 22.603 -1.228 1.00 23.47 314 LYS A C 1
ATOM 2534 O O . LYS A 1 314 ? -44.495 23.728 -1.699 1.00 23.47 314 LYS A O 1
ATOM 2539 N N . ARG A 1 315 ? -43.882 21.659 -1.997 1.00 22.16 315 ARG A N 1
ATOM 2540 C CA . ARG A 1 315 ? -44.125 20.211 -2.168 1.00 22.16 315 ARG A CA 1
ATOM 2541 C C . ARG A 1 315 ? -43.018 19.667 -3.107 1.00 22.16 315 ARG A C 1
ATOM 2543 O O . ARG A 1 315 ? -42.559 20.413 -3.958 1.00 22.16 315 ARG A O 1
ATOM 2550 N N . GLY A 1 316 ? -42.635 18.389 -3.017 1.00 25.78 316 GLY A N 1
ATOM 2551 C CA . GLY A 1 316 ? -41.698 17.777 -3.982 1.00 25.78 316 GLY A CA 1
ATOM 2552 C C . GLY A 1 316 ? -41.122 16.444 -3.496 1.00 25.78 316 GLY A C 1
ATOM 2553 O O . GLY A 1 316 ? -40.170 16.430 -2.725 1.00 25.78 316 GLY A O 1
ATOM 2554 N N . LYS A 1 317 ? -41.735 15.317 -3.886 1.00 25.28 317 LYS A N 1
ATOM 2555 C CA . LYS A 1 317 ? -41.353 13.958 -3.450 1.00 25.28 317 LYS A CA 1
ATOM 2556 C C . LYS A 1 317 ? -40.890 13.097 -4.630 1.00 25.28 317 LYS A C 1
ATOM 2558 O O . LYS A 1 317 ? -41.729 12.724 -5.438 1.00 25.28 317 LYS A O 1
ATOM 2563 N N . SER A 1 318 ? -39.635 12.657 -4.595 1.00 25.36 318 SER A N 1
ATOM 2564 C CA . SER A 1 318 ? -39.108 11.359 -5.079 1.00 25.36 318 SER A CA 1
ATOM 2565 C C . SER A 1 318 ? -37.579 11.399 -4.886 1.00 25.36 318 SER A C 1
ATOM 2567 O O . SER A 1 318 ? -36.993 12.460 -5.045 1.00 25.36 318 SER A O 1
ATOM 2569 N N . THR A 1 319 ? -36.854 10.354 -4.477 1.00 27.53 319 THR A N 1
ATOM 2570 C CA . THR A 1 319 ? -37.141 8.914 -4.567 1.00 27.53 319 THR A CA 1
ATOM 2571 C C . THR A 1 319 ? -36.497 8.179 -3.377 1.00 27.53 319 THR A C 1
ATOM 2573 O O . THR A 1 319 ? -35.278 8.164 -3.244 1.00 27.53 319 THR A O 1
ATOM 2576 N N . GLN A 1 320 ? -37.288 7.527 -2.515 1.00 28.14 320 GLN A N 1
ATOM 2577 C CA . GLN A 1 320 ? -36.790 6.646 -1.441 1.00 28.14 320 GLN A CA 1
ATOM 2578 C C . GLN A 1 320 ? -37.338 5.219 -1.616 1.00 28.14 320 GLN A C 1
ATOM 2580 O O . GLN A 1 320 ? -38.312 4.840 -0.973 1.00 28.14 320 GLN A O 1
ATOM 2585 N N . LYS A 1 321 ? -36.710 4.419 -2.487 1.00 28.25 321 LYS A N 1
ATOM 2586 C CA . LYS A 1 321 ? -36.945 2.964 -2.619 1.00 28.25 321 LYS A CA 1
ATOM 2587 C C . LYS A 1 321 ? -35.662 2.243 -3.070 1.00 28.25 321 LYS A C 1
ATOM 2589 O O . LYS A 1 321 ? -35.545 1.862 -4.226 1.00 28.25 321 LYS A O 1
ATOM 2594 N N . ALA A 1 322 ? -34.685 2.090 -2.168 1.00 27.61 322 ALA A N 1
ATOM 2595 C CA . ALA A 1 322 ? -33.445 1.344 -2.466 1.00 27.61 322 ALA A CA 1
ATOM 2596 C C . ALA A 1 322 ? -32.752 0.654 -1.264 1.00 27.61 322 ALA A C 1
ATOM 2598 O O . ALA A 1 322 ? -31.801 -0.091 -1.469 1.00 27.61 322 ALA A O 1
ATOM 2599 N N . VAL A 1 323 ? -33.192 0.881 -0.016 1.00 29.78 323 VAL A N 1
ATOM 2600 C CA . VAL A 1 323 ? -32.455 0.429 1.194 1.00 29.78 323 VAL A CA 1
ATOM 2601 C C . VAL A 1 323 ? -33.124 -0.765 1.904 1.00 29.78 323 VAL A C 1
ATOM 2603 O O . VAL A 1 323 ? -32.520 -1.413 2.752 1.00 29.78 323 VAL A O 1
ATOM 2606 N N . ALA A 1 324 ? -34.357 -1.120 1.535 1.00 29.36 324 ALA A N 1
ATOM 2607 C CA . ALA A 1 324 ? -35.166 -2.114 2.243 1.00 29.36 324 ALA A CA 1
ATOM 2608 C C . ALA A 1 324 ? -35.207 -3.498 1.559 1.00 29.36 324 ALA A C 1
ATOM 2610 O O . ALA A 1 324 ? -36.293 -4.003 1.295 1.00 29.36 324 ALA A O 1
ATOM 2611 N N . GLN A 1 325 ? -34.053 -4.123 1.271 1.00 31.98 325 GLN A N 1
ATOM 2612 C CA . GLN A 1 325 ? -34.003 -5.551 0.886 1.00 31.98 325 GLN A CA 1
ATOM 2613 C C . GLN A 1 325 ? -32.592 -6.179 0.981 1.00 31.98 325 GLN A C 1
ATOM 2615 O O . GLN A 1 325 ? -31.951 -6.470 -0.024 1.00 31.98 325 GLN A O 1
ATOM 2620 N N . LYS A 1 326 ? -32.105 -6.426 2.209 1.00 30.39 326 LYS A N 1
ATOM 2621 C CA . LYS A 1 326 ? -31.094 -7.468 2.518 1.00 30.39 326 LYS A CA 1
ATOM 2622 C C . LYS A 1 326 ? -30.919 -7.644 4.032 1.00 30.39 326 LYS A C 1
ATOM 2624 O O . LYS A 1 326 ? -30.085 -6.978 4.630 1.00 30.39 326 LYS A O 1
ATOM 2629 N N . THR A 1 327 ? -31.733 -8.520 4.638 1.00 29.42 327 THR A N 1
ATOM 2630 C CA . THR A 1 327 ? -31.475 -9.290 5.891 1.00 29.42 327 THR A CA 1
ATOM 2631 C C . THR A 1 327 ? -32.741 -10.052 6.339 1.00 29.42 327 THR A C 1
ATOM 2633 O O . THR A 1 327 ? -33.257 -9.860 7.436 1.00 29.42 327 THR A O 1
ATOM 2636 N N . LYS A 1 328 ? -33.245 -10.989 5.518 1.00 30.41 328 LYS A N 1
ATOM 2637 C CA . LYS A 1 328 ? -34.054 -12.103 6.054 1.00 30.41 328 LYS A CA 1
ATOM 2638 C C . LYS A 1 328 ? -33.098 -13.182 6.576 1.00 30.41 328 LYS A C 1
ATOM 2640 O O . LYS A 1 328 ? -32.824 -14.162 5.898 1.00 30.41 328 LYS A O 1
ATOM 2645 N N . SER A 1 329 ? -32.557 -12.950 7.771 1.00 32.53 329 SER A N 1
ATOM 2646 C CA . SER A 1 329 ? -31.871 -13.962 8.581 1.00 32.53 329 SER A CA 1
ATOM 2647 C C . SER A 1 329 ? -32.646 -14.140 9.885 1.00 32.53 329 SER A C 1
ATOM 2649 O O . SER A 1 329 ? -33.161 -13.163 10.428 1.00 32.53 329 SER A O 1
ATOM 2651 N N . LYS A 1 330 ? -32.769 -15.390 10.339 1.00 36.34 330 LYS A N 1
ATOM 2652 C CA . LYS A 1 330 ? -33.644 -15.861 11.426 1.00 36.34 330 LYS A CA 1
ATOM 2653 C C . LYS A 1 330 ? -33.585 -14.971 12.683 1.00 36.34 330 LYS A C 1
ATOM 2655 O O . LYS A 1 330 ? -32.737 -15.173 13.549 1.00 36.34 330 LYS A O 1
ATOM 2660 N N . ARG A 1 331 ? -34.544 -14.052 12.847 1.00 37.66 331 ARG A N 1
ATOM 2661 C CA . ARG A 1 331 ? -34.838 -13.450 14.157 1.00 37.66 331 ARG A CA 1
ATOM 2662 C C . ARG A 1 331 ? -35.639 -14.453 14.987 1.00 37.66 331 ARG A C 1
ATOM 2664 O O . ARG A 1 331 ? -36.860 -14.486 14.894 1.00 37.66 331 ARG A O 1
ATOM 2671 N N . LYS A 1 332 ? -34.948 -15.234 15.828 1.00 39.12 332 LYS A N 1
ATOM 2672 C CA . LYS A 1 332 ? -35.548 -15.672 17.102 1.00 39.12 332 LYS A CA 1
ATOM 2673 C C . LYS A 1 332 ? -35.981 -14.416 17.872 1.00 39.12 332 LYS A C 1
ATOM 2675 O O . LYS A 1 332 ? -35.332 -13.378 17.730 1.00 39.12 332 LYS A O 1
ATOM 2680 N N . ASN A 1 333 ? -37.055 -14.513 18.657 1.00 41.16 333 ASN A N 1
ATOM 2681 C CA . ASN A 1 333 ? -37.637 -13.398 19.414 1.00 41.16 333 ASN A CA 1
ATOM 2682 C C . ASN A 1 333 ? -36.566 -12.684 20.255 1.00 41.16 333 ASN A C 1
ATOM 2684 O O . ASN A 1 333 ? -36.137 -13.179 21.295 1.00 41.16 333 ASN A O 1
ATOM 2688 N N . ASN A 1 334 ? -36.086 -11.538 19.767 1.00 48.81 334 ASN A N 1
ATOM 2689 C CA . ASN A 1 334 ? -34.943 -10.848 20.353 1.00 48.81 334 ASN A CA 1
ATOM 2690 C C . ASN A 1 334 ? -35.454 -9.896 21.440 1.00 48.81 334 ASN A C 1
ATOM 2692 O O . ASN A 1 334 ? -35.799 -8.749 21.164 1.00 48.81 334 ASN A O 1
ATOM 2696 N N . VAL A 1 335 ? -35.544 -10.415 22.668 1.00 61.12 335 VAL A N 1
ATOM 2697 C CA . VAL A 1 335 ? -36.062 -9.716 23.861 1.00 61.12 335 VAL A CA 1
ATOM 2698 C C . VAL A 1 335 ? -35.240 -8.459 24.199 1.00 61.12 335 VAL A C 1
ATOM 2700 O O . VAL A 1 335 ? -35.734 -7.524 24.828 1.00 61.12 335 VAL A O 1
ATOM 2703 N N . HIS A 1 336 ? -33.983 -8.392 23.752 1.00 67.44 336 HIS A N 1
ATOM 2704 C CA . HIS A 1 336 ? -33.094 -7.268 24.017 1.00 67.44 336 HIS A CA 1
ATOM 2705 C C . HIS A 1 336 ? -33.307 -6.118 23.023 1.00 67.44 336 HIS A C 1
ATOM 2707 O O . HIS A 1 336 ? -33.143 -6.275 21.813 1.00 67.44 336 HIS A O 1
ATOM 2713 N N . LYS A 1 337 ? -33.588 -4.918 23.545 1.00 85.38 337 LYS A N 1
ATOM 2714 C CA . LYS A 1 337 ? -33.633 -3.677 22.753 1.00 85.38 337 LYS A CA 1
ATOM 2715 C C . LYS A 1 337 ? -32.270 -3.392 22.104 1.00 85.38 337 LYS A C 1
ATOM 2717 O O . LYS A 1 337 ? -31.225 -3.746 22.648 1.00 85.38 337 LYS A O 1
ATOM 2722 N N . ILE A 1 338 ? -32.284 -2.729 20.948 1.00 94.12 338 ILE A N 1
ATOM 2723 C CA . ILE A 1 338 ? -31.057 -2.262 20.288 1.00 94.12 338 ILE A CA 1
ATOM 2724 C C . ILE A 1 338 ? -30.501 -1.068 21.072 1.00 94.12 338 ILE A C 1
ATOM 2726 O O . ILE A 1 338 ? -31.250 -0.168 21.466 1.00 94.12 338 ILE A O 1
ATOM 2730 N N . HIS A 1 339 ? -29.187 -1.053 21.267 1.00 96.38 339 HIS A N 1
ATOM 2731 C CA . HIS A 1 339 ? -28.437 0.041 21.863 1.00 96.38 339 HIS A CA 1
ATOM 2732 C C . HIS A 1 339 ? -27.545 0.704 20.809 1.00 96.38 339 HIS A C 1
ATOM 2734 O O . HIS A 1 339 ? -26.804 0.020 20.111 1.00 96.38 339 HIS A O 1
ATOM 2740 N N . VAL A 1 340 ? -27.582 2.033 20.719 1.00 96.31 340 VAL A N 1
ATOM 2741 C CA . VAL A 1 340 ? -26.702 2.830 19.849 1.00 96.31 340 VAL A CA 1
ATOM 2742 C C . VAL A 1 340 ? -25.868 3.757 20.721 1.00 96.31 340 VAL A C 1
ATOM 2744 O O . VAL A 1 340 ? -26.418 4.588 21.444 1.00 96.31 340 VAL A O 1
ATOM 2747 N N . ILE A 1 341 ? -24.549 3.626 20.663 1.00 96.31 341 ILE A N 1
ATOM 2748 C CA . ILE A 1 341 ? -23.600 4.576 21.238 1.00 96.31 341 ILE A CA 1
ATOM 2749 C C . ILE A 1 341 ? -23.348 5.640 20.166 1.00 96.31 341 ILE A C 1
ATOM 2751 O O . ILE A 1 341 ? -22.972 5.295 19.057 1.00 96.31 341 ILE A O 1
ATOM 2755 N N . LEU A 1 342 ? -23.606 6.916 20.454 1.00 94.75 342 LEU A N 1
ATOM 2756 C CA . LEU A 1 342 ? -23.642 7.970 19.434 1.00 94.75 342 LEU A CA 1
ATOM 2757 C C . LEU A 1 342 ? -22.598 9.055 19.726 1.00 94.75 342 LEU A C 1
ATOM 2759 O O . LEU A 1 342 ? -22.776 9.841 20.660 1.00 94.75 342 LEU A O 1
ATOM 2763 N N . ASP A 1 343 ? -21.531 9.096 18.923 1.00 93.25 343 ASP A N 1
ATOM 2764 C CA . ASP A 1 343 ? -20.503 10.145 18.973 1.00 93.25 343 ASP A CA 1
ATOM 2765 C C . ASP A 1 343 ? -20.805 11.263 17.973 1.00 93.25 343 ASP A C 1
ATOM 2767 O O . ASP A 1 343 ? -21.070 11.001 16.802 1.00 93.25 343 ASP A O 1
ATOM 2771 N N . SER A 1 344 ? -20.752 12.516 18.430 1.00 87.88 344 SER A N 1
ATOM 2772 C CA . SER A 1 344 ? -20.869 13.697 17.563 1.00 87.88 344 SER A CA 1
ATOM 2773 C C . SER A 1 344 ? -19.516 14.223 17.070 1.00 87.88 344 SER A C 1
ATOM 2775 O O . SER A 1 344 ? -19.464 15.275 16.444 1.00 87.88 344 SER A O 1
ATOM 2777 N N . GLY A 1 345 ? -18.416 13.512 17.329 1.00 86.38 345 GLY A N 1
ATOM 2778 C CA . GLY A 1 345 ? -17.103 13.887 16.822 1.00 86.38 345 GLY A CA 1
ATOM 2779 C C . GLY A 1 345 ? -16.493 15.081 17.558 1.00 86.38 345 GLY A C 1
ATOM 2780 O O . GLY A 1 345 ? -16.024 14.948 18.687 1.00 86.38 345 GLY A O 1
ATOM 2781 N N . HIS A 1 346 ? -16.386 16.207 16.863 1.00 81.69 346 HIS A N 1
ATOM 2782 C CA . HIS A 1 346 ? -15.689 17.409 17.322 1.00 81.69 346 HIS A CA 1
ATOM 2783 C C . HIS A 1 346 ? -16.412 18.137 18.471 1.00 81.69 346 HIS A C 1
ATOM 2785 O O . HIS A 1 346 ? -17.459 17.690 18.948 1.00 81.69 346 HIS A O 1
ATOM 2791 N N . GLY A 1 347 ? -15.780 19.204 18.963 1.00 75.50 347 GLY A N 1
ATOM 2792 C CA . GLY A 1 347 ? -16.329 20.087 19.986 1.00 75.50 347 GLY A CA 1
ATOM 2793 C C . GLY A 1 347 ? -15.279 20.696 20.918 1.00 75.50 347 GLY A C 1
ATOM 2794 O O . GLY A 1 347 ? -14.114 20.266 20.979 1.00 75.50 347 GLY A O 1
ATOM 2795 N N . GLY A 1 348 ? -15.688 21.705 21.675 1.00 80.50 348 GLY A N 1
ATOM 2796 C CA . GLY A 1 348 ? -14.880 22.391 22.669 1.00 80.50 348 GLY A CA 1
ATOM 2797 C C . GLY A 1 348 ? -13.913 23.371 22.038 1.00 80.50 348 GLY A C 1
ATOM 2798 O O . GLY A 1 348 ? -14.269 24.456 21.619 1.00 80.50 348 GLY A O 1
ATOM 2799 N N . ARG A 1 349 ? -12.612 23.067 22.049 1.00 79.19 349 ARG A N 1
ATOM 2800 C CA . ARG A 1 349 ? -11.623 23.966 21.415 1.00 79.19 349 ARG A CA 1
ATOM 2801 C C . ARG A 1 349 ? -11.460 23.708 19.913 1.00 79.19 349 ARG A C 1
ATOM 2803 O O . ARG A 1 349 ? -10.913 24.570 19.217 1.00 79.19 349 ARG A O 1
ATOM 2810 N N . ASP A 1 350 ? -11.834 22.519 19.463 1.00 81.56 350 ASP A N 1
ATOM 2811 C CA . ASP A 1 350 ? -11.548 21.989 18.135 1.00 81.56 350 ASP A CA 1
ATOM 2812 C C . ASP A 1 350 ? -12.860 21.714 17.386 1.00 81.56 350 ASP A C 1
ATOM 2814 O O . ASP A 1 350 ? -13.447 20.647 17.591 1.00 81.56 350 ASP A O 1
ATOM 2818 N N . PRO A 1 351 ? -13.302 22.652 16.529 1.00 82.44 351 PRO A N 1
ATOM 2819 C CA . PRO A 1 351 ? -14.603 22.585 15.882 1.00 82.44 351 PRO A CA 1
ATOM 2820 C C . PRO A 1 351 ? -14.626 21.706 14.632 1.00 82.44 351 PRO A C 1
ATOM 2822 O O . PRO A 1 351 ? -15.647 21.646 13.956 1.00 82.44 351 PRO A O 1
ATOM 2825 N N . GLY A 1 352 ? -13.503 21.070 14.279 1.00 86.94 352 GLY A N 1
ATOM 2826 C CA . GLY A 1 352 ? -13.343 20.402 12.992 1.00 86.94 352 GLY A CA 1
ATOM 2827 C C . GLY A 1 352 ? -13.248 21.408 11.841 1.00 86.94 352 GLY A C 1
ATOM 2828 O O . GLY A 1 352 ? -12.601 22.457 11.950 1.00 86.94 352 GLY A O 1
ATOM 2829 N N . ALA A 1 353 ? -13.868 21.081 10.710 1.00 89.44 353 ALA A N 1
ATOM 2830 C CA . ALA A 1 353 ? -13.956 21.974 9.565 1.00 89.44 353 ALA A CA 1
ATOM 2831 C C . ALA A 1 353 ? -14.845 23.201 9.841 1.00 89.44 353 ALA A C 1
ATOM 2833 O O . ALA A 1 353 ? -15.719 23.211 10.705 1.00 89.44 353 ALA A O 1
ATOM 2834 N N . SER A 1 354 ? -14.643 24.253 9.048 1.00 90.00 354 SER A N 1
ATOM 2835 C CA . SER A 1 354 ? -15.566 25.389 8.977 1.00 90.00 354 SER A CA 1
ATOM 2836 C C . SER A 1 354 ? -15.752 25.827 7.530 1.00 90.00 354 SER A C 1
ATOM 2838 O O . SER A 1 354 ? -14.854 25.663 6.701 1.00 90.00 354 SER A O 1
ATOM 2840 N N . ALA A 1 355 ? -16.932 26.359 7.228 1.00 88.38 355 ALA A N 1
ATOM 2841 C CA . ALA A 1 355 ? -17.316 26.853 5.910 1.00 88.38 355 ALA A CA 1
ATOM 2842 C C . ALA A 1 355 ? -17.981 28.231 6.039 1.00 88.38 355 ALA A C 1
ATOM 2844 O O . ALA A 1 355 ? -18.492 28.557 7.106 1.00 88.38 355 ALA A O 1
ATOM 2845 N N . GLY A 1 356 ? -17.974 29.029 4.969 1.00 88.19 356 GLY A N 1
ATOM 2846 C CA . GLY A 1 356 ? -18.468 30.412 4.984 1.00 88.19 356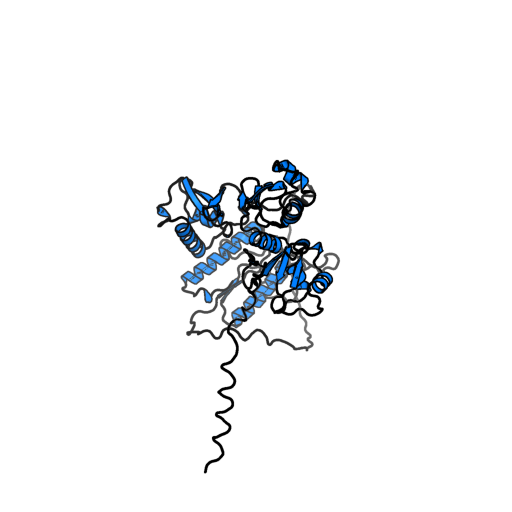 GLY A CA 1
ATOM 2847 C C . GLY A 1 356 ? -17.410 31.441 5.405 1.00 88.19 356 GLY A C 1
ATOM 2848 O O . GLY A 1 356 ? -16.219 31.143 5.516 1.00 88.19 356 GLY A O 1
ATOM 2849 N N . SER A 1 357 ? -17.839 32.684 5.611 1.00 83.38 357 SER A N 1
ATOM 2850 C CA . SER A 1 357 ? -17.001 33.863 5.816 1.00 83.38 357 SER A CA 1
ATOM 2851 C C . SER A 1 357 ? -17.454 34.694 7.016 1.00 83.38 357 SER A C 1
ATOM 2853 O O . SER A 1 357 ? -18.613 35.078 7.169 1.00 83.38 357 SER A O 1
ATOM 2855 N N . ARG A 1 358 ? -16.494 35.112 7.848 1.00 82.56 358 ARG A N 1
ATOM 2856 C CA . ARG A 1 358 ? -16.769 36.074 8.930 1.00 82.56 358 ARG A CA 1
ATOM 2857 C C . ARG A 1 358 ? -17.245 37.435 8.415 1.00 82.56 358 ARG A C 1
ATOM 2859 O O . ARG A 1 358 ? -17.997 38.097 9.122 1.00 82.56 358 ARG A O 1
ATOM 2866 N N . LYS A 1 359 ? -16.839 37.839 7.203 1.00 84.44 359 LYS A N 1
ATOM 2867 C CA . LYS A 1 359 ? -17.263 39.107 6.579 1.00 84.44 359 LYS A CA 1
ATOM 2868 C C . LYS A 1 359 ? -18.747 39.070 6.199 1.00 84.44 359 LYS A C 1
ATOM 2870 O O . LYS A 1 359 ? -19.450 40.049 6.419 1.00 84.44 359 LYS A O 1
ATOM 2875 N N . ASN A 1 360 ? -19.216 37.925 5.702 1.00 84.75 360 ASN A N 1
ATOM 2876 C CA . ASN A 1 360 ? -20.595 37.735 5.245 1.00 84.75 360 ASN A CA 1
ATOM 2877 C C . ASN A 1 360 ? -21.521 37.202 6.359 1.00 84.75 360 ASN A C 1
ATOM 2879 O O . ASN A 1 360 ? -22.725 37.091 6.153 1.00 84.75 360 ASN A O 1
ATOM 2883 N N . LYS A 1 361 ? -20.966 36.917 7.550 1.00 82.38 361 LYS A N 1
ATOM 2884 C CA . LYS A 1 361 ? -21.658 36.384 8.741 1.00 82.38 361 LYS A CA 1
ATOM 2885 C C . LYS A 1 361 ? -22.322 35.011 8.527 1.00 82.38 361 LYS A C 1
ATOM 2887 O O . LYS A 1 361 ? -23.203 34.645 9.292 1.00 82.38 361 LYS A O 1
ATOM 2892 N N . ASP A 1 362 ? -21.847 34.239 7.553 1.00 87.44 362 ASP A N 1
ATOM 2893 C CA . ASP A 1 362 ? -22.349 32.918 7.142 1.00 87.44 362 ASP A CA 1
ATOM 2894 C C . ASP A 1 362 ? -21.427 31.758 7.577 1.00 87.44 362 ASP A C 1
ATOM 2896 O O . ASP A 1 362 ? -21.500 30.659 7.032 1.00 87.44 362 ASP A O 1
ATOM 2900 N N . ILE A 1 363 ? -20.534 31.994 8.548 1.00 90.06 363 ILE A N 1
ATOM 2901 C CA . ILE A 1 363 ? -19.599 30.969 9.032 1.00 90.06 363 ILE A CA 1
ATOM 2902 C C . ILE A 1 363 ? -20.305 29.880 9.857 1.00 90.06 363 ILE A C 1
ATOM 2904 O O . ILE A 1 363 ? -21.006 30.179 10.822 1.00 90.06 363 ILE A O 1
ATOM 2908 N N . ILE A 1 364 ? -20.071 28.619 9.496 1.00 89.94 364 ILE A N 1
ATOM 2909 C CA . ILE A 1 364 ? -20.606 27.414 10.145 1.00 89.94 364 ILE A CA 1
ATOM 2910 C C . ILE A 1 364 ? -19.436 26.513 10.558 1.00 89.94 364 ILE A C 1
ATOM 2912 O O . ILE A 1 364 ? -18.439 26.422 9.837 1.00 89.94 364 ILE A O 1
ATOM 2916 N N . TYR A 1 365 ? -19.574 25.844 11.703 1.00 90.62 365 TYR A N 1
ATOM 2917 C CA . TYR A 1 365 ? -18.593 24.926 12.287 1.00 90.62 365 TYR A CA 1
ATOM 2918 C C . TYR A 1 365 ? -19.108 23.473 12.258 1.00 90.62 365 TYR A C 1
ATOM 2920 O O . TYR A 1 365 ? -20.318 23.243 12.294 1.00 90.62 365 TYR A O 1
ATOM 2928 N N . GLU A 1 366 ? -18.217 22.491 12.099 1.00 90.69 366 GLU A N 1
ATOM 2929 C CA . GLU A 1 366 ? -18.587 21.077 11.929 1.00 90.69 366 GLU A CA 1
ATOM 2930 C C . GLU A 1 366 ? -19.163 20.460 13.213 1.00 90.69 366 GLU A C 1
ATOM 2932 O O . GLU A 1 366 ? -20.157 19.738 13.137 1.00 90.69 366 GLU A O 1
ATOM 2937 N N . ASP A 1 367 ? -18.591 20.770 14.375 1.00 88.62 367 ASP A N 1
ATOM 2938 C CA . ASP A 1 367 ? -19.094 20.375 15.699 1.00 88.62 367 ASP A CA 1
ATOM 2939 C C . ASP A 1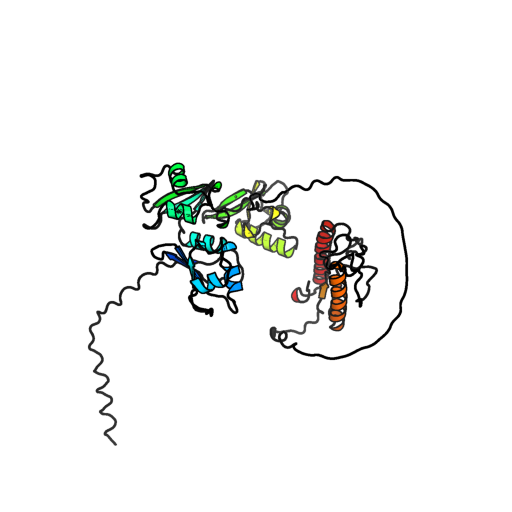 367 ? -20.583 20.708 15.905 1.00 88.62 367 ASP A C 1
ATOM 2941 O O . ASP A 1 367 ? -21.379 19.808 16.181 1.00 88.62 367 ASP A O 1
ATOM 2945 N N . GLU A 1 368 ? -20.984 21.956 15.664 1.00 88.69 368 GLU A N 1
ATOM 2946 C CA . GLU A 1 368 ? -22.369 22.449 15.720 1.00 88.69 368 GLU A CA 1
ATOM 2947 C C . GLU A 1 368 ? -23.304 21.629 14.808 1.00 88.69 368 GLU A C 1
ATOM 2949 O O . GLU A 1 368 ? -24.374 21.163 15.219 1.00 88.69 368 GLU A O 1
ATOM 2954 N N . VAL A 1 369 ? -22.885 21.407 13.553 1.00 90.94 369 VAL A N 1
ATOM 2955 C CA . VAL A 1 369 ? -23.647 20.634 12.555 1.00 90.94 369 VAL A CA 1
ATOM 2956 C C . VAL A 1 369 ? -23.833 19.190 13.023 1.00 90.94 369 VAL A C 1
ATOM 2958 O O . VAL A 1 369 ? -24.949 18.660 13.015 1.00 90.94 369 VAL A O 1
ATOM 2961 N N . VAL A 1 370 ? -22.742 18.525 13.406 1.00 92.69 370 VAL A N 1
ATOM 2962 C CA . VAL A 1 370 ? -22.740 17.093 13.723 1.00 92.69 370 VAL A CA 1
ATOM 2963 C C . VAL A 1 370 ? -23.415 16.834 15.071 1.00 92.69 370 VAL A C 1
ATOM 2965 O O . VAL A 1 370 ? -24.137 15.841 15.213 1.00 92.69 370 VAL A O 1
ATOM 2968 N N . TYR A 1 371 ? -23.290 17.740 16.041 1.00 92.12 371 TYR A N 1
ATOM 2969 C CA . TYR A 1 371 ? -24.001 17.641 17.309 1.00 92.12 371 TYR A CA 1
ATOM 2970 C C . TYR A 1 371 ? -25.519 17.812 17.135 1.00 92.12 371 TYR A C 1
ATOM 2972 O O . TYR A 1 371 ? -26.274 16.983 17.660 1.00 92.12 371 TYR A O 1
ATOM 2980 N N . ASP A 1 372 ? -26.000 18.762 16.323 1.00 92.69 372 ASP A N 1
ATOM 2981 C CA . ASP A 1 372 ? -27.432 18.868 16.002 1.00 92.69 372 ASP A CA 1
ATOM 2982 C C . ASP A 1 372 ? -27.961 17.615 15.282 1.00 92.69 372 ASP A C 1
ATOM 2984 O O . ASP A 1 372 ? -29.004 17.062 15.661 1.00 92.69 372 ASP A O 1
ATOM 2988 N N . ILE A 1 373 ? -27.208 17.089 14.308 1.00 93.94 373 ILE A N 1
ATOM 2989 C CA . ILE A 1 373 ? -27.513 15.806 13.658 1.00 93.94 373 ILE A CA 1
ATOM 2990 C C . ILE A 1 373 ? -27.604 14.684 14.703 1.00 93.94 373 ILE A C 1
ATOM 2992 O O . ILE A 1 373 ? -28.575 13.920 14.687 1.00 93.94 373 ILE A O 1
ATOM 2996 N N . SER A 1 374 ? -26.678 14.612 15.665 1.00 94.75 374 SER A N 1
ATOM 2997 C CA . SER A 1 374 ? -26.708 13.607 16.737 1.00 94.75 374 SER A CA 1
ATOM 2998 C C . SER A 1 374 ? -27.993 13.689 17.575 1.00 94.75 374 SER A C 1
ATOM 3000 O O . SER A 1 374 ? -28.605 12.660 17.883 1.00 94.75 374 SER A O 1
ATOM 3002 N N . LYS A 1 375 ? -28.496 14.897 17.876 1.00 94.50 375 LYS A N 1
ATOM 3003 C CA . LYS A 1 375 ? -29.767 15.084 18.598 1.00 94.50 375 LYS A CA 1
ATOM 3004 C C . LYS A 1 375 ? -30.963 14.633 17.769 1.00 94.50 375 LYS A C 1
ATOM 3006 O O . LYS A 1 375 ? -31.865 13.985 18.312 1.00 94.50 375 LYS A O 1
ATOM 3011 N N . ARG A 1 376 ? -30.983 14.930 16.464 1.00 95.75 376 ARG A N 1
ATOM 3012 C CA . ARG A 1 376 ? -32.045 14.471 15.549 1.00 95.75 376 ARG A CA 1
ATOM 3013 C C . ARG A 1 376 ? -32.072 12.951 15.464 1.00 95.75 376 ARG A C 1
ATOM 3015 O O . ARG A 1 376 ? -33.132 12.359 15.661 1.00 95.75 376 ARG A O 1
ATOM 3022 N N . MET A 1 377 ? -30.914 12.330 15.255 1.00 94.81 377 MET A N 1
ATOM 3023 C CA . MET A 1 377 ? -30.761 10.875 15.209 1.00 94.81 377 MET A CA 1
ATOM 3024 C C . MET A 1 377 ? -31.174 10.232 16.535 1.00 94.81 377 MET A C 1
ATOM 3026 O O . MET A 1 377 ? -32.000 9.324 16.536 1.00 94.81 377 MET A O 1
ATOM 3030 N N . SER A 1 378 ? -30.725 10.770 17.676 1.00 94.62 378 SER A N 1
ATOM 3031 C CA . SER A 1 378 ? -31.135 10.296 19.005 1.00 94.62 378 SER A CA 1
ATOM 3032 C C . SER A 1 378 ? -32.659 10.333 19.195 1.00 94.62 378 SER A C 1
ATOM 3034 O O . SER A 1 378 ? -33.242 9.382 19.717 1.00 94.62 378 SER A O 1
ATOM 3036 N N . LYS A 1 379 ? -33.335 11.389 18.719 1.00 93.62 379 LYS A N 1
ATOM 3037 C CA . LYS A 1 379 ? -34.802 11.509 18.770 1.00 93.62 379 LYS A CA 1
ATOM 3038 C C . LYS A 1 379 ? -35.511 10.499 17.859 1.00 93.62 379 LYS A C 1
ATOM 3040 O O . LYS A 1 379 ? -36.541 9.959 18.258 1.00 93.62 379 LYS A O 1
ATOM 3045 N N . LEU A 1 380 ? -34.983 10.236 16.663 1.00 94.62 380 LEU A N 1
ATOM 3046 C CA . LEU A 1 380 ? -35.533 9.241 15.732 1.00 94.62 380 LEU A CA 1
ATOM 3047 C C . LEU A 1 380 ? -35.357 7.809 16.257 1.00 94.62 380 LEU A C 1
ATOM 3049 O O . LEU A 1 380 ? -36.320 7.048 16.273 1.00 94.62 380 LEU A O 1
ATOM 3053 N N . PHE A 1 381 ? -34.173 7.472 16.766 1.00 94.19 381 PHE A N 1
ATOM 3054 C CA . PHE A 1 381 ? -33.885 6.174 17.375 1.00 94.19 381 PHE A CA 1
ATOM 3055 C C . PHE A 1 381 ? -34.765 5.905 18.605 1.00 94.19 381 PHE A C 1
ATOM 3057 O O . PHE A 1 381 ? -35.405 4.856 18.682 1.00 94.19 381 PHE A O 1
ATOM 3064 N N . LYS A 1 382 ? -34.903 6.872 19.523 1.00 92.69 382 LYS A N 1
ATOM 3065 C CA . LYS A 1 382 ? -35.776 6.724 20.703 1.00 92.69 382 LYS A CA 1
ATOM 3066 C C . LYS A 1 382 ? -37.242 6.477 20.328 1.00 92.69 382 LYS A C 1
ATOM 3068 O O . LYS A 1 382 ? -37.896 5.666 20.976 1.00 92.69 382 LYS A O 1
ATOM 3073 N N . LYS A 1 383 ? -37.745 7.094 19.249 1.00 92.31 383 LYS A N 1
ATOM 3074 C CA . LYS A 1 383 ? -39.090 6.811 18.704 1.00 92.31 383 LYS A CA 1
ATOM 3075 C C . LYS A 1 383 ? -39.259 5.381 18.177 1.00 92.31 383 LYS A C 1
ATOM 3077 O O . LYS A 1 383 ? -40.382 4.901 18.121 1.00 92.31 383 LYS A O 1
ATOM 3082 N N . GLN A 1 384 ? -38.174 4.711 17.797 1.00 92.50 384 GLN A N 1
ATOM 3083 C CA . GLN A 1 384 ? -38.162 3.313 17.350 1.00 92.50 384 GLN A CA 1
ATOM 3084 C C . GLN A 1 384 ? -37.884 2.325 18.503 1.00 92.50 384 GLN A C 1
ATOM 3086 O O . GLN A 1 384 ? -37.606 1.155 18.257 1.00 92.50 384 GLN A O 1
ATOM 3091 N N . GLY A 1 385 ? -37.913 2.781 19.763 1.00 91.44 385 GLY A N 1
ATOM 3092 C CA . GLY A 1 385 ? -37.615 1.953 20.937 1.00 91.44 385 GLY A CA 1
ATOM 3093 C C . GLY A 1 385 ? -36.126 1.637 21.139 1.00 91.44 385 GLY A C 1
ATOM 3094 O O . GLY A 1 385 ? -35.788 0.835 22.012 1.00 91.44 385 GLY A O 1
ATOM 3095 N N . ILE A 1 386 ? -35.237 2.265 20.362 1.00 94.31 386 ILE A N 1
ATOM 3096 C CA . ILE A 1 386 ? -33.782 2.096 20.444 1.00 94.31 386 ILE A CA 1
ATOM 3097 C C . ILE A 1 386 ? -33.236 2.941 21.602 1.00 94.31 386 ILE A C 1
ATOM 3099 O O . ILE A 1 386 ? -33.567 4.122 21.752 1.00 94.31 386 ILE A O 1
ATOM 3103 N N . ILE A 1 387 ? -32.366 2.348 22.417 1.00 95.56 387 ILE A N 1
ATOM 3104 C CA . ILE A 1 387 ? -31.721 3.015 23.552 1.00 95.56 387 ILE A CA 1
ATOM 3105 C C . ILE A 1 387 ? -30.450 3.708 23.054 1.00 95.56 387 ILE A C 1
ATOM 3107 O O . ILE A 1 387 ? -29.561 3.058 22.514 1.00 95.56 387 ILE A O 1
ATOM 3111 N N . VAL A 1 388 ? -30.349 5.025 23.246 1.00 95.75 388 VAL A N 1
ATOM 3112 C CA . VAL A 1 388 ? -29.229 5.828 22.725 1.00 95.75 388 VAL A CA 1
ATOM 3113 C C . VAL A 1 388 ? -28.344 6.337 23.857 1.00 95.75 388 VAL A C 1
ATOM 3115 O O . VAL A 1 388 ? -28.830 7.045 24.742 1.00 95.75 388 VAL A O 1
ATOM 3118 N N . HIS A 1 389 ? -27.050 6.036 23.771 1.00 96.19 389 HIS A N 1
ATOM 3119 C CA . HIS A 1 389 ? -25.997 6.469 24.689 1.00 96.19 389 HIS A CA 1
ATOM 3120 C C . HIS A 1 389 ? -25.106 7.510 23.991 1.00 96.19 389 HIS A C 1
ATOM 3122 O O . HIS A 1 389 ? -24.194 7.127 23.260 1.00 96.19 389 HIS A O 1
ATOM 3128 N N . PRO A 1 390 ? -25.362 8.820 24.136 1.00 94.38 390 PRO A N 1
ATOM 3129 C CA . PRO A 1 390 ? -24.449 9.830 23.607 1.00 94.38 390 PRO A CA 1
ATOM 3130 C C . PRO A 1 390 ? -23.084 9.764 24.314 1.00 94.38 390 PRO A C 1
ATOM 3132 O O . PRO A 1 390 ? -22.998 9.337 25.464 1.00 94.38 390 PRO A O 1
ATOM 3135 N N . THR A 1 391 ? -22.023 10.215 23.650 1.00 93.81 391 THR A N 1
ATOM 3136 C CA . THR A 1 391 ? -20.679 10.392 24.246 1.00 93.81 391 THR A CA 1
ATOM 3137 C C . THR A 1 391 ? -20.424 11.824 24.731 1.00 93.81 391 THR A C 1
ATOM 3139 O O . THR A 1 391 ? -19.620 12.046 25.639 1.00 93.81 391 THR A O 1
ATOM 3142 N N . LEU A 1 392 ? -21.119 12.786 24.121 1.00 91.56 392 LEU A N 1
ATOM 3143 C CA . LEU A 1 392 ? -20.966 14.231 24.259 1.00 91.56 392 LEU A CA 1
ATOM 3144 C C . LEU A 1 392 ? -22.281 14.868 24.717 1.00 91.56 392 LEU A C 1
ATOM 3146 O O . LEU A 1 392 ? -23.375 14.435 24.337 1.00 91.56 392 LEU A O 1
ATOM 3150 N N . ALA A 1 393 ? -22.173 15.942 25.493 1.00 90.19 393 ALA A N 1
ATOM 3151 C CA . ALA A 1 393 ? -23.247 16.908 25.650 1.00 90.19 393 ALA A CA 1
ATOM 3152 C C . ALA A 1 393 ? -22.701 18.339 25.677 1.00 90.19 393 ALA A C 1
ATOM 3154 O O . ALA A 1 393 ? -21.891 18.694 26.526 1.00 90.19 393 ALA A O 1
ATOM 3155 N N . ASP A 1 394 ? -23.212 19.160 24.775 1.00 89.06 394 ASP A N 1
ATOM 3156 C CA . ASP A 1 394 ? -23.317 20.604 24.925 1.00 89.06 394 ASP A CA 1
ATOM 3157 C C . ASP A 1 394 ? -24.421 20.946 25.965 1.00 89.06 394 ASP A C 1
ATOM 3159 O O . ASP A 1 394 ? -25.553 20.440 25.846 1.00 89.06 394 ASP A O 1
ATOM 3163 N N . PRO A 1 395 ? -24.118 21.756 27.002 1.00 85.88 395 PRO A N 1
ATOM 3164 C CA . PRO A 1 395 ? -25.097 22.340 27.923 1.00 85.88 395 PRO A CA 1
ATOM 3165 C C . PRO A 1 395 ? -26.184 23.204 27.259 1.00 85.88 395 PRO A C 1
ATOM 3167 O O . PRO A 1 395 ? -27.323 23.216 27.751 1.00 85.88 395 PRO A O 1
ATOM 3170 N N . ASN A 1 396 ? -25.845 23.916 26.183 1.00 84.38 396 ASN A N 1
ATOM 3171 C CA . ASN A 1 396 ? -26.665 24.936 25.529 1.00 84.38 396 ASN A CA 1
ATOM 3172 C C . ASN A 1 396 ? -27.750 24.296 24.645 1.00 84.38 396 ASN A C 1
ATOM 3174 O O . ASN A 1 396 ? -28.926 24.672 24.707 1.00 84.38 396 ASN A O 1
ATOM 3178 N N . GLN A 1 397 ? -27.406 23.241 23.909 1.00 86.81 397 GLN A N 1
ATOM 3179 C CA . GLN A 1 397 ? -28.281 22.521 22.994 1.00 86.81 397 GLN A CA 1
ATOM 3180 C C . GLN A 1 397 ? -28.754 21.168 23.567 1.00 86.81 397 GLN A C 1
ATOM 3182 O O . GLN A 1 397 ? -28.240 20.073 23.303 1.00 86.81 397 GLN A O 1
ATOM 3187 N N . LYS A 1 398 ? -29.867 21.222 24.309 1.00 86.12 398 LYS A N 1
ATOM 3188 C CA . LYS A 1 398 ? -30.573 20.026 24.820 1.00 86.12 398 LYS A CA 1
ATOM 3189 C C . LYS A 1 398 ? -31.457 19.320 23.777 1.00 86.12 398 LYS A C 1
ATOM 3191 O O . LYS A 1 398 ? -31.783 18.146 23.953 1.00 86.12 398 LYS A O 1
ATOM 3196 N N . GLN A 1 399 ? -31.858 20.010 22.708 1.00 89.19 399 GLN A N 1
ATOM 3197 C CA . GLN A 1 399 ? -32.769 19.535 21.650 1.00 89.19 399 GLN A CA 1
ATOM 3198 C C . GLN A 1 399 ? -32.261 19.979 20.264 1.00 89.19 399 GLN A C 1
ATOM 3200 O O . GLN A 1 399 ? -31.473 20.917 20.201 1.00 89.19 399 GLN A O 1
ATOM 3205 N N . PRO A 1 400 ? -32.706 19.363 19.151 1.00 91.31 400 PRO A N 1
ATOM 3206 C CA . PRO A 1 400 ? -32.362 19.839 17.811 1.00 91.31 400 PRO A CA 1
ATOM 3207 C C . PRO A 1 400 ? -32.788 21.294 17.565 1.00 91.31 400 PRO A C 1
ATOM 3209 O O . PRO A 1 400 ? -33.920 21.662 17.894 1.00 91.31 400 PRO A O 1
ATOM 3212 N N . ILE A 1 401 ? -31.919 22.093 16.947 1.00 88.75 401 ILE A N 1
ATOM 3213 C CA . ILE A 1 401 ? -32.125 23.524 16.667 1.00 88.75 401 ILE A CA 1
ATOM 3214 C C . ILE A 1 401 ? -32.500 23.761 15.203 1.00 88.75 401 ILE A C 1
ATOM 3216 O O . ILE A 1 401 ? -32.277 22.922 14.337 1.00 88.75 401 ILE A O 1
ATOM 3220 N N . ARG A 1 402 ? -33.163 24.880 14.892 1.00 86.12 402 ARG A N 1
ATOM 3221 C CA . ARG A 1 402 ? -33.587 25.178 13.506 1.00 86.12 402 ARG A CA 1
ATOM 3222 C C . ARG A 1 402 ? -32.487 25.848 12.677 1.00 86.12 402 ARG A C 1
ATOM 3224 O O . ARG A 1 402 ? -32.447 25.649 11.469 1.00 86.12 402 ARG A O 1
ATOM 3231 N N . TYR A 1 403 ? -31.635 26.618 13.340 1.00 84.38 403 TYR A N 1
ATOM 3232 C CA . TYR A 1 403 ? -30.499 27.337 12.779 1.00 84.38 403 TYR A CA 1
ATOM 3233 C C . TYR A 1 403 ? -29.316 27.096 13.712 1.00 84.38 403 TYR A C 1
ATOM 3235 O O . TYR A 1 403 ? -29.510 27.111 14.928 1.00 84.38 403 TYR A O 1
ATOM 3243 N N . LEU A 1 404 ? -28.140 26.834 13.145 1.00 84.69 404 LEU A N 1
ATOM 3244 C CA . LEU A 1 404 ? -26.911 26.620 13.908 1.00 84.69 404 LEU A CA 1
ATOM 3245 C C . LEU A 1 404 ? -26.343 27.951 14.409 1.00 84.69 404 LEU A C 1
ATOM 3247 O O . LEU A 1 404 ? -26.672 29.020 13.881 1.00 84.69 404 LEU A O 1
ATOM 3251 N N . SER A 1 405 ? -25.479 27.886 15.417 1.00 77.69 405 SER A N 1
ATOM 3252 C CA . SER A 1 405 ? -24.739 29.054 15.868 1.00 77.69 405 SER A CA 1
ATOM 3253 C C . SER A 1 405 ? -23.665 29.442 14.845 1.00 77.69 405 SER A C 1
ATOM 3255 O O . SER A 1 405 ? -22.863 28.621 14.412 1.00 77.69 405 SER A O 1
ATOM 3257 N N . HIS A 1 406 ? -23.585 30.733 14.507 1.00 79.94 406 HIS A N 1
ATOM 3258 C CA . HIS A 1 406 ? -22.431 31.300 13.787 1.00 79.94 406 HIS A CA 1
ATOM 3259 C C . HIS A 1 406 ? -21.243 31.590 14.736 1.00 79.94 406 HIS A C 1
ATOM 3261 O O . HIS A 1 406 ? -20.208 32.131 14.332 1.00 79.94 406 HIS A O 1
ATOM 3267 N N . ARG A 1 407 ? -21.396 31.281 16.032 1.00 79.12 407 ARG A N 1
ATOM 3268 C CA . ARG A 1 407 ? -20.363 31.368 17.068 1.00 79.12 407 ARG A CA 1
ATOM 3269 C C . ARG A 1 407 ?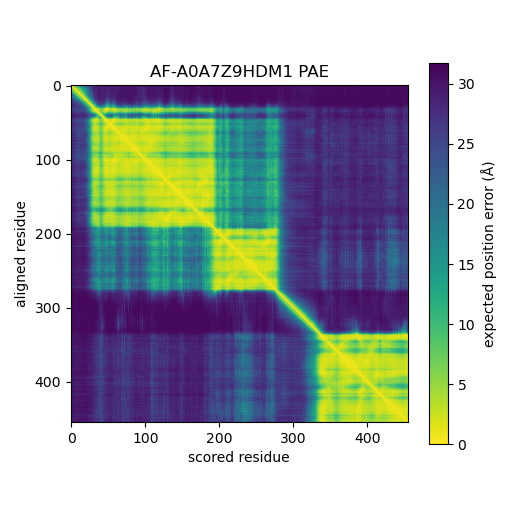 -20.016 29.953 17.522 1.00 79.12 407 ARG A C 1
ATOM 3271 O O . ARG A 1 407 ? -20.868 29.310 18.107 1.00 79.12 407 ARG A O 1
ATOM 3278 N N . HIS A 1 408 ? -18.767 29.552 17.329 1.00 81.00 408 HIS A N 1
ATOM 3279 C CA . HIS A 1 408 ? -18.158 28.378 17.962 1.00 81.00 408 HIS A CA 1
ATOM 3280 C C . HIS A 1 408 ? -18.167 28.581 19.487 1.00 81.00 408 HIS A C 1
ATOM 3282 O O . HIS A 1 408 ? -17.354 29.364 20.007 1.00 81.00 408 HIS A O 1
ATOM 3288 N N . ASP A 1 409 ? -19.130 27.956 20.175 1.00 77.56 409 ASP A N 1
ATOM 3289 C CA . ASP A 1 409 ? -19.069 27.758 21.626 1.00 77.56 409 ASP A CA 1
ATOM 3290 C C . ASP A 1 409 ? -18.085 26.625 21.972 1.00 77.56 409 ASP A C 1
ATOM 3292 O O . ASP A 1 409 ? -17.392 26.139 21.082 1.00 77.56 409 ASP A O 1
ATOM 3296 N N . ARG A 1 410 ? -17.813 26.393 23.264 1.00 84.44 410 ARG A N 1
ATOM 3297 C CA . ARG A 1 410 ? -16.656 25.571 23.694 1.00 84.44 410 ARG A CA 1
ATOM 3298 C C . ARG A 1 410 ? -16.878 24.799 24.995 1.00 84.44 410 ARG A C 1
ATOM 3300 O O . ARG A 1 410 ? -15.910 24.474 25.704 1.00 84.44 410 ARG A O 1
ATOM 3307 N N . ASP A 1 411 ? -18.130 24.655 25.404 1.00 81.88 411 ASP A N 1
ATOM 3308 C CA . ASP A 1 411 ? -18.535 24.125 26.705 1.00 81.88 411 ASP A CA 1
ATOM 3309 C C . ASP A 1 411 ? -19.121 22.708 26.652 1.00 81.88 411 ASP A C 1
ATOM 3311 O O . ASP A 1 411 ? -19.562 22.156 27.669 1.00 81.88 411 ASP A O 1
ATOM 3315 N N . GLU A 1 412 ? -18.999 22.054 25.502 1.00 85.38 412 GLU A N 1
ATOM 3316 C CA . GLU A 1 412 ? -19.337 20.656 25.321 1.00 85.38 412 GLU A CA 1
ATOM 3317 C C . GLU A 1 412 ? -18.398 19.763 26.130 1.00 85.38 412 GLU A C 1
ATOM 3319 O O . GLU A 1 412 ? -17.161 19.888 26.165 1.00 85.38 412 GLU A O 1
ATOM 3324 N N . HIS A 1 413 ? -19.019 18.811 26.809 1.00 90.12 413 HIS A N 1
ATOM 3325 C CA . HIS A 1 413 ? -18.350 17.931 27.737 1.00 90.12 413 HIS A CA 1
ATOM 3326 C C . HIS A 1 413 ? -18.588 16.470 27.377 1.00 90.12 413 HIS A C 1
ATOM 3328 O O . HIS A 1 413 ? -19.697 16.033 27.062 1.00 90.12 413 HIS A O 1
ATOM 3334 N N . LEU A 1 414 ? -17.518 15.690 27.483 1.00 91.19 414 LEU A N 1
ATOM 3335 C CA . LEU A 1 414 ? -17.591 14.242 27.404 1.00 91.19 414 LEU A CA 1
ATOM 3336 C C . LEU A 1 414 ? -18.317 13.703 28.632 1.00 91.19 414 LEU A C 1
ATOM 3338 O O . LEU A 1 414 ? -18.054 14.126 29.763 1.00 91.19 414 LEU A O 1
ATOM 3342 N N . LEU A 1 415 ? -19.180 12.713 28.415 1.00 92.06 415 LEU A N 1
ATOM 3343 C CA . LEU A 1 415 ? -19.972 12.049 29.453 1.00 92.06 415 LEU A CA 1
ATOM 3344 C C . LEU A 1 415 ? -19.158 11.015 30.259 1.00 92.06 415 LEU A C 1
ATOM 3346 O O . LEU A 1 415 ? -19.689 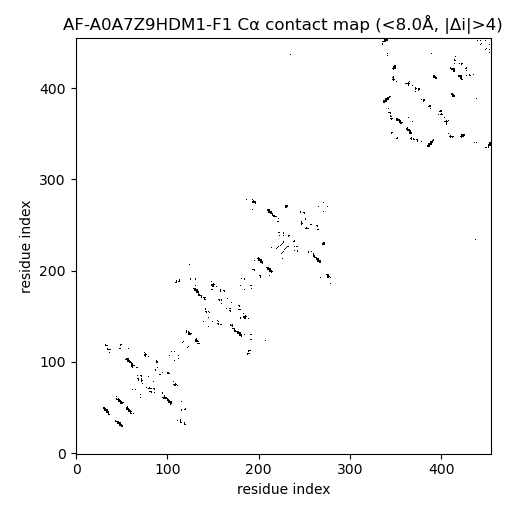10.003 30.704 1.00 92.06 415 LEU A O 1
ATOM 3350 N N . VAL A 1 416 ? -17.865 11.289 30.456 1.00 90.06 416 VAL A N 1
ATOM 3351 C CA . VAL A 1 416 ? -16.979 10.588 31.397 1.00 90.06 416 VAL A CA 1
ATOM 3352 C C . VAL A 1 416 ? -17.225 11.053 32.840 1.00 90.06 416 VAL A C 1
ATOM 3354 O O . VAL A 1 416 ? -17.913 12.050 33.076 1.00 90.06 416 VAL A O 1
ATOM 3357 N N . THR A 1 417 ? -16.647 10.341 33.809 1.00 85.19 417 THR A N 1
ATOM 3358 C CA . THR A 1 417 ? -16.711 10.679 35.238 1.00 85.19 417 THR A CA 1
ATOM 3359 C C . THR A 1 417 ? -15.289 10.881 35.778 1.00 85.19 417 THR A C 1
ATOM 3361 O O . THR A 1 417 ? -14.509 9.930 35.710 1.00 85.19 417 THR A O 1
ATOM 3364 N N . PRO A 1 418 ? -14.932 12.068 36.313 1.00 86.38 418 PRO A N 1
ATOM 3365 C CA . PRO A 1 418 ? -15.696 13.323 36.271 1.00 86.38 418 PRO A CA 1
ATOM 3366 C C . PRO A 1 418 ? -15.844 13.860 34.836 1.00 86.38 418 PRO A C 1
ATOM 3368 O O . PRO A 1 418 ? -15.077 13.492 33.949 1.00 86.38 418 PRO A O 1
ATOM 3371 N N . ARG A 1 419 ? -16.825 14.743 34.603 1.00 88.62 419 ARG A N 1
ATOM 3372 C CA . ARG A 1 419 ? -17.106 15.312 33.270 1.00 88.62 419 ARG A CA 1
ATOM 3373 C C . ARG A 1 419 ? -15.902 16.085 32.729 1.00 88.62 419 ARG A C 1
ATOM 3375 O O . ARG A 1 419 ? -15.328 16.912 33.433 1.00 88.62 419 ARG A O 1
ATOM 3382 N N . TYR A 1 420 ? -15.554 15.852 31.463 1.00 87.12 420 TYR A N 1
ATOM 3383 C CA . TYR A 1 420 ? -14.388 16.469 30.826 1.00 87.12 420 TYR A CA 1
ATOM 3384 C C . TYR A 1 420 ? -14.795 17.465 29.739 1.00 87.12 420 TYR A C 1
ATOM 3386 O O . TYR A 1 420 ? -15.352 17.068 28.717 1.00 87.12 420 TYR A O 1
ATOM 3394 N N . LEU A 1 421 ? -14.471 18.747 29.935 1.00 84.62 421 LEU A N 1
ATOM 3395 C CA . LEU A 1 421 ? -14.629 19.786 28.914 1.00 84.62 421 LEU A CA 1
ATOM 3396 C C . LEU A 1 421 ? -13.592 19.589 27.800 1.00 84.62 421 LEU A C 1
ATOM 3398 O O . LEU A 1 421 ? -12.399 19.471 28.091 1.00 84.62 421 LEU A O 1
ATOM 3402 N N . THR A 1 422 ? -14.008 19.618 26.536 1.00 79.12 422 THR A N 1
ATOM 3403 C CA . THR A 1 422 ? -13.200 19.247 25.352 1.00 79.12 422 THR A CA 1
ATOM 3404 C C . THR A 1 422 ? -12.148 20.301 24.931 1.00 79.12 422 THR A C 1
ATOM 3406 O O . THR A 1 422 ? -11.952 20.646 23.769 1.00 79.12 422 THR A O 1
ATOM 3409 N N . ARG A 1 423 ? -11.367 20.803 25.898 1.00 76.06 423 ARG A N 1
ATOM 3410 C CA . ARG A 1 423 ? -10.342 21.854 25.715 1.00 76.06 423 ARG A CA 1
ATOM 3411 C C . ARG A 1 423 ? -9.092 21.410 24.947 1.00 76.06 423 ARG A C 1
ATOM 3413 O O . ARG A 1 423 ? -8.346 22.262 24.462 1.00 76.06 423 ARG A O 1
ATOM 3420 N N . ASN A 1 424 ? -8.815 20.107 24.898 1.00 81.25 424 ASN A N 1
ATOM 3421 C CA . ASN A 1 424 ? -7.655 19.515 24.230 1.00 81.25 424 ASN A CA 1
ATOM 3422 C C . ASN A 1 424 ? -8.115 18.318 23.389 1.00 81.25 424 ASN A C 1
ATOM 3424 O O . ASN A 1 424 ? -8.505 17.293 23.946 1.00 81.25 424 ASN A O 1
ATOM 3428 N N . ALA A 1 425 ? -8.025 18.443 22.062 1.00 78.06 425 ALA A N 1
ATOM 3429 C CA . ALA A 1 425 ? -8.500 17.437 21.113 1.00 78.06 425 ALA A CA 1
ATOM 3430 C C . ALA A 1 425 ? -7.889 16.042 21.348 1.00 78.06 425 ALA A C 1
ATOM 3432 O O . ALA A 1 425 ? -8.616 15.053 21.368 1.00 78.06 425 ALA A O 1
ATOM 3433 N N . ARG A 1 426 ? -6.578 15.942 21.625 1.00 80.31 426 ARG A N 1
ATOM 3434 C CA . ARG A 1 426 ? -5.906 14.647 21.858 1.00 80.31 426 ARG A CA 1
ATOM 3435 C C . ARG A 1 426 ? -6.430 13.947 23.114 1.00 80.31 426 ARG A C 1
ATOM 3437 O O . ARG A 1 426 ? -6.649 12.740 23.096 1.00 80.31 426 ARG A O 1
ATOM 3444 N N . ILE A 1 427 ? -6.647 14.697 24.196 1.00 83.00 427 ILE A N 1
ATOM 3445 C CA . ILE A 1 427 ? -7.232 14.142 25.428 1.00 83.00 427 ILE A CA 1
ATOM 3446 C C . ILE A 1 427 ? -8.703 13.781 25.185 1.00 83.00 427 ILE A C 1
ATOM 3448 O O . ILE A 1 427 ? -9.135 12.701 25.578 1.00 83.00 427 ILE A O 1
ATOM 3452 N N . GLY A 1 428 ? -9.452 14.638 24.483 1.00 84.25 428 GLY A N 1
ATOM 3453 C CA . GLY A 1 428 ? -10.859 14.415 24.159 1.00 84.25 428 GLY A CA 1
ATOM 3454 C C . GLY A 1 428 ? -11.102 13.153 23.325 1.00 84.25 428 GLY A C 1
ATOM 3455 O O . GLY A 1 428 ? -11.976 12.361 23.664 1.00 84.25 428 GLY A O 1
ATOM 3456 N N . VAL A 1 429 ? -10.302 12.915 22.281 1.00 85.25 429 VAL A N 1
ATOM 3457 C CA . VAL A 1 429 ? -10.375 11.690 21.462 1.00 85.25 429 VAL A CA 1
ATOM 3458 C C . VAL A 1 429 ? -10.083 10.447 22.309 1.00 85.25 429 VAL A C 1
ATOM 3460 O O . VAL A 1 429 ? -10.867 9.499 22.291 1.00 85.25 429 VAL A O 1
ATOM 3463 N N . ASN A 1 430 ? -9.020 10.463 23.120 1.00 88.12 430 ASN A N 1
ATOM 3464 C CA . ASN A 1 430 ? -8.692 9.333 23.997 1.00 88.12 430 ASN A CA 1
ATOM 3465 C C . ASN A 1 430 ? -9.821 9.044 25.003 1.00 88.12 430 ASN A C 1
ATOM 3467 O O . ASN A 1 430 ? -10.227 7.895 25.171 1.00 88.12 430 ASN A O 1
ATOM 3471 N N . MET A 1 431 ? -10.367 10.081 25.643 1.00 88.50 431 MET A N 1
ATOM 3472 C CA . MET A 1 431 ? -11.469 9.948 26.602 1.00 88.50 431 MET A CA 1
ATOM 3473 C C . MET A 1 431 ? -12.764 9.448 25.946 1.00 88.50 431 MET A C 1
ATOM 3475 O O . MET A 1 431 ? -13.477 8.659 26.565 1.00 88.50 431 MET A O 1
ATOM 3479 N N . ARG A 1 432 ? -13.048 9.816 24.687 1.00 90.25 432 ARG A N 1
ATOM 3480 C CA . ARG A 1 432 ? -14.161 9.239 23.912 1.00 90.25 432 ARG A CA 1
ATOM 3481 C C . ARG A 1 432 ? -13.987 7.741 23.687 1.00 90.25 432 ARG A C 1
ATOM 3483 O O . ARG A 1 432 ? -14.915 6.989 23.970 1.00 90.25 432 ARG A O 1
ATOM 3490 N N . VAL A 1 433 ? -12.798 7.289 23.283 1.00 89.94 433 VAL A N 1
ATOM 3491 C CA . VAL A 1 433 ? -12.502 5.850 23.131 1.00 89.94 433 VAL A CA 1
ATOM 3492 C C . VAL A 1 433 ? -12.714 5.102 24.454 1.00 89.94 433 VAL A C 1
ATOM 3494 O O . VAL A 1 433 ? -13.360 4.054 24.470 1.00 89.94 433 VAL A O 1
ATOM 3497 N N . TYR A 1 434 ? -12.248 5.648 25.583 1.00 92.19 434 TYR A N 1
ATOM 3498 C CA . TYR A 1 434 ? -12.496 5.045 26.898 1.00 92.19 434 TYR A CA 1
ATOM 3499 C C . TYR A 1 434 ? -13.985 5.017 27.277 1.00 92.19 434 TYR A C 1
ATOM 3501 O O . TYR A 1 434 ? -14.449 4.002 27.798 1.00 92.19 434 TYR A O 1
ATOM 3509 N N . LEU A 1 435 ? -14.743 6.076 26.983 1.00 94.19 435 LEU A N 1
ATOM 3510 C CA . LEU A 1 435 ? -16.179 6.164 27.264 1.00 94.19 435 LEU A CA 1
ATOM 3511 C C . LEU A 1 435 ? -16.999 5.157 26.446 1.00 94.19 435 LEU A C 1
ATOM 3513 O O . LEU A 1 435 ? -17.798 4.416 27.018 1.00 94.19 435 LEU A O 1
ATOM 3517 N N . VAL A 1 436 ? -16.767 5.073 25.134 1.00 94.56 436 VAL A N 1
ATOM 3518 C CA . VAL A 1 436 ? -17.421 4.097 24.242 1.00 94.56 436 VAL A CA 1
ATOM 3519 C C . VAL A 1 436 ? -17.135 2.670 24.720 1.00 94.56 436 VAL A C 1
ATOM 3521 O O . VAL A 1 436 ? -18.059 1.877 24.911 1.00 94.56 436 VAL A O 1
ATOM 3524 N N . ASN A 1 437 ? -15.869 2.371 25.030 1.00 93.00 437 ASN A N 1
ATOM 3525 C CA . ASN A 1 437 ? -15.458 1.073 25.566 1.00 93.00 437 ASN A CA 1
ATOM 3526 C C . ASN A 1 437 ? -16.078 0.773 26.942 1.00 93.00 437 ASN A C 1
ATOM 3528 O O . ASN A 1 437 ? -16.397 -0.383 27.231 1.00 93.00 437 ASN A O 1
ATOM 3532 N N . HIS A 1 438 ? -16.265 1.784 27.796 1.00 93.94 438 HIS A N 1
ATOM 3533 C CA . HIS A 1 438 ? -16.951 1.635 29.079 1.00 93.94 438 HIS A CA 1
ATOM 3534 C C . HIS A 1 438 ? -18.431 1.293 28.877 1.00 93.94 438 HIS A C 1
ATOM 3536 O O . HIS A 1 438 ? -18.903 0.304 29.438 1.00 93.94 438 HIS A O 1
ATOM 3542 N N . ILE A 1 439 ? -19.151 2.054 28.045 1.00 94.56 439 ILE A N 1
ATOM 3543 C CA . ILE A 1 439 ? -20.575 1.824 27.753 1.00 94.56 439 ILE A CA 1
ATOM 3544 C C . ILE A 1 439 ? -20.773 0.423 27.160 1.00 94.56 439 ILE A C 1
ATOM 3546 O O . ILE A 1 439 ? -21.611 -0.333 27.652 1.00 94.56 439 ILE A O 1
ATOM 3550 N N . PHE A 1 440 ? -19.953 0.029 26.180 1.00 93.88 440 PHE A N 1
ATOM 3551 C CA . PHE A 1 440 ? -19.990 -1.314 25.597 1.00 93.88 440 PHE A CA 1
ATOM 3552 C C . PHE A 1 440 ? -19.808 -2.406 26.665 1.00 93.88 440 PHE A C 1
ATOM 3554 O O . PHE A 1 440 ? -20.632 -3.316 26.770 1.00 93.88 440 PHE A O 1
ATOM 3561 N N . LYS A 1 441 ? -18.784 -2.291 27.525 1.00 92.19 441 LYS A N 1
ATOM 3562 C CA . LYS A 1 441 ? -18.545 -3.246 28.624 1.00 92.19 441 LYS A CA 1
ATOM 3563 C C . LYS A 1 441 ? -19.711 -3.307 29.617 1.00 92.19 441 LYS A C 1
ATOM 3565 O O . LYS A 1 441 ? -20.066 -4.402 30.046 1.00 92.19 441 LYS A O 1
ATOM 3570 N N . GLN A 1 442 ? -20.333 -2.178 29.962 1.00 94.38 442 GLN A N 1
ATOM 3571 C CA . GLN A 1 442 ? -21.502 -2.153 30.853 1.00 94.38 442 GLN A CA 1
ATOM 3572 C C . GLN A 1 442 ? -22.719 -2.854 30.233 1.00 94.38 442 GLN A C 1
ATOM 3574 O O . GLN A 1 442 ? -23.417 -3.600 30.919 1.00 94.38 442 GLN A O 1
ATOM 3579 N N . LEU A 1 443 ? -22.960 -2.678 28.931 1.00 93.88 443 LEU A N 1
ATOM 3580 C CA . LEU A 1 443 ? -24.034 -3.379 28.219 1.00 93.88 443 LEU A CA 1
ATOM 3581 C C . LEU A 1 443 ? -23.772 -4.890 28.140 1.00 93.88 443 LEU A C 1
ATOM 3583 O O . LEU A 1 443 ? -24.673 -5.682 28.412 1.00 93.88 443 LEU A O 1
ATOM 3587 N N . ARG A 1 444 ? -22.526 -5.304 27.876 1.00 93.00 444 ARG A N 1
ATOM 3588 C CA . ARG A 1 444 ? -22.128 -6.723 27.908 1.00 93.00 444 ARG A CA 1
ATOM 3589 C C . ARG A 1 444 ? -22.288 -7.341 29.303 1.00 93.00 444 ARG A C 1
ATOM 3591 O O . ARG A 1 444 ? -22.801 -8.452 29.398 1.00 93.00 444 ARG A O 1
ATOM 3598 N N . LYS A 1 445 ? -21.957 -6.617 30.384 1.00 91.94 445 LYS A N 1
ATOM 3599 C CA . LYS A 1 445 ? -22.244 -7.043 31.773 1.00 91.94 445 LYS A CA 1
ATOM 3600 C C . LYS A 1 445 ? -23.744 -7.242 32.029 1.00 91.94 445 LYS A C 1
ATOM 3602 O O . LYS A 1 445 ? -24.122 -8.189 32.705 1.00 91.94 445 LYS A O 1
ATOM 3607 N N . LYS A 1 446 ? -24.604 -6.412 31.427 1.00 91.38 446 LYS A N 1
ATOM 3608 C CA . LYS A 1 446 ? -26.075 -6.555 31.445 1.00 91.38 446 LYS A CA 1
ATOM 3609 C C . LYS A 1 446 ? -26.608 -7.627 30.472 1.00 91.38 446 LYS A C 1
ATOM 3611 O O . LYS A 1 446 ? -27.783 -7.597 30.120 1.00 91.38 446 LYS A O 1
ATOM 3616 N N . LYS A 1 447 ? -25.755 -8.560 30.029 1.00 91.44 447 LYS A N 1
ATOM 3617 C CA . LYS A 1 447 ? -26.060 -9.663 29.097 1.00 91.44 447 LYS A CA 1
ATOM 3618 C C . LYS A 1 447 ? -26.634 -9.219 27.736 1.00 91.44 447 LYS A C 1
ATOM 3620 O O . LYS A 1 447 ? -27.248 -10.022 27.044 1.00 91.44 447 LYS A O 1
ATOM 3625 N N . VAL A 1 448 ? -26.403 -7.972 27.307 1.00 90.62 448 VAL A N 1
ATOM 3626 C CA . VAL A 1 448 ? -26.834 -7.505 25.977 1.00 90.62 448 VAL A CA 1
ATOM 3627 C C . VAL A 1 448 ? -25.991 -8.193 24.883 1.00 90.62 448 VAL A C 1
ATOM 3629 O O . VAL A 1 448 ? -24.752 -8.165 24.965 1.00 90.62 448 VAL A O 1
ATOM 3632 N N . PRO A 1 449 ? -26.609 -8.799 23.848 1.00 88.50 449 PRO A N 1
ATOM 3633 C CA . PRO A 1 449 ? -25.889 -9.373 22.712 1.00 88.50 449 PRO A CA 1
ATOM 3634 C C . PRO A 1 449 ? -25.067 -8.319 21.959 1.00 88.50 449 PRO A C 1
ATOM 3636 O O . PRO A 1 449 ? -25.496 -7.178 21.805 1.00 88.50 449 PRO A O 1
ATOM 3639 N N . SER A 1 450 ? -23.880 -8.691 21.483 1.00 86.94 450 SER A N 1
ATOM 3640 C CA . SER A 1 450 ? -22.955 -7.799 20.761 1.00 86.94 450 SER A CA 1
ATOM 3641 C C . SER A 1 450 ? -23.572 -7.188 19.502 1.00 86.94 450 SER A C 1
ATOM 3643 O O . SER A 1 450 ? -23.405 -6.008 19.231 1.00 86.94 450 SER A O 1
ATOM 3645 N N . GLU A 1 451 ? -24.337 -7.990 18.774 1.00 89.06 451 GLU A N 1
ATOM 3646 C CA . GLU A 1 451 ? -25.089 -7.668 17.566 1.00 89.06 451 GLU A CA 1
ATOM 3647 C C . GLU A 1 451 ? -26.255 -6.692 17.807 1.00 89.06 451 GLU A C 1
ATOM 3649 O O . GLU A 1 451 ? -26.763 -6.093 16.860 1.00 89.06 451 GLU A O 1
ATOM 3654 N N . ASN A 1 452 ? -26.649 -6.493 19.070 1.00 89.50 452 ASN A N 1
ATOM 3655 C CA . ASN A 1 452 ? -27.636 -5.498 19.482 1.00 89.50 452 ASN A CA 1
ATOM 3656 C C . ASN A 1 452 ? -26.981 -4.191 19.975 1.00 89.50 452 ASN A C 1
ATOM 3658 O O . ASN A 1 452 ? -27.707 -3.287 20.391 1.00 89.50 452 ASN A O 1
ATOM 3662 N N . ILE A 1 453 ? -25.646 -4.068 19.947 1.00 92.75 453 ILE A N 1
ATOM 3663 C CA . ILE A 1 453 ? -24.911 -2.852 20.323 1.00 92.75 453 ILE A CA 1
ATOM 3664 C C . ILE A 1 453 ? -24.222 -2.283 19.079 1.00 92.75 453 ILE A C 1
ATOM 3666 O O . ILE A 1 453 ? -23.387 -2.939 18.462 1.00 92.75 453 ILE A O 1
ATOM 3670 N N . LEU A 1 454 ? -24.556 -1.045 18.732 1.00 91.69 454 LEU A N 1
ATOM 3671 C CA . LEU A 1 454 ? -24.006 -0.315 17.592 1.00 91.69 454 LEU A CA 1
ATOM 3672 C C . LEU A 1 454 ? -23.230 0.917 18.077 1.00 91.69 454 LEU A C 1
ATOM 3674 O O . LEU A 1 454 ? -23.586 1.504 19.102 1.00 91.69 454 LEU A O 1
ATOM 3678 N N . TYR A 1 455 ? -22.206 1.305 17.319 1.00 86.69 455 TYR A N 1
ATOM 3679 C CA . TYR A 1 455 ? -21.464 2.564 17.419 1.00 86.69 455 TYR A CA 1
ATOM 3680 C C . TYR A 1 455 ? -21.358 3.154 16.010 1.00 86.69 455 TYR A C 1
ATOM 3682 O O . TYR A 1 455 ? -20.957 2.373 15.115 1.00 86.69 455 TYR A O 1
#

Solvent-accessible surface area (backbone atoms only — not comparable to full-atom values): 28170 Å² total; per-residue (Å²): 132,88,84,91,71,72,77,71,66,71,72,74,72,78,76,87,80,72,82,96,70,81,72,74,74,74,78,75,78,69,72,56,48,75,44,58,66,95,88,62,81,83,84,67,69,73,25,33,31,32,70,74,89,85,50,58,32,37,35,38,53,53,57,91,92,54,47,57,62,57,49,18,65,75,44,27,29,79,95,51,51,35,54,69,52,44,35,70,47,58,76,38,96,70,85,51,58,92,46,72,34,58,42,50,50,91,49,38,21,31,69,63,38,33,41,42,48,51,56,76,42,62,74,42,44,80,51,90,73,21,40,38,41,42,41,78,55,86,88,58,44,46,55,55,52,23,73,73,47,34,30,91,92,53,51,33,72,56,50,24,63,77,58,70,39,65,78,80,36,76,71,71,53,72,68,43,77,47,63,44,44,54,93,44,42,27,74,61,36,65,67,69,77,76,47,51,39,86,86,37,41,74,45,68,48,96,89,68,51,66,29,35,33,39,64,40,51,81,95,60,46,59,56,59,66,42,36,29,65,45,38,67,44,81,51,68,71,58,32,50,55,50,39,57,52,39,29,61,74,62,77,44,93,53,78,85,74,65,52,68,63,40,72,47,63,40,60,59,94,52,48,31,72,87,44,45,46,77,90,70,75,95,79,83,91,75,85,81,90,76,84,91,85,82,91,87,83,90,88,82,92,78,89,78,84,88,79,90,91,89,82,90,82,86,84,89,90,84,86,94,87,85,84,90,84,87,79,97,63,92,77,66,90,71,86,69,66,44,36,37,44,44,76,37,81,50,38,20,68,43,39,72,59,70,47,74,37,80,89,78,66,57,30,43,43,41,18,62,54,37,40,38,48,44,42,48,50,47,55,56,38,46,75,71,64,31,47,70,44,65,45,60,45,46,82,86,62,84,61,64,70,95,70,79,63,69,60,89,67,53,71,25,23,36,75,47,89,77,71,41,64,21,71,44,62,73,60,41,54,53,49,48,56,52,44,54,54,47,54,51,50,55,42,46,73,71,68,48,57,70,93,37,53,46,114

Foldseek 3Di:
DDDPPPPVPPVVPPPPDDDPPPPPPPPPDDQWFWWFQPPDDDDGFIKIWGDPPPAIKIWTFADVVDDLQNVLVQWFDPVQRDSVNSCVQCVDNDGDRVDIGIGGLVGTFQRVLLRNCCRVQVVWADDDQWTKGFAADQPDFLQNCLVSFFDPPDGSQNQCVVVVDPPSRGGDDGGDITTGGPVGGDLRNVRHDWDFDPPWDWDADPVRAIWTKDFAAPPDFCQVPPQCVFQVDDAPVVSVVQSVVQCVVLVHDDRVPDDHRDIGTHHPVRGDVVGTDDSDDDDDPDDDDDDDDDDDDDDDDDDDDDDDDDDDDDDDDDDPDDPPDDDPDDDDPQPDAFEEEDELQDAAQDQDDWDDDPVVLPIDTSSQVSVLVSQVVCVVCVVVVYHYHYQKDDPVDPHRDPDTDSDRDHQMWGPDVVIHGCNDVVVSVVVSVVSLSVVLVVCVVVVHDPVSYHD